Protein AF-A0A559QJG6-F1 (afdb_monomer)

Structure (mmCIF, N/CA/C/O backbone):
data_AF-A0A559QJG6-F1
#
_entry.id   AF-A0A559QJG6-F1
#
loop_
_atom_site.group_PDB
_atom_site.id
_atom_site.type_symbol
_atom_site.label_atom_id
_atom_site.label_alt_id
_atom_site.label_comp_id
_atom_site.label_asym_id
_atom_site.label_entity_id
_atom_site.label_seq_id
_atom_site.pdbx_PDB_ins_code
_atom_site.Cartn_x
_atom_site.Cartn_y
_atom_site.Cartn_z
_atom_site.occupancy
_atom_site.B_iso_or_equiv
_atom_site.auth_seq_id
_atom_site.auth_comp_id
_atom_site.auth_asym_id
_atom_site.auth_atom_id
_atom_site.pdbx_PDB_model_num
ATOM 1 N N . MET A 1 1 ? -30.891 7.563 -1.803 1.00 70.81 1 MET A N 1
ATOM 2 C CA . MET A 1 1 ? -29.800 7.342 -0.831 1.00 70.81 1 MET A CA 1
ATOM 3 C C . MET A 1 1 ? -29.283 5.935 -1.028 1.00 70.81 1 ME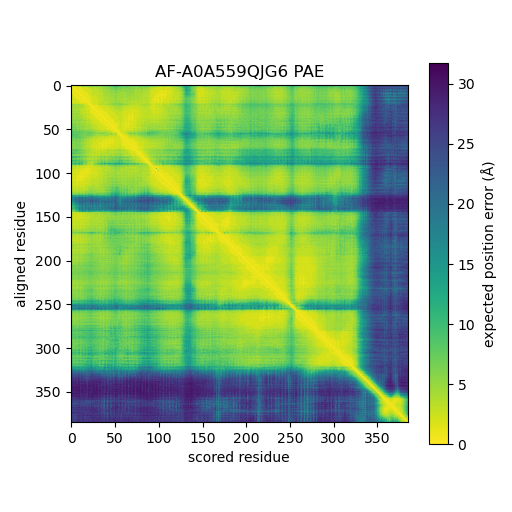T A C 1
ATOM 5 O O . MET A 1 1 ? -30.100 5.021 -1.044 1.00 70.81 1 MET A O 1
ATOM 9 N N . SER A 1 2 ? -27.973 5.771 -1.217 1.00 86.06 2 SER A N 1
ATOM 10 C CA . SER A 1 2 ? -27.371 4.439 -1.335 1.00 86.06 2 SER A CA 1
ATOM 11 C C . SER A 1 2 ? -27.518 3.661 -0.016 1.00 86.06 2 SER A C 1
ATOM 13 O O . SER A 1 2 ? -27.577 4.265 1.061 1.00 86.06 2 SER A O 1
ATOM 15 N N . LEU A 1 3 ? -27.573 2.325 -0.077 1.00 88.44 3 LEU A N 1
ATOM 16 C CA . LEU A 1 3 ? -27.602 1.469 1.119 1.00 88.44 3 LEU A CA 1
ATOM 17 C C . LEU A 1 3 ? -26.399 1.755 2.035 1.00 88.44 3 LEU A C 1
ATOM 19 O O . LEU A 1 3 ? -26.549 1.804 3.254 1.00 88.44 3 LEU A O 1
ATOM 23 N N . ILE A 1 4 ? -25.226 2.013 1.447 1.00 88.81 4 ILE A N 1
ATOM 24 C CA . ILE A 1 4 ? -24.005 2.357 2.185 1.00 88.81 4 ILE A CA 1
ATOM 25 C C . ILE A 1 4 ? -24.167 3.684 2.931 1.00 88.81 4 ILE A C 1
ATOM 27 O O . ILE A 1 4 ? -23.793 3.754 4.099 1.00 88.81 4 ILE A O 1
ATOM 31 N N . THR A 1 5 ? -24.803 4.699 2.334 1.00 91.25 5 THR A N 1
ATOM 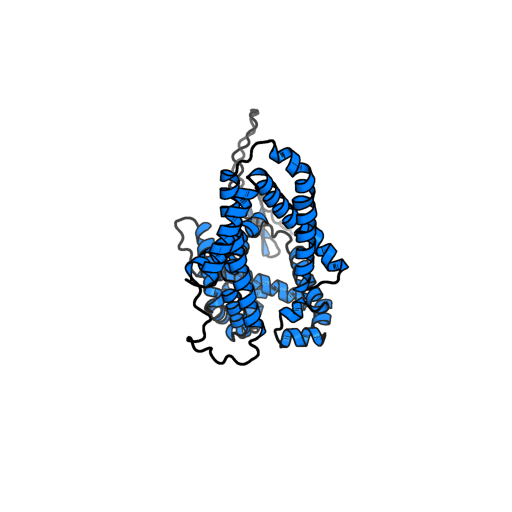32 C CA . THR A 1 5 ? -25.107 5.963 3.029 1.00 91.25 5 THR A CA 1
ATOM 33 C C . THR A 1 5 ? -25.987 5.717 4.259 1.00 91.25 5 THR A C 1
ATOM 35 O O . THR A 1 5 ? -25.737 6.282 5.322 1.00 91.25 5 THR A O 1
ATOM 38 N N . VAL A 1 6 ? -26.992 4.839 4.153 1.00 93.31 6 VAL A N 1
ATOM 39 C CA . VAL A 1 6 ? -27.871 4.488 5.284 1.00 93.31 6 VAL A CA 1
ATOM 40 C C . VAL A 1 6 ? -27.094 3.761 6.384 1.00 93.31 6 VAL A C 1
ATOM 42 O O . VAL A 1 6 ? -27.225 4.114 7.557 1.00 93.31 6 VAL A O 1
ATOM 45 N N . ILE A 1 7 ? -26.252 2.790 6.020 1.00 93.38 7 ILE A N 1
ATOM 46 C CA . ILE A 1 7 ? -25.398 2.058 6.969 1.00 93.38 7 ILE A CA 1
ATOM 47 C C . ILE A 1 7 ? -24.413 3.013 7.655 1.00 93.38 7 ILE A C 1
ATOM 49 O O . ILE A 1 7 ? -24.252 2.954 8.873 1.00 93.38 7 ILE A O 1
ATOM 53 N N . PHE A 1 8 ? -23.801 3.929 6.904 1.00 94.69 8 PHE A N 1
ATOM 54 C CA . PHE A 1 8 ? -22.886 4.937 7.432 1.00 94.69 8 PHE A CA 1
ATOM 55 C C . PHE A 1 8 ? -23.585 5.865 8.430 1.00 94.69 8 PHE A C 1
ATOM 57 O O . PHE A 1 8 ? -23.106 6.040 9.549 1.00 94.69 8 PHE A O 1
ATOM 64 N N . LEU A 1 9 ? -24.756 6.406 8.081 1.00 96.06 9 LEU A N 1
ATOM 65 C CA . LEU A 1 9 ? -25.536 7.254 8.986 1.00 96.06 9 LEU A CA 1
ATOM 66 C C . LEU A 1 9 ? -25.963 6.502 10.252 1.00 96.06 9 LEU A C 1
ATOM 68 O O . LEU A 1 9 ? -25.868 7.050 11.352 1.00 96.06 9 LEU A O 1
ATOM 72 N N . ALA A 1 10 ? -26.376 5.239 10.122 1.00 96.44 10 ALA A N 1
ATOM 73 C CA . ALA A 1 10 ? -26.701 4.391 11.264 1.00 96.44 10 ALA A CA 1
ATOM 74 C C . ALA A 1 10 ? -25.474 4.151 12.163 1.00 96.44 10 ALA A C 1
ATOM 76 O O . ALA A 1 10 ? -25.580 4.234 13.388 1.00 96.44 10 ALA A O 1
ATOM 77 N N . TRP A 1 11 ? -24.300 3.920 11.569 1.00 96.94 11 TRP A N 1
ATOM 78 C CA . TRP A 1 11 ? -23.038 3.736 12.287 1.00 96.94 11 TRP A CA 1
ATOM 79 C C . TRP A 1 11 ? -22.594 4.997 13.037 1.00 96.94 11 TRP A C 1
ATOM 81 O O . TRP A 1 11 ? -22.213 4.934 14.211 1.00 96.94 11 TRP A O 1
ATOM 91 N N . VAL A 1 12 ? -22.689 6.158 12.387 1.00 97.25 12 VAL A N 1
ATOM 92 C CA . VAL A 1 12 ? -22.378 7.460 12.989 1.00 97.25 12 VAL A CA 1
ATOM 93 C C . VAL A 1 12 ? -23.353 7.767 14.127 1.00 97.25 12 VAL A C 1
ATOM 95 O O . VAL A 1 12 ? -22.921 8.138 15.219 1.00 97.25 12 VAL A O 1
ATOM 98 N N . GLY A 1 13 ? -24.653 7.536 13.922 1.00 97.62 13 GLY A N 1
ATOM 99 C CA . GLY A 1 13 ? -25.677 7.695 14.957 1.00 97.62 13 GLY A CA 1
ATOM 100 C C . GLY A 1 13 ? -25.433 6.789 16.165 1.00 97.62 13 GLY A C 1
ATOM 101 O O . GLY A 1 13 ? -25.458 7.251 17.308 1.00 97.62 13 GLY A O 1
ATOM 102 N N . TYR A 1 14 ? -25.107 5.516 15.928 1.00 97.31 14 TYR A N 1
ATOM 103 C CA . TYR A 1 14 ? -24.722 4.579 16.984 1.00 97.31 14 TYR A CA 1
ATOM 104 C C . TYR A 1 14 ? -23.483 5.060 17.753 1.00 97.31 14 TYR A C 1
ATOM 106 O O . TYR A 1 14 ? -23.471 5.041 18.986 1.00 97.31 14 TYR A O 1
ATOM 114 N N . SER A 1 15 ? -22.462 5.546 17.047 1.00 95.88 15 SER A N 1
ATOM 115 C CA . SER A 1 15 ? -21.220 6.044 17.651 1.00 95.88 15 SER A CA 1
ATOM 116 C C . SER A 1 15 ? -21.440 7.311 18.481 1.00 95.88 15 SER A C 1
ATOM 118 O O . SER A 1 15 ? -20.884 7.430 19.575 1.00 95.88 15 SER A O 1
ATOM 120 N N . LEU A 1 16 ? -22.321 8.209 18.033 1.00 97.06 16 LEU A N 1
ATOM 121 C CA . LEU A 1 16 ? -22.744 9.393 18.781 1.00 97.06 16 LEU A CA 1
ATOM 122 C C . LEU A 1 16 ? -23.450 9.002 20.084 1.00 97.06 16 LEU A C 1
ATOM 124 O O . LEU A 1 16 ? -23.066 9.475 21.158 1.00 97.06 16 LEU A O 1
ATOM 128 N N . VAL A 1 17 ? -24.440 8.102 20.020 1.00 97.31 17 VAL A N 1
ATOM 129 C CA . VAL A 1 17 ? -25.173 7.629 21.210 1.00 97.31 17 VAL A CA 1
ATOM 130 C C . VAL A 1 17 ? -24.226 6.915 22.176 1.00 97.31 17 VAL A C 1
ATOM 132 O O . VAL A 1 17 ? -24.255 7.164 23.383 1.00 97.31 17 VAL A O 1
ATOM 135 N N . ARG A 1 18 ? -23.329 6.074 21.656 1.00 94.56 18 ARG A N 1
ATOM 136 C CA . ARG A 1 18 ? -22.314 5.374 22.449 1.00 94.56 18 ARG A CA 1
ATOM 137 C C . ARG A 1 18 ? -21.345 6.351 23.123 1.00 94.56 18 ARG A C 1
ATOM 139 O O . ARG A 1 18 ? -21.025 6.166 24.297 1.00 94.56 18 ARG A O 1
ATOM 146 N N . GLY A 1 19 ? -20.901 7.390 22.417 1.00 94.31 19 GLY A N 1
ATOM 147 C CA . GLY A 1 19 ? -20.050 8.452 22.959 1.00 94.31 19 GLY A CA 1
ATOM 148 C C . GLY A 1 19 ? -20.744 9.248 24.065 1.00 94.31 19 GLY A C 1
ATOM 149 O O . GLY A 1 19 ? -20.170 9.457 25.135 1.00 94.31 19 GLY A O 1
ATOM 150 N N . TYR A 1 20 ? -22.017 9.598 23.866 1.00 95.75 20 TYR A N 1
ATOM 151 C CA . TYR A 1 20 ? -22.849 10.258 24.877 1.00 95.75 20 TYR A CA 1
ATOM 152 C C . TYR A 1 20 ? -23.019 9.403 26.144 1.00 95.75 20 TYR A C 1
ATOM 154 O O . TYR A 1 20 ? -22.965 9.900 27.275 1.00 95.75 20 TYR A O 1
ATOM 162 N N . GLN A 1 21 ? -23.204 8.090 25.975 1.00 93.31 21 GLN A N 1
ATOM 163 C CA . GLN A 1 21 ? -23.357 7.162 27.094 1.00 93.31 21 GLN A CA 1
ATOM 164 C C . GLN A 1 21 ? -22.066 6.999 27.903 1.00 93.31 21 GLN A C 1
ATOM 166 O O . GLN A 1 21 ? -22.116 7.036 29.133 1.00 93.31 21 GLN A O 1
ATOM 171 N N . LYS A 1 22 ? -20.921 6.862 27.227 1.00 90.94 22 LYS A N 1
ATOM 172 C CA . LYS A 1 22 ? -19.610 6.684 27.869 1.00 90.94 22 LYS A CA 1
ATOM 173 C C . LYS A 1 22 ? -19.064 7.970 28.499 1.00 90.94 22 LYS A C 1
ATOM 175 O O . LYS A 1 22 ? -18.398 7.905 29.527 1.00 90.94 22 LYS A O 1
ATOM 180 N N . GLY A 1 23 ? -19.348 9.132 27.912 1.00 93.38 23 GLY A N 1
ATOM 181 C CA . GLY A 1 23 ? -18.728 10.398 28.304 1.00 93.38 23 GLY A CA 1
ATOM 182 C C . GLY A 1 23 ? -17.293 10.548 27.781 1.00 93.38 23 GLY A C 1
ATOM 183 O O . GLY A 1 23 ? -16.696 9.606 27.256 1.00 93.38 23 GLY A O 1
ATOM 184 N N . LEU A 1 24 ? -16.742 11.758 27.917 1.00 94.25 24 LEU A N 1
ATOM 185 C CA . LEU A 1 24 ? -15.471 12.157 27.298 1.00 94.25 24 LEU A CA 1
ATOM 186 C C . LEU A 1 24 ? -14.286 11.272 27.702 1.00 94.25 24 LEU A C 1
ATOM 188 O O . LEU A 1 24 ? -13.582 10.741 26.850 1.00 94.25 24 LEU A O 1
ATOM 192 N N . TRP A 1 25 ? -14.074 11.090 29.003 1.00 93.00 25 TRP A N 1
ATOM 193 C CA . TRP A 1 25 ? -12.876 10.433 29.521 1.00 93.00 25 TRP A CA 1
ATOM 194 C C . TRP A 1 25 ? -12.765 8.954 29.144 1.00 93.00 25 TRP A C 1
ATOM 196 O O . TRP A 1 25 ? -11.693 8.482 28.773 1.00 93.00 25 TRP A O 1
ATOM 206 N N . LEU A 1 26 ? -13.879 8.218 29.204 1.00 90.62 26 LEU A N 1
ATOM 207 C CA . LEU A 1 26 ? -13.904 6.823 28.764 1.00 90.62 26 LEU A CA 1
ATOM 208 C C . LEU A 1 26 ? -13.697 6.716 27.247 1.00 90.62 26 LEU A C 1
ATOM 210 O O . LEU A 1 26 ? -13.105 5.740 26.793 1.00 90.62 26 LEU A O 1
ATOM 214 N N . GLY A 1 27 ? -14.148 7.717 26.483 1.00 91.50 27 GLY A N 1
ATOM 215 C CA . GLY A 1 27 ? -13.872 7.835 25.053 1.00 91.50 27 GLY A CA 1
ATOM 216 C C . GLY A 1 27 ? -12.398 8.122 24.744 1.00 91.50 27 GLY A C 1
ATOM 217 O O . GLY A 1 27 ? -11.832 7.498 23.853 1.00 91.50 27 GLY A O 1
ATOM 218 N N . LEU A 1 28 ? -11.741 8.995 25.513 1.00 92.69 28 LEU A N 1
ATOM 219 C CA . LEU A 1 28 ? -10.301 9.255 25.380 1.00 92.69 28 LEU A CA 1
ATOM 220 C C . LEU A 1 28 ? -9.464 8.011 25.691 1.00 92.69 28 LEU A C 1
ATOM 222 O O . LEU A 1 28 ? -8.542 7.697 24.945 1.00 92.69 28 LEU A O 1
ATOM 226 N N . LEU A 1 29 ? -9.820 7.262 26.740 1.00 92.00 29 LEU A N 1
ATOM 227 C CA . LEU A 1 29 ? -9.188 5.970 27.029 1.00 92.00 29 LEU A CA 1
ATOM 228 C C . LEU A 1 29 ? -9.403 4.957 25.900 1.00 92.00 29 LEU A C 1
ATOM 230 O O . LEU A 1 29 ? -8.518 4.154 25.629 1.00 92.00 29 LEU A O 1
ATOM 234 N N . ASP A 1 30 ? -10.560 4.993 25.236 1.00 91.56 30 ASP A N 1
ATOM 235 C CA . ASP A 1 30 ? -10.834 4.174 24.054 1.00 91.56 30 ASP A CA 1
ATOM 236 C C . ASP A 1 30 ? -9.899 4.508 22.885 1.00 91.56 30 ASP A C 1
ATOM 238 O O . ASP A 1 30 ? -9.347 3.597 22.272 1.00 91.56 30 ASP A O 1
ATOM 242 N N . ILE A 1 31 ? -9.690 5.796 22.605 1.00 93.06 31 ILE A N 1
ATOM 243 C CA . ILE A 1 31 ? -8.778 6.255 21.548 1.00 93.06 31 ILE A CA 1
ATOM 244 C C . ILE A 1 31 ? -7.329 5.923 21.904 1.00 93.06 31 ILE A C 1
ATOM 246 O O . ILE A 1 31 ? -6.585 5.426 21.064 1.00 93.06 31 ILE A O 1
ATOM 250 N N . LEU A 1 32 ? -6.928 6.133 23.158 1.00 94.31 32 LEU A N 1
ATOM 251 C CA . LEU A 1 32 ? -5.591 5.770 23.615 1.00 94.31 32 LEU A CA 1
ATOM 252 C C . LEU A 1 32 ? -5.358 4.259 23.489 1.00 94.31 32 LEU A C 1
ATOM 254 O O . LEU A 1 32 ? -4.337 3.840 22.955 1.00 94.31 32 LEU A O 1
ATOM 258 N N . ALA A 1 33 ? -6.325 3.439 23.908 1.00 94.38 33 ALA A N 1
ATOM 259 C CA . ALA A 1 33 ? -6.255 1.990 23.751 1.00 94.38 33 ALA A CA 1
ATOM 260 C C . ALA A 1 33 ? -6.202 1.573 22.277 1.00 94.38 33 ALA A C 1
ATOM 262 O O . ALA A 1 33 ? -5.465 0.650 21.945 1.00 94.38 33 ALA A O 1
ATOM 263 N N . PHE A 1 34 ? -6.937 2.257 21.395 1.00 93.88 34 PHE A N 1
ATOM 264 C CA . PHE A 1 34 ? -6.868 2.056 19.948 1.00 93.88 34 PHE A CA 1
ATOM 265 C C . PHE A 1 34 ? -5.453 2.326 19.412 1.00 93.88 34 PHE A C 1
ATOM 267 O O . PHE A 1 34 ? -4.910 1.493 18.689 1.00 93.88 34 PHE A O 1
ATOM 274 N N . LEU A 1 35 ? -4.829 3.444 19.802 1.00 93.75 35 LEU A N 1
ATOM 275 C CA . LEU A 1 35 ? -3.463 3.796 19.396 1.00 93.75 35 LEU A CA 1
ATOM 276 C C . LEU A 1 35 ? -2.433 2.797 19.938 1.00 93.75 35 LEU A C 1
ATOM 278 O O . LEU A 1 35 ? -1.583 2.319 19.188 1.00 93.75 35 LEU A O 1
ATOM 282 N N . CYS A 1 36 ? -2.536 2.421 21.216 1.00 95.19 36 CYS A N 1
ATOM 283 C CA . CYS A 1 36 ? -1.675 1.401 21.812 1.00 95.19 36 CYS A CA 1
ATOM 284 C C . CYS A 1 36 ? -1.846 0.039 21.130 1.00 95.19 36 CYS A C 1
ATOM 286 O O . CYS A 1 36 ? -0.858 -0.653 20.899 1.00 95.19 36 CYS A O 1
ATOM 288 N N . ALA A 1 37 ? -3.078 -0.345 20.788 1.00 95.38 37 ALA A N 1
ATOM 289 C CA . ALA A 1 37 ? -3.361 -1.575 20.060 1.00 95.38 37 ALA A CA 1
ATOM 290 C C . ALA A 1 37 ? -2.778 -1.545 18.647 1.00 95.38 37 ALA A C 1
ATOM 292 O O . ALA A 1 37 ? -2.213 -2.544 18.212 1.00 95.38 37 ALA A O 1
ATOM 293 N N . TYR A 1 38 ? -2.846 -0.404 17.960 1.00 93.06 38 TYR A N 1
ATOM 294 C CA . TYR A 1 38 ? -2.235 -0.226 16.647 1.00 93.06 38 TYR A CA 1
ATOM 295 C C . TYR A 1 38 ? -0.710 -0.384 16.710 1.00 93.06 38 TYR A C 1
ATOM 297 O O . TYR A 1 38 ? -0.161 -1.283 16.071 1.00 93.06 38 TYR A O 1
ATOM 305 N N . VAL A 1 39 ? -0.031 0.399 17.557 1.00 93.31 39 VAL A N 1
ATOM 306 C CA . VAL A 1 39 ? 1.432 0.319 17.738 1.00 93.31 39 VAL A CA 1
ATOM 307 C C . VAL A 1 39 ? 1.853 -1.078 18.194 1.00 93.31 39 VAL A C 1
ATOM 309 O O . VAL A 1 39 ? 2.793 -1.663 17.661 1.00 93.31 39 VAL A O 1
ATOM 312 N N . GLY A 1 40 ? 1.122 -1.656 19.144 1.00 95.00 40 GLY A N 1
ATOM 313 C CA . GLY A 1 40 ? 1.403 -2.995 19.631 1.00 95.00 40 GLY A CA 1
ATOM 314 C C . GLY A 1 40 ? 1.202 -4.074 18.567 1.00 95.00 40 GLY A C 1
ATOM 315 O O . GLY A 1 40 ? 2.016 -4.990 18.464 1.00 95.00 40 GLY A O 1
ATOM 316 N N . SER A 1 41 ? 0.174 -3.955 17.725 1.00 95.69 41 SER A N 1
ATOM 317 C CA . SER A 1 41 ? -0.022 -4.878 16.605 1.00 95.69 41 SER A CA 1
ATOM 318 C C . SER A 1 41 ? 1.150 -4.844 15.630 1.00 95.69 41 SER A C 1
ATOM 320 O O . SER A 1 41 ? 1.577 -5.900 15.177 1.00 95.69 41 SER A O 1
ATOM 322 N N . TYR A 1 42 ? 1.743 -3.675 15.386 1.00 92.38 42 TYR A N 1
ATOM 323 C CA . TYR A 1 42 ? 2.923 -3.555 14.535 1.00 92.38 42 TYR A CA 1
ATOM 324 C C . TYR A 1 42 ? 4.154 -4.247 15.142 1.00 92.38 42 TYR A C 1
ATOM 326 O O . TYR A 1 42 ? 4.834 -5.009 14.457 1.00 92.38 42 TYR A O 1
ATOM 334 N N . ILE A 1 43 ? 4.404 -4.045 16.441 1.00 94.25 43 ILE A N 1
ATOM 335 C CA . ILE A 1 43 ? 5.571 -4.604 17.143 1.00 94.25 43 ILE A CA 1
ATOM 336 C C . ILE A 1 43 ? 5.450 -6.127 17.330 1.00 94.25 43 ILE A C 1
ATOM 338 O O . ILE A 1 43 ? 6.396 -6.865 17.057 1.00 94.25 43 ILE A O 1
ATOM 342 N N . TRP A 1 44 ? 4.296 -6.617 17.797 1.00 96.38 44 TRP A N 1
ATOM 343 C CA . TRP A 1 44 ? 4.111 -8.028 18.175 1.00 96.38 44 TRP A CA 1
ATOM 344 C C . TRP A 1 44 ? 3.418 -8.884 17.108 1.00 96.38 44 TRP A C 1
ATOM 346 O O . TRP A 1 44 ? 3.484 -10.113 17.174 1.00 96.38 44 TRP A O 1
ATOM 356 N N . GLY A 1 45 ? 2.789 -8.273 16.103 1.00 93.31 45 GLY A N 1
ATOM 357 C CA . GLY A 1 45 ? 2.142 -8.977 14.992 1.00 93.31 45 GLY A CA 1
ATOM 358 C C . GLY A 1 45 ? 3.060 -9.967 14.265 1.00 93.31 45 GLY A C 1
ATOM 359 O O . GLY A 1 45 ? 2.664 -11.125 14.112 1.00 93.31 45 GLY A O 1
ATOM 360 N N . PRO A 1 46 ? 4.303 -9.595 13.884 1.00 89.94 46 PRO A N 1
ATOM 361 C CA . PRO A 1 46 ? 5.240 -10.519 13.243 1.00 89.94 46 PRO A CA 1
ATOM 362 C C . PRO A 1 46 ? 5.552 -11.752 14.102 1.00 89.94 46 PRO A C 1
ATOM 364 O O . PRO A 1 46 ? 5.597 -12.867 13.587 1.00 89.94 46 PRO A O 1
ATOM 367 N N . MET A 1 47 ? 5.711 -11.568 15.418 1.00 94.06 47 MET A N 1
ATOM 368 C CA . MET A 1 47 ? 5.997 -12.654 16.362 1.00 94.06 47 MET A CA 1
ATOM 369 C C . MET A 1 47 ? 4.831 -13.649 16.453 1.00 94.06 47 MET A C 1
ATOM 371 O O . MET A 1 47 ? 5.046 -14.865 16.434 1.00 94.06 47 MET A O 1
ATOM 375 N N . VAL A 1 48 ? 3.593 -13.150 16.513 1.00 93.94 48 VAL A N 1
ATOM 376 C CA . VAL A 1 48 ? 2.390 -13.998 16.531 1.00 93.94 48 VAL A CA 1
ATOM 377 C C . VAL A 1 48 ? 2.208 -14.724 15.201 1.00 93.94 48 VAL A C 1
ATOM 379 O O . VAL A 1 48 ? 1.951 -15.928 15.198 1.00 93.94 48 VAL A O 1
ATOM 382 N N . ASN A 1 49 ? 2.424 -14.039 14.078 1.00 91.06 49 ASN A N 1
ATOM 383 C CA . ASN A 1 49 ? 2.362 -14.655 12.753 1.00 91.06 49 ASN A CA 1
ATOM 384 C C . ASN A 1 49 ? 3.399 -15.767 12.579 1.00 91.06 49 ASN A C 1
ATOM 386 O O . ASN A 1 49 ? 3.057 -16.840 12.086 1.00 91.06 49 ASN A O 1
ATOM 390 N N . ALA A 1 50 ? 4.635 -15.556 13.037 1.00 89.38 50 ALA A N 1
ATOM 391 C CA . ALA A 1 50 ? 5.671 -16.586 13.018 1.00 89.38 50 ALA A CA 1
ATOM 392 C C . ALA A 1 50 ? 5.288 -17.801 13.880 1.00 89.38 50 ALA A C 1
ATOM 394 O O . ALA A 1 50 ? 5.461 -18.939 13.451 1.00 89.38 50 ALA A O 1
ATOM 395 N N . SER A 1 51 ? 4.708 -17.564 15.061 1.00 93.94 51 SER A N 1
ATOM 396 C CA . SER A 1 51 ? 4.298 -18.627 15.990 1.00 93.94 51 SER A CA 1
ATOM 397 C C . SER A 1 51 ? 3.143 -19.477 15.451 1.00 93.94 51 SER A C 1
ATOM 399 O O . SER A 1 51 ? 3.112 -20.686 15.659 1.00 93.94 51 SER A O 1
ATOM 401 N N . LEU A 1 52 ? 2.200 -18.854 14.740 1.00 93.44 52 LEU A N 1
ATOM 402 C CA . LEU A 1 52 ? 1.051 -19.526 14.120 1.00 93.44 52 LEU A CA 1
ATOM 403 C C . LEU A 1 52 ? 1.340 -20.026 12.697 1.00 93.44 52 LEU A C 1
ATOM 405 O O . LEU A 1 52 ? 0.467 -20.625 12.068 1.00 93.44 52 LEU A O 1
ATOM 409 N N . ASN A 1 53 ? 2.547 -19.769 12.182 1.00 90.94 53 ASN A N 1
ATOM 410 C CA . ASN A 1 53 ? 2.923 -19.973 10.784 1.00 90.94 53 ASN A CA 1
ATOM 411 C C . ASN A 1 53 ? 1.931 -19.316 9.797 1.00 90.94 53 ASN A C 1
ATOM 413 O O . ASN A 1 53 ? 1.677 -19.828 8.705 1.00 90.94 53 ASN A O 1
ATOM 417 N N . TRP A 1 54 ? 1.340 -18.185 10.194 1.00 88.12 54 TRP A N 1
ATOM 418 C CA . TRP A 1 54 ? 0.431 -17.406 9.358 1.00 88.12 54 TRP A CA 1
ATOM 419 C C . TRP A 1 54 ? 1.209 -16.560 8.351 1.00 88.12 54 TRP A C 1
ATOM 421 O O . TRP A 1 54 ? 2.307 -16.060 8.602 1.00 88.12 54 TRP A O 1
ATOM 431 N N . ALA A 1 55 ? 0.637 -16.449 7.160 1.00 77.06 55 ALA A N 1
ATOM 432 C CA . ALA A 1 55 ? 1.323 -16.047 5.944 1.00 77.06 55 ALA A CA 1
ATOM 433 C C . ALA A 1 55 ? 0.408 -15.272 4.994 1.00 77.06 55 ALA A C 1
ATOM 435 O O . ALA A 1 55 ? -0.792 -15.547 4.923 1.00 77.06 55 ALA A O 1
ATOM 436 N N . GLY A 1 56 ? 0.971 -14.344 4.216 1.00 78.50 56 GLY A N 1
ATOM 437 C CA . GLY A 1 56 ? 0.215 -13.581 3.218 1.00 78.50 56 GLY A CA 1
ATOM 438 C C . GLY A 1 56 ? -1.004 -12.893 3.836 1.00 78.50 56 GLY A C 1
ATOM 439 O O . GLY A 1 56 ? -0.899 -12.264 4.885 1.00 78.50 56 GLY A O 1
ATOM 440 N N . LEU A 1 57 ? -2.183 -13.079 3.240 1.00 73.25 57 LEU A N 1
ATOM 441 C CA . LEU A 1 57 ? -3.442 -12.532 3.762 1.00 73.25 57 LEU A CA 1
ATOM 442 C C . LEU A 1 57 ? -3.797 -13.048 5.166 1.00 73.25 57 LEU A C 1
ATOM 444 O O . LEU A 1 57 ? -4.347 -12.299 5.968 1.00 73.25 57 LEU A O 1
ATOM 448 N N . THR A 1 58 ? -3.438 -14.291 5.512 1.00 80.69 58 THR A N 1
ATOM 449 C CA . THR A 1 58 ? -3.684 -14.817 6.871 1.00 80.69 58 THR A CA 1
ATOM 450 C C . THR A 1 58 ? -2.803 -14.148 7.923 1.00 80.69 58 THR A C 1
ATOM 452 O O . THR A 1 58 ? -3.189 -14.099 9.089 1.00 80.69 58 THR A O 1
ATOM 455 N N . ALA A 1 59 ? -1.673 -13.549 7.524 1.00 81.31 59 ALA A N 1
ATOM 456 C CA . ALA A 1 59 ? -0.832 -12.779 8.435 1.00 81.31 59 ALA A CA 1
ATOM 457 C C . ALA A 1 59 ? -1.568 -11.542 8.979 1.00 81.31 59 ALA A C 1
ATOM 459 O O . ALA A 1 59 ? -1.362 -11.169 10.134 1.00 81.31 59 ALA A O 1
ATOM 460 N N . LEU A 1 60 ? -2.490 -10.950 8.203 1.00 85.88 60 LEU A N 1
ATOM 461 C CA . LEU A 1 60 ? -3.375 -9.881 8.691 1.00 85.88 60 LEU A CA 1
ATOM 462 C C . LEU A 1 60 ? -4.202 -10.344 9.896 1.00 85.88 60 LEU A C 1
ATOM 464 O O . LEU A 1 60 ? -4.454 -9.560 10.808 1.00 85.88 60 LEU A O 1
ATOM 468 N N . GLY A 1 61 ? -4.557 -11.631 9.941 1.00 88.94 61 GLY A N 1
ATOM 469 C CA . GLY A 1 61 ? -5.236 -12.244 11.075 1.00 88.94 61 GLY A CA 1
ATOM 470 C C . GLY A 1 61 ? -4.426 -12.158 12.366 1.00 88.94 61 GLY A C 1
ATOM 471 O O . GLY A 1 61 ? -5.004 -11.909 13.420 1.00 88.94 61 GLY A O 1
ATOM 472 N N . GLY A 1 62 ? -3.098 -12.305 12.314 1.00 91.12 62 GLY A N 1
ATOM 473 C CA . GLY A 1 62 ? -2.254 -12.224 13.510 1.00 91.12 62 GLY A CA 1
ATOM 474 C C . GLY A 1 62 ? -2.096 -10.797 14.008 1.00 91.12 62 GLY A C 1
ATOM 475 O O . GLY A 1 62 ? -2.216 -10.563 15.210 1.00 91.12 62 GLY A O 1
ATOM 476 N N . TYR A 1 63 ? -1.938 -9.830 13.097 1.00 92.31 63 TYR A N 1
ATOM 477 C CA . TYR A 1 63 ? -1.988 -8.407 13.451 1.00 92.31 63 TYR A CA 1
ATOM 478 C C . TYR A 1 63 ? -3.329 -8.052 14.099 1.00 92.31 63 TYR A C 1
ATOM 480 O O . TYR A 1 63 ? -3.351 -7.427 15.157 1.00 92.31 63 TYR A O 1
ATOM 488 N N . LEU A 1 64 ? -4.441 -8.517 13.520 1.00 93.06 64 LEU A N 1
ATOM 489 C CA . LEU A 1 64 ? -5.782 -8.299 14.057 1.00 93.06 64 LEU A CA 1
ATOM 490 C C . LEU A 1 64 ? -5.973 -8.975 15.421 1.00 93.06 64 LEU A C 1
ATOM 492 O O . LEU A 1 64 ? -6.549 -8.374 16.323 1.00 93.06 64 LEU A O 1
ATOM 496 N N . LEU A 1 65 ? -5.457 -10.190 15.610 1.00 94.56 65 LEU A N 1
ATOM 497 C CA . LEU A 1 65 ? -5.529 -10.905 16.884 1.00 94.56 65 LEU A CA 1
ATOM 498 C C . LEU A 1 65 ? -4.765 -10.164 17.986 1.00 94.56 65 LEU A C 1
ATOM 500 O O . LEU A 1 65 ? -5.310 -9.951 19.069 1.00 94.56 65 LEU A O 1
ATOM 504 N N . VAL A 1 66 ? -3.536 -9.723 17.702 1.00 95.81 66 VAL A N 1
ATOM 505 C CA . VAL A 1 66 ? -2.736 -8.910 18.631 1.00 95.81 66 VAL A CA 1
ATOM 506 C C . VAL A 1 66 ? -3.438 -7.593 18.929 1.00 95.81 66 VAL A C 1
ATOM 508 O O . VAL A 1 66 ? -3.567 -7.216 20.092 1.00 95.81 66 VAL A O 1
ATOM 511 N N . TYR A 1 67 ? -3.931 -6.919 17.893 1.00 94.88 67 TYR A N 1
ATOM 512 C CA . TYR A 1 67 ? -4.673 -5.676 18.023 1.00 94.88 67 TYR A CA 1
ATOM 513 C C . TYR A 1 67 ? -5.872 -5.841 18.968 1.00 94.88 67 TYR A C 1
ATOM 515 O O . TYR A 1 67 ? -6.006 -5.090 19.933 1.00 94.88 67 TYR A O 1
ATOM 523 N N . VAL A 1 68 ? -6.710 -6.861 18.750 1.00 94.38 68 VAL A N 1
ATOM 524 C CA . VAL A 1 68 ? -7.880 -7.148 19.595 1.00 94.38 68 VAL A CA 1
ATOM 525 C C . VAL A 1 68 ? -7.452 -7.459 21.027 1.00 94.38 68 VAL A C 1
ATOM 527 O O . VAL A 1 68 ? -8.047 -6.929 21.964 1.00 94.38 68 VAL A O 1
ATOM 530 N N . LEU A 1 69 ? -6.406 -8.267 21.218 1.00 95.88 69 LEU A N 1
ATOM 531 C CA . LEU A 1 69 ? -5.920 -8.643 22.545 1.00 95.88 69 LEU A CA 1
ATOM 532 C C . LEU A 1 69 ? -5.416 -7.420 23.321 1.00 95.88 69 LEU A C 1
ATOM 534 O O . LEU A 1 69 ? -5.819 -7.212 24.465 1.00 95.88 69 LEU A O 1
ATOM 538 N N . ILE A 1 70 ? -4.602 -6.569 22.695 1.00 95.12 70 ILE A N 1
ATOM 539 C CA . ILE A 1 70 ? -4.095 -5.341 23.319 1.00 95.12 70 ILE A CA 1
ATOM 540 C C . ILE A 1 70 ? -5.235 -4.359 23.573 1.00 95.12 70 ILE A C 1
ATOM 542 O O . ILE A 1 70 ? -5.311 -3.787 24.658 1.00 95.12 70 ILE A O 1
ATOM 546 N N . TYR A 1 71 ? -6.158 -4.197 22.626 1.00 94.69 71 TYR A N 1
ATOM 547 C CA . TYR A 1 71 ? -7.317 -3.329 22.804 1.00 94.69 71 TYR A CA 1
ATOM 548 C C . TYR A 1 71 ? -8.198 -3.789 23.976 1.00 94.69 71 TYR A C 1
ATOM 550 O O . TYR A 1 71 ? -8.645 -2.963 24.772 1.00 94.69 71 TYR A O 1
ATOM 558 N N . VAL A 1 72 ? -8.412 -5.095 24.154 1.00 93.62 72 VAL A N 1
ATOM 559 C CA . VAL A 1 72 ? -9.136 -5.634 25.316 1.00 93.62 72 VAL A CA 1
ATOM 560 C C . VAL A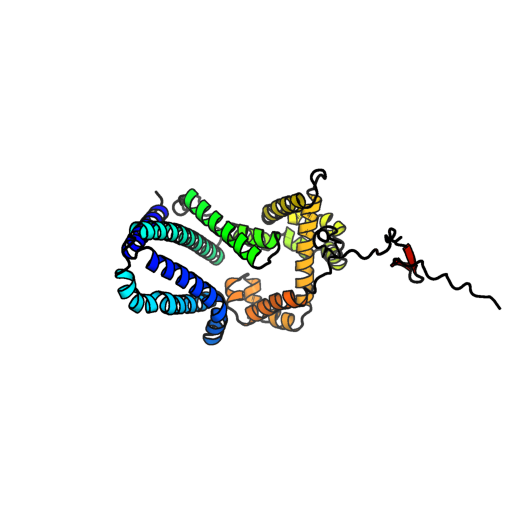 1 72 ? -8.340 -5.403 26.606 1.00 93.62 72 VAL A C 1
ATOM 562 O O . VAL A 1 72 ? -8.894 -4.893 27.583 1.00 93.62 72 VAL A O 1
ATOM 565 N N . CYS A 1 73 ? -7.039 -5.694 26.612 1.00 94.62 73 CYS A N 1
ATOM 566 C CA . CYS A 1 73 ? -6.189 -5.539 27.793 1.00 94.62 73 CYS A CA 1
ATOM 567 C C . CYS A 1 73 ? -6.041 -4.080 28.250 1.00 94.62 73 CYS A C 1
ATOM 569 O O . CYS A 1 73 ? -6.131 -3.808 29.442 1.00 94.62 73 CYS A O 1
ATOM 571 N N . VAL A 1 74 ? -5.844 -3.139 27.325 1.00 93.69 74 VAL A N 1
ATOM 572 C CA . VAL A 1 74 ? -5.613 -1.712 27.619 1.00 93.69 74 VAL A CA 1
ATOM 573 C C . VAL A 1 74 ? -6.924 -0.930 27.669 1.00 93.69 74 VAL A C 1
ATOM 575 O O . VAL A 1 74 ? -7.091 -0.022 28.477 1.00 93.69 74 VAL A O 1
ATOM 578 N N . GLY A 1 75 ? -7.882 -1.273 26.814 1.00 89.81 75 GLY A N 1
ATOM 579 C CA . GLY A 1 75 ? -9.133 -0.539 26.672 1.00 89.81 75 GLY A CA 1
ATOM 580 C C . GLY A 1 75 ? -10.269 -1.078 27.529 1.00 89.81 75 GLY A C 1
ATOM 581 O O . GLY A 1 75 ? -11.092 -0.291 27.989 1.00 89.81 75 GLY A O 1
ATOM 582 N N . MET A 1 76 ? -10.372 -2.390 27.749 1.00 91.44 76 MET A N 1
ATOM 583 C CA . MET A 1 76 ? -11.525 -2.982 28.441 1.00 91.44 76 MET A CA 1
ATOM 584 C C . MET A 1 76 ? -11.253 -3.218 29.927 1.00 91.44 76 MET A C 1
ATOM 586 O O . MET A 1 76 ? -12.080 -2.834 30.755 1.00 91.44 76 MET A O 1
ATOM 590 N N . ILE A 1 77 ? -10.087 -3.773 30.278 1.00 92.12 77 ILE A N 1
ATOM 591 C CA . ILE A 1 77 ? -9.749 -4.086 31.676 1.00 92.12 77 ILE A CA 1
ATOM 592 C C . ILE A 1 77 ? -9.704 -2.816 32.543 1.00 92.12 77 ILE A C 1
ATOM 594 O O . ILE A 1 77 ? -10.422 -2.776 33.545 1.00 92.12 77 ILE A O 1
ATOM 598 N N . PRO A 1 78 ? -8.984 -1.733 32.177 1.00 89.25 78 PRO A N 1
ATOM 599 C CA . PRO A 1 78 ? -8.918 -0.543 33.020 1.00 89.25 78 PRO A CA 1
ATOM 600 C C . PRO A 1 78 ? -10.278 0.117 33.200 1.00 89.25 78 PRO A C 1
ATOM 602 O O . PRO A 1 78 ? -10.556 0.640 34.271 1.00 89.25 78 PRO A O 1
ATOM 605 N N . LYS A 1 79 ? -11.180 0.033 32.215 1.00 89.38 79 LYS A N 1
ATOM 606 C CA . LYS A 1 79 ? -12.535 0.586 32.351 1.00 89.38 79 LYS A CA 1
ATOM 607 C C . LYS A 1 79 ? -13.364 -0.108 33.423 1.00 89.38 79 LYS A C 1
ATOM 609 O O . LYS A 1 79 ? -14.192 0.559 34.035 1.00 89.38 79 LYS A O 1
ATOM 614 N N . LEU A 1 80 ? -13.141 -1.397 33.686 1.00 90.00 80 LEU A N 1
ATOM 615 C CA . LEU A 1 80 ? -13.829 -2.101 34.774 1.00 90.00 80 LEU A CA 1
ATOM 616 C C . LEU A 1 80 ? -13.432 -1.545 36.150 1.00 90.00 80 LEU A C 1
ATOM 618 O O . LEU A 1 80 ? -14.280 -1.435 37.035 1.00 90.00 80 LEU A O 1
ATOM 622 N N . PHE A 1 81 ? -12.170 -1.143 36.316 1.00 91.25 81 PHE A N 1
ATOM 623 C CA . PHE A 1 81 ? -11.653 -0.586 37.570 1.00 91.25 81 PHE A CA 1
ATOM 624 C C . PHE A 1 81 ? -11.904 0.922 37.682 1.00 91.25 81 PHE A C 1
ATOM 626 O O . PHE A 1 81 ? -12.468 1.409 38.660 1.00 91.25 81 PHE A O 1
ATOM 633 N N . VAL A 1 82 ? -11.523 1.658 36.643 1.00 90.50 82 VAL A N 1
ATOM 634 C CA . VAL A 1 82 ? -11.550 3.119 36.576 1.00 90.50 82 VAL A CA 1
ATOM 635 C C . VAL A 1 82 ? -12.966 3.642 36.353 1.00 90.50 82 VAL A C 1
ATOM 637 O O . VAL A 1 82 ? -13.288 4.726 36.825 1.00 90.50 82 VAL A O 1
ATOM 640 N N . GLY A 1 83 ? -13.847 2.877 35.702 1.00 85.12 83 GLY A N 1
ATOM 641 C CA . GLY A 1 83 ? -15.214 3.305 35.399 1.00 85.12 83 GLY A CA 1
ATOM 642 C C . GLY A 1 83 ? -16.013 3.699 36.641 1.00 85.12 83 GLY A C 1
ATOM 643 O O . GLY A 1 83 ? -16.738 4.688 36.598 1.00 85.12 83 GLY A O 1
ATOM 644 N N . ARG A 1 84 ? -15.824 3.002 37.770 1.00 87.31 84 ARG A N 1
ATOM 645 C CA . ARG A 1 84 ? -16.468 3.376 39.043 1.00 87.31 84 ARG A CA 1
ATOM 646 C C . ARG A 1 84 ? -15.943 4.698 39.598 1.00 87.31 84 ARG A C 1
ATOM 648 O O . ARG A 1 84 ? -16.725 5.498 40.095 1.00 87.31 84 ARG A O 1
ATOM 655 N N . VAL A 1 85 ? -14.635 4.933 39.496 1.00 89.88 85 VAL A N 1
ATOM 656 C CA . VAL A 1 85 ? -13.998 6.169 39.975 1.00 89.88 85 VAL A CA 1
ATOM 657 C C . VAL A 1 85 ? -14.377 7.339 39.077 1.00 89.88 85 VAL A C 1
ATOM 659 O O . VAL A 1 85 ? -14.764 8.390 39.562 1.00 89.88 85 VAL A O 1
ATOM 662 N N . LEU A 1 86 ? -14.341 7.159 37.759 1.00 87.06 86 LEU A N 1
ATOM 663 C CA . LEU A 1 86 ? -14.616 8.236 36.817 1.00 87.06 86 LEU A CA 1
ATOM 664 C C . LEU A 1 86 ? -16.090 8.633 36.741 1.00 87.06 86 LEU A C 1
ATOM 666 O O . LEU A 1 86 ? -16.390 9.772 36.389 1.00 87.06 86 LEU A O 1
ATOM 670 N N . GLN A 1 87 ? -17.009 7.735 37.102 1.00 81.19 87 GLN A N 1
ATOM 671 C CA . GLN A 1 87 ? -18.422 8.087 37.242 1.00 81.19 87 GLN A CA 1
ATOM 672 C C . GLN A 1 87 ? -18.657 9.163 38.314 1.00 81.19 87 GLN A C 1
ATOM 674 O O . GLN A 1 87 ? -19.648 9.885 38.214 1.00 81.19 87 GLN A O 1
ATOM 679 N N . SER A 1 88 ? -17.752 9.328 39.289 1.00 85.19 88 SER A N 1
ATOM 680 C CA . SER A 1 88 ? -17.869 10.382 40.304 1.00 85.19 88 SER A CA 1
ATOM 681 C C . SER A 1 88 ? -17.396 11.761 39.822 1.00 85.19 88 SER A C 1
ATOM 683 O O . SER A 1 88 ? -17.869 12.767 40.342 1.00 85.19 88 SER A O 1
ATOM 685 N N . LEU A 1 89 ? -16.544 11.843 38.788 1.00 83.94 89 LEU A N 1
ATOM 686 C CA . LEU A 1 89 ? -15.959 13.104 38.290 1.00 83.94 89 LEU A CA 1
ATOM 687 C C . LEU A 1 89 ? -16.909 13.957 37.420 1.00 83.94 89 LEU A C 1
ATOM 689 O O . LEU A 1 89 ? -16.495 14.957 36.837 1.00 83.94 89 LEU A O 1
ATOM 693 N N . GLY A 1 90 ? -18.192 13.604 37.347 1.00 81.69 90 GLY A N 1
ATOM 694 C CA . GLY A 1 90 ? -19.182 14.326 36.552 1.00 81.69 90 GLY A CA 1
ATOM 695 C C . GLY A 1 90 ? -19.182 13.881 35.089 1.00 81.69 90 GLY A C 1
ATOM 696 O O . GLY A 1 90 ? -18.181 13.905 34.370 1.00 81.69 90 GLY A O 1
ATOM 697 N N . ARG A 1 91 ? -20.351 13.447 34.620 1.00 84.12 91 ARG A N 1
ATOM 698 C CA . ARG A 1 91 ? -20.517 12.870 33.287 1.00 84.12 91 ARG A CA 1
ATOM 699 C C . ARG A 1 91 ? -20.632 13.980 32.238 1.00 84.12 91 ARG A C 1
ATOM 701 O O . ARG A 1 91 ? -21.716 14.497 31.988 1.00 84.12 91 ARG A O 1
ATOM 708 N N . GLN A 1 92 ? -19.517 14.324 31.594 1.00 93.00 92 GLN A N 1
ATOM 709 C CA . GLN A 1 92 ? -19.475 15.262 30.461 1.00 93.00 92 GLN A CA 1
ATOM 710 C C . GLN A 1 92 ? -20.047 14.617 29.184 1.00 93.00 92 GLN A C 1
ATOM 712 O O . GLN A 1 92 ? -19.320 14.251 28.256 1.00 93.00 92 GLN A O 1
ATOM 717 N N . ALA A 1 93 ? -21.365 14.420 29.159 1.00 92.25 93 ALA A N 1
ATOM 718 C CA . ALA A 1 93 ? -22.047 13.652 28.119 1.00 92.25 93 ALA A CA 1
ATOM 719 C C . ALA A 1 93 ? -21.960 14.313 26.730 1.00 92.25 93 ALA A C 1
ATOM 721 O O . ALA A 1 93 ? -21.737 13.621 25.740 1.00 92.25 93 ALA A O 1
ATOM 722 N N . PHE A 1 94 ? -22.052 15.646 26.652 1.00 94.62 94 PHE A N 1
ATOM 723 C CA . PHE A 1 94 ? -21.956 16.378 25.381 1.00 94.62 94 PHE A CA 1
ATOM 724 C C . PHE A 1 94 ? -20.567 16.285 24.742 1.00 94.62 94 PHE A C 1
ATOM 726 O O . PHE A 1 94 ? -20.461 16.013 23.549 1.00 94.62 94 PHE A O 1
ATOM 733 N N . ALA A 1 95 ? -19.501 16.422 25.535 1.00 93.88 95 ALA A N 1
ATOM 734 C CA . ALA A 1 95 ? -18.137 16.250 25.039 1.00 93.88 95 ALA A CA 1
ATOM 735 C C . ALA A 1 95 ? -17.887 14.802 24.569 1.00 93.88 95 ALA A C 1
ATOM 737 O O . ALA A 1 95 ? -17.276 14.580 23.526 1.00 93.88 95 ALA A O 1
ATOM 738 N N . GLY A 1 96 ? -18.444 13.814 25.282 1.00 94.00 96 GLY A N 1
ATOM 739 C CA . GLY A 1 96 ? -18.432 12.414 24.849 1.00 94.00 96 GLY A CA 1
ATOM 740 C C . GLY A 1 96 ? -19.181 12.173 23.534 1.00 94.00 96 GLY A C 1
ATOM 741 O O . GLY A 1 96 ? -18.697 11.423 22.691 1.00 94.00 96 GLY A O 1
ATOM 742 N N . ALA A 1 97 ? -20.329 12.824 23.325 1.00 95.81 97 ALA A N 1
ATOM 743 C CA . ALA A 1 97 ? -21.081 12.738 22.071 1.00 95.81 97 ALA A CA 1
ATOM 744 C C . ALA A 1 97 ? -20.294 13.318 20.889 1.00 95.81 97 ALA A C 1
ATOM 746 O O . ALA A 1 97 ? -20.251 12.692 19.834 1.00 95.81 97 ALA A O 1
ATOM 747 N N . GLY A 1 98 ? -19.629 14.464 21.080 1.00 96.12 98 GLY A N 1
ATOM 748 C CA . GLY A 1 98 ? -18.758 15.063 20.064 1.00 96.12 98 GLY A CA 1
ATOM 749 C C . GLY A 1 98 ? -17.610 14.134 19.668 1.00 96.12 98 GLY A C 1
ATOM 750 O O . GLY A 1 98 ? -17.398 13.878 18.485 1.00 96.12 98 GLY A O 1
ATOM 751 N N . LEU A 1 99 ? -16.931 13.539 20.654 1.00 95.75 99 LEU A N 1
ATOM 752 C CA . LEU A 1 99 ? -15.882 12.550 20.396 1.00 95.75 99 LEU A CA 1
ATOM 753 C C . LEU A 1 99 ? -16.428 11.298 19.685 1.00 95.75 99 LEU A C 1
ATOM 755 O O . LEU A 1 99 ? -15.807 10.783 18.755 1.00 95.75 99 LEU A O 1
ATOM 759 N N . GLY A 1 100 ? -17.606 10.820 20.096 1.00 94.69 100 GLY A N 1
ATOM 760 C CA . GLY A 1 100 ? -18.308 9.697 19.469 1.00 94.69 100 GLY A CA 1
ATOM 761 C C . GLY A 1 100 ? -18.695 9.966 18.015 1.00 94.69 100 GLY A C 1
ATOM 762 O O . GLY A 1 100 ? -18.574 9.081 17.175 1.00 94.69 100 GLY A O 1
ATOM 763 N N . LEU A 1 101 ? -19.104 11.195 17.701 1.00 97.12 101 LEU A N 1
ATOM 764 C CA . LEU A 1 101 ? -19.397 11.619 16.336 1.00 97.12 101 LEU A CA 1
ATOM 765 C C . LEU A 1 101 ? -18.131 11.601 15.472 1.00 97.12 101 LEU A C 1
ATOM 767 O O . LEU A 1 101 ? -18.133 10.960 14.426 1.00 97.12 101 LEU A O 1
ATOM 771 N N . VAL A 1 102 ? -17.044 12.243 15.921 1.00 95.88 102 VAL A N 1
ATOM 772 C CA . VAL A 1 102 ? -15.772 12.292 15.172 1.00 95.88 102 VAL A CA 1
ATOM 773 C C . VAL A 1 102 ? -15.233 10.884 14.925 1.00 95.88 102 VAL A C 1
ATOM 775 O O . VAL A 1 102 ? -14.937 10.519 13.790 1.00 95.88 102 VAL A O 1
ATOM 778 N N . THR A 1 103 ? -15.169 10.057 15.971 1.00 94.25 103 THR A N 1
ATOM 779 C CA . THR A 1 103 ? -14.718 8.662 15.848 1.00 94.25 103 THR A CA 1
ATOM 780 C C . THR A 1 103 ? -15.644 7.828 14.962 1.00 94.25 103 THR A C 1
ATOM 782 O O . THR A 1 103 ? -15.161 7.023 14.168 1.00 94.25 103 THR A O 1
ATOM 785 N N . GLY A 1 104 ? -16.961 8.034 15.042 1.00 95.44 104 GLY A N 1
ATOM 786 C CA . GLY A 1 104 ? -17.947 7.381 14.182 1.00 95.44 104 GLY A CA 1
ATOM 787 C C . GLY A 1 104 ? -17.784 7.736 12.706 1.00 95.44 104 GLY A C 1
ATOM 788 O O . GLY A 1 104 ? -17.805 6.843 11.865 1.00 95.44 104 GLY A O 1
ATOM 789 N N . VAL A 1 105 ? -17.566 9.016 12.395 1.00 96.81 105 VAL A N 1
ATOM 790 C CA . VAL A 1 105 ? -17.326 9.492 11.024 1.00 96.81 105 VAL A CA 1
ATOM 791 C C . VAL A 1 105 ? -16.030 8.904 10.476 1.00 96.81 105 VAL A C 1
ATOM 793 O O . VAL A 1 105 ? -16.058 8.268 9.428 1.00 96.81 105 VAL A O 1
ATOM 796 N N . VAL A 1 106 ? -14.915 9.040 11.203 1.00 95.06 106 VAL A N 1
ATOM 797 C CA . VAL A 1 106 ? -13.609 8.525 10.756 1.00 95.06 106 VAL A CA 1
ATOM 798 C C . VAL A 1 106 ? -13.651 7.007 10.571 1.00 95.06 106 VAL A C 1
ATOM 800 O O . VAL A 1 106 ? -13.279 6.509 9.514 1.00 95.06 106 VAL A O 1
ATOM 803 N N . SER A 1 107 ? -14.156 6.259 11.557 1.00 94.75 107 SER A N 1
ATOM 804 C CA . SER A 1 107 ? -14.250 4.794 11.452 1.00 94.75 107 SER A CA 1
ATOM 805 C C . SER A 1 107 ? -15.213 4.337 10.356 1.00 94.75 107 SER A C 1
ATOM 807 O O . SER A 1 107 ? -14.934 3.350 9.681 1.00 94.75 107 SER A O 1
ATOM 809 N N . GLY A 1 108 ? -16.316 5.059 10.144 1.00 95.62 108 GLY A N 1
ATOM 810 C CA . GLY A 1 108 ? -17.243 4.789 9.051 1.00 95.62 108 GLY A CA 1
ATOM 811 C C . GLY A 1 108 ? -16.589 4.985 7.682 1.00 95.62 108 GLY A C 1
ATOM 812 O O . GLY A 1 108 ? -16.725 4.118 6.824 1.00 95.62 108 GLY A O 1
ATOM 813 N N . LEU A 1 109 ? -15.829 6.071 7.493 1.00 95.56 109 LEU A N 1
ATOM 814 C CA . LEU A 1 109 ? -15.094 6.336 6.250 1.00 95.56 109 LEU A CA 1
ATOM 815 C C . LEU A 1 109 ? -14.022 5.271 5.990 1.00 95.56 109 LEU A C 1
ATOM 817 O O . LEU A 1 109 ? -13.958 4.731 4.890 1.00 95.56 109 LEU A O 1
ATOM 821 N N . VAL A 1 110 ? -13.244 4.898 7.011 1.00 93.88 110 VAL A N 1
ATOM 822 C CA . VAL A 1 110 ? -12.264 3.802 6.906 1.00 93.88 110 VAL A CA 1
ATOM 823 C C . VAL A 1 110 ? -12.949 2.475 6.560 1.00 93.88 110 VAL A C 1
ATOM 825 O O . VAL A 1 110 ? -12.430 1.709 5.754 1.00 93.88 110 VAL A O 1
ATOM 828 N N . GLY A 1 111 ? -14.128 2.201 7.127 1.00 93.44 111 GLY A N 1
ATOM 829 C CA . GLY A 1 111 ? -14.910 1.005 6.807 1.00 93.44 111 GLY A CA 1
ATOM 830 C C . GLY A 1 111 ? -15.372 0.961 5.348 1.00 93.44 111 GLY A C 1
ATOM 831 O O . GLY A 1 111 ? -15.287 -0.089 4.714 1.00 93.44 111 GLY A O 1
ATOM 832 N N . ILE A 1 112 ? -15.812 2.099 4.803 1.00 93.44 112 ILE A N 1
ATOM 833 C CA . ILE A 1 112 ? -16.188 2.230 3.386 1.00 93.44 112 ILE A CA 1
ATOM 834 C C . ILE A 1 112 ? -14.970 2.012 2.489 1.00 93.44 112 ILE A C 1
ATOM 836 O O . ILE A 1 112 ? -15.036 1.201 1.567 1.00 93.44 112 ILE A O 1
ATOM 840 N N . TRP A 1 113 ? -13.850 2.669 2.799 1.00 94.38 113 TRP A N 1
ATOM 841 C CA . TRP A 1 113 ? -12.593 2.490 2.075 1.00 94.38 113 TRP A CA 1
ATOM 842 C C . TRP A 1 113 ? -12.144 1.022 2.064 1.00 94.38 113 TRP A C 1
ATOM 844 O O . TRP A 1 113 ? -11.865 0.456 1.009 1.00 94.38 113 TRP A O 1
ATOM 854 N N . ALA A 1 114 ? -12.148 0.362 3.226 1.00 91.19 114 ALA A N 1
ATOM 855 C CA . ALA A 1 114 ? -11.752 -1.039 3.338 1.00 91.19 114 ALA A CA 1
ATOM 856 C C . ALA A 1 114 ? -12.674 -1.952 2.517 1.00 91.19 114 ALA A C 1
ATOM 858 O O . ALA A 1 114 ? -12.202 -2.858 1.832 1.00 91.19 114 ALA A O 1
ATOM 859 N N . TYR A 1 115 ? -13.985 -1.705 2.543 1.00 90.50 115 TYR A N 1
ATOM 860 C CA . TYR A 1 115 ? -14.942 -2.448 1.726 1.00 90.50 115 TYR A CA 1
ATOM 861 C C . TYR A 1 115 ? -14.658 -2.304 0.221 1.00 90.50 115 TYR A C 1
ATOM 863 O O . TYR A 1 115 ? -14.649 -3.306 -0.501 1.00 90.50 115 TYR A O 1
ATOM 871 N N . GLN A 1 116 ? -14.368 -1.090 -0.257 1.00 88.06 116 GLN A N 1
ATOM 872 C CA . GLN A 1 116 ? -13.977 -0.859 -1.652 1.00 88.06 116 GLN A CA 1
ATOM 873 C C . GLN A 1 116 ? -12.673 -1.577 -2.001 1.00 88.06 116 GLN A C 1
ATOM 875 O O . GLN A 1 116 ? -12.596 -2.267 -3.013 1.00 88.06 116 GLN A O 1
ATOM 880 N N . PHE A 1 117 ? -11.673 -1.492 -1.126 1.00 87.00 117 PHE A N 1
ATOM 881 C CA . PHE A 1 117 ? -10.401 -2.182 -1.306 1.00 87.00 117 PHE A CA 1
ATOM 882 C C . PHE A 1 117 ? -10.586 -3.702 -1.444 1.00 87.00 117 PHE A C 1
ATOM 884 O O . PHE A 1 117 ? -10.065 -4.322 -2.375 1.00 87.00 117 PHE A O 1
ATOM 891 N N . PHE A 1 118 ? -11.362 -4.319 -0.546 1.00 85.69 118 PHE A N 1
ATOM 892 C CA . PHE A 1 118 ? -11.604 -5.762 -0.579 1.00 85.69 118 PHE A CA 1
ATOM 893 C C . PHE A 1 118 ? -12.447 -6.191 -1.777 1.00 85.69 118 PHE A C 1
ATOM 895 O O . PHE A 1 118 ? -12.147 -7.218 -2.384 1.00 85.69 118 PHE A O 1
ATOM 902 N N . SER A 1 119 ? -13.473 -5.420 -2.140 1.00 85.12 119 SER A N 1
ATOM 903 C CA . SER A 1 119 ? -14.303 -5.729 -3.310 1.00 85.12 119 SER A CA 1
ATOM 904 C C . SER A 1 119 ? -13.515 -5.613 -4.618 1.00 85.12 119 SER A C 1
ATOM 906 O O . SER A 1 119 ? -13.613 -6.510 -5.456 1.00 85.12 119 SER A O 1
ATOM 908 N N . ALA A 1 120 ? -12.659 -4.597 -4.755 1.00 82.94 120 ALA A N 1
ATOM 909 C CA . ALA A 1 120 ? -11.747 -4.458 -5.888 1.00 82.94 120 ALA A CA 1
ATOM 910 C C . ALA A 1 120 ? -10.699 -5.581 -5.940 1.00 82.94 120 ALA A C 1
ATOM 912 O O . ALA A 1 120 ? -10.420 -6.145 -6.993 1.00 82.94 120 ALA A O 1
ATOM 913 N N . THR A 1 121 ? -10.145 -5.972 -4.793 1.00 79.06 121 THR A N 1
ATOM 914 C CA . THR A 1 121 ? -9.192 -7.091 -4.742 1.00 79.06 121 THR A CA 1
ATOM 915 C C . THR A 1 121 ? -9.867 -8.413 -5.131 1.00 79.06 121 THR A C 1
ATOM 917 O O . THR A 1 121 ? -9.293 -9.224 -5.859 1.00 79.06 121 THR A O 1
ATOM 920 N N . ALA A 1 122 ? -11.109 -8.632 -4.689 1.00 81.88 122 ALA A N 1
ATOM 921 C CA . ALA A 1 122 ? -11.877 -9.825 -5.030 1.00 81.88 122 ALA A CA 1
ATOM 922 C C . ALA A 1 122 ? -12.223 -9.892 -6.528 1.00 81.88 122 ALA A C 1
ATOM 924 O O . ALA A 1 122 ? -12.170 -10.975 -7.114 1.00 81.88 122 ALA A O 1
ATOM 925 N N . SER A 1 123 ? -12.536 -8.760 -7.169 1.00 80.31 123 SER A N 1
ATOM 926 C CA . SER A 1 123 ? -12.836 -8.727 -8.607 1.00 80.31 123 SER A CA 1
ATOM 927 C C . SER A 1 123 ? -11.602 -9.009 -9.473 1.00 80.31 123 SER A C 1
ATOM 929 O O . SER A 1 123 ? -11.713 -9.732 -10.467 1.00 80.31 123 SER A O 1
ATOM 931 N N . VAL A 1 124 ? -10.419 -8.533 -9.066 1.00 74.88 124 VAL A N 1
ATOM 932 C CA . VAL A 1 124 ? -9.144 -8.816 -9.754 1.00 74.88 124 VAL A CA 1
ATOM 933 C C . VAL A 1 124 ? -8.759 -10.299 -9.665 1.00 74.88 124 VAL A C 1
ATOM 935 O O . VAL A 1 124 ? -8.225 -10.855 -10.624 1.00 74.88 124 VAL A O 1
ATOM 938 N N . SER A 1 125 ? -9.059 -10.965 -8.546 1.00 71.50 125 SER A N 1
ATOM 939 C CA . SER A 1 125 ? -8.773 -12.398 -8.357 1.00 71.50 125 SER A CA 1
ATOM 940 C C . SER A 1 125 ? -9.643 -13.301 -9.247 1.00 71.50 125 SER A C 1
ATOM 942 O O . SER A 1 125 ? -9.190 -14.326 -9.752 1.00 71.50 125 SER A O 1
ATOM 944 N N . ASN A 1 126 ? -10.898 -12.908 -9.485 1.00 71.00 126 ASN A N 1
ATOM 945 C CA . ASN A 1 126 ? -11.873 -13.735 -10.207 1.00 71.00 126 ASN A CA 1
ATOM 946 C C . ASN A 1 126 ? -11.809 -13.592 -11.744 1.00 71.00 126 ASN A C 1
ATOM 948 O O . ASN A 1 126 ? -12.452 -14.364 -12.459 1.00 71.00 126 ASN A O 1
ATOM 952 N N . THR A 1 127 ? -11.025 -12.646 -12.277 1.00 60.50 127 THR A N 1
ATOM 953 C CA . THR A 1 127 ? -11.009 -12.284 -13.712 1.00 60.50 127 THR A CA 1
ATOM 954 C C . THR A 1 127 ? -10.220 -13.232 -14.630 1.00 60.50 127 THR A C 1
ATOM 956 O O . THR A 1 127 ? -9.969 -12.894 -15.782 1.00 60.50 127 THR A O 1
ATOM 959 N N . ASN A 1 128 ? -9.866 -14.441 -14.180 1.00 59.62 128 ASN A N 1
ATOM 960 C CA . ASN A 1 128 ? -9.472 -15.519 -15.105 1.00 59.62 128 ASN A CA 1
ATOM 961 C C . ASN A 1 128 ? -10.674 -16.110 -15.867 1.00 59.62 128 ASN A C 1
ATOM 963 O O . ASN A 1 128 ? -10.495 -16.902 -16.789 1.00 59.62 128 ASN A O 1
ATOM 967 N N . THR A 1 129 ? -11.892 -15.720 -15.492 1.00 51.25 129 THR A N 1
ATOM 968 C CA . THR A 1 129 ? -13.110 -15.999 -16.252 1.00 51.25 129 THR A CA 1
ATOM 969 C C . THR A 1 129 ? -13.333 -14.804 -17.171 1.00 51.25 129 THR A C 1
ATOM 971 O O . THR A 1 129 ? -13.426 -13.689 -16.665 1.00 51.25 129 THR A O 1
ATOM 974 N N . GLU A 1 130 ? -13.294 -15.043 -18.484 1.00 47.66 130 GLU A N 1
ATOM 975 C CA . GLU A 1 130 ? -13.358 -14.074 -19.589 1.00 47.66 130 GLU A CA 1
ATOM 976 C C . GLU A 1 130 ? -14.013 -12.735 -19.219 1.00 47.66 130 GLU A C 1
ATOM 978 O O . GLU A 1 130 ? -15.124 -12.711 -18.692 1.00 47.66 130 GLU A O 1
ATOM 983 N N . LEU A 1 131 ? -13.342 -11.620 -19.544 1.00 49.41 131 LEU A N 1
ATOM 984 C CA . LEU A 1 131 ? -13.939 -10.283 -19.573 1.00 49.41 131 LEU A CA 1
ATOM 985 C C . LEU A 1 131 ? -15.086 -10.246 -20.604 1.00 49.41 131 LEU A C 1
ATOM 987 O O . LEU A 1 131 ? -14.989 -9.612 -21.653 1.00 49.41 131 LEU A O 1
ATOM 991 N N . THR A 1 132 ? -16.205 -10.908 -20.331 1.00 48.25 132 THR A N 1
ATOM 992 C CA . THR A 1 132 ? -17.486 -10.489 -20.875 1.00 48.25 132 THR A CA 1
ATOM 993 C C . THR A 1 132 ? -17.751 -9.143 -20.240 1.00 48.25 132 THR A C 1
ATOM 995 O O . THR A 1 132 ? -18.064 -9.078 -19.053 1.00 48.25 132 THR A O 1
ATOM 998 N N . ALA A 1 133 ? -17.502 -8.087 -21.016 1.00 50.81 133 ALA A N 1
ATOM 999 C CA . ALA A 1 133 ? -17.772 -6.706 -20.670 1.00 50.81 133 ALA A CA 1
ATOM 1000 C C . ALA A 1 133 ? -19.094 -6.635 -19.907 1.00 50.81 133 ALA A C 1
ATOM 1002 O O . ALA A 1 133 ? -20.157 -6.835 -20.495 1.00 50.81 133 ALA A O 1
ATOM 1003 N N . SER A 1 134 ? -19.008 -6.423 -18.593 1.00 46.44 134 SER A N 1
ATOM 1004 C CA . SER A 1 134 ? -20.176 -6.188 -17.764 1.00 46.44 134 SER A CA 1
ATOM 1005 C C . SER A 1 134 ? -20.913 -5.024 -18.402 1.00 46.44 134 SER A C 1
ATOM 1007 O O . SER A 1 134 ? -20.391 -3.909 -18.475 1.00 46.44 134 SER A O 1
ATOM 1009 N N . THR A 1 135 ? -22.086 -5.306 -18.956 1.00 50.69 135 THR A N 1
ATOM 1010 C CA . THR A 1 135 ? -22.979 -4.285 -19.477 1.00 50.69 135 THR A CA 1
ATOM 1011 C C . THR A 1 135 ? -23.170 -3.229 -18.382 1.00 50.69 135 THR A C 1
ATOM 1013 O O . THR A 1 135 ? -23.401 -3.611 -17.233 1.00 50.69 135 THR A O 1
ATOM 1016 N N . PRO A 1 136 ? -23.070 -1.922 -18.698 1.00 54.94 136 PRO A N 1
ATOM 1017 C CA . PRO A 1 136 ? -23.159 -0.834 -17.717 1.00 54.94 136 PRO A CA 1
ATOM 1018 C C . PRO A 1 136 ? -24.402 -0.862 -16.807 1.00 54.94 136 PRO A C 1
ATOM 1020 O O . PRO A 1 136 ? -24.405 -0.198 -15.775 1.00 54.94 136 PRO A O 1
ATOM 1023 N N . ASP A 1 137 ? -25.431 -1.636 -17.167 1.00 51.53 137 ASP A N 1
ATOM 1024 C CA . ASP A 1 137 ? -26.681 -1.797 -16.415 1.00 51.53 137 ASP A CA 1
ATOM 1025 C C . ASP A 1 137 ? -26.595 -2.728 -15.190 1.00 51.53 137 ASP A C 1
ATOM 1027 O O . ASP A 1 137 ? -27.460 -2.643 -14.322 1.00 51.53 137 ASP A O 1
ATOM 1031 N N . ASP A 1 138 ? -25.557 -3.564 -15.066 1.00 53.47 138 ASP A N 1
ATOM 1032 C CA . ASP A 1 138 ? -25.352 -4.429 -13.887 1.00 53.47 138 ASP A CA 1
ATOM 1033 C C . ASP A 1 138 ? -24.285 -3.881 -12.924 1.00 53.47 138 ASP A C 1
ATOM 1035 O O . ASP A 1 138 ? -23.835 -4.574 -12.005 1.00 53.47 138 ASP A O 1
ATOM 1039 N N . ALA A 1 139 ? -23.869 -2.621 -13.106 1.00 54.41 139 ALA A N 1
ATOM 1040 C CA . ALA A 1 139 ? -22.995 -1.956 -12.151 1.00 54.41 139 ALA A CA 1
ATOM 1041 C C . ALA A 1 139 ? -23.708 -1.915 -10.782 1.00 54.41 139 ALA A C 1
ATOM 1043 O O . ALA A 1 139 ? -24.789 -1.325 -10.674 1.00 54.41 139 ALA A O 1
ATOM 1044 N N . PRO A 1 140 ? -23.152 -2.558 -9.734 1.00 54.78 140 PRO A N 1
ATOM 1045 C CA . PRO A 1 140 ? -23.784 -2.611 -8.424 1.00 54.78 140 PRO A CA 1
ATOM 1046 C C . PRO A 1 140 ? -24.114 -1.190 -7.976 1.00 54.78 140 PRO A C 1
ATOM 1048 O O . PRO A 1 140 ? -23.254 -0.317 -8.047 1.00 54.78 140 PRO A O 1
ATOM 1051 N N . ALA A 1 141 ? -25.380 -0.993 -7.584 1.00 57.00 141 ALA A N 1
ATOM 1052 C CA . ALA A 1 141 ? -26.014 0.269 -7.205 1.00 57.00 141 ALA A CA 1
ATOM 1053 C C . ALA A 1 141 ? -25.012 1.403 -6.956 1.00 57.00 141 ALA A C 1
ATOM 1055 O O . ALA A 1 141 ? -24.372 1.413 -5.904 1.00 57.00 141 ALA A O 1
ATOM 1056 N N . VAL A 1 142 ? -24.914 2.317 -7.935 1.00 55.56 142 VAL A N 1
ATOM 1057 C CA . VAL A 1 142 ? -24.051 3.507 -7.936 1.00 55.56 142 VAL A CA 1
ATOM 1058 C C . VAL A 1 142 ? -23.984 4.069 -6.528 1.00 55.56 142 VAL A C 1
ATOM 1060 O O . VAL A 1 142 ? -24.960 4.603 -5.987 1.00 55.56 142 VAL A O 1
ATOM 1063 N N . LEU A 1 143 ? -22.837 3.847 -5.904 1.00 61.44 143 LEU A N 1
ATOM 1064 C CA . LEU A 1 143 ? -22.578 4.359 -4.585 1.00 61.44 143 LEU A CA 1
ATOM 1065 C C . LEU A 1 143 ? -22.570 5.877 -4.648 1.00 61.44 143 LEU A C 1
ATOM 1067 O O . LEU A 1 143 ? -22.326 6.485 -5.689 1.00 61.44 143 LEU A O 1
ATOM 1071 N N . ASP A 1 144 ? -22.933 6.493 -3.530 1.00 74.56 144 ASP A N 1
ATOM 1072 C CA . ASP A 1 144 ? -22.960 7.944 -3.418 1.00 74.56 144 ASP A CA 1
ATOM 1073 C C . ASP A 1 144 ? -21.511 8.437 -3.548 1.00 74.56 144 ASP A C 1
ATOM 1075 O O . ASP A 1 144 ? -20.752 8.421 -2.574 1.00 74.56 144 ASP A O 1
ATOM 1079 N N . THR A 1 145 ? -21.110 8.814 -4.768 1.00 82.12 145 THR A N 1
ATOM 1080 C CA . THR A 1 145 ? -19.714 9.075 -5.168 1.00 82.12 145 THR A CA 1
ATOM 1081 C C . THR A 1 145 ? -19.018 10.064 -4.239 1.00 82.12 145 THR A C 1
ATOM 1083 O O . THR A 1 145 ? -17.805 10.038 -4.071 1.00 82.12 145 THR A O 1
ATOM 1086 N N . THR A 1 146 ? -19.774 10.943 -3.580 1.00 91.81 146 THR A N 1
ATOM 1087 C CA . THR A 1 146 ? -19.237 11.903 -2.615 1.00 91.81 146 THR A CA 1
ATOM 1088 C C . THR A 1 146 ? -18.652 11.236 -1.368 1.00 91.81 146 THR A C 1
ATOM 1090 O O . THR A 1 146 ? -17.576 11.635 -0.918 1.00 91.81 146 THR A O 1
ATOM 1093 N N . LEU A 1 147 ? -19.338 10.244 -0.789 1.00 91.25 147 LEU A N 1
ATOM 1094 C CA . LEU A 1 147 ? -18.890 9.599 0.451 1.00 91.25 147 LEU A CA 1
ATOM 1095 C C . LEU A 1 147 ? -17.658 8.730 0.190 1.00 91.25 147 LEU A C 1
ATOM 1097 O O . LEU A 1 147 ? -16.722 8.721 0.985 1.00 91.25 147 LEU A O 1
ATOM 1101 N N . GLU A 1 148 ? -17.643 8.082 -0.970 1.00 90.88 148 GLU A N 1
ATOM 1102 C CA . GLU A 1 148 ? -16.516 7.306 -1.478 1.00 90.88 148 GLU A CA 1
ATOM 1103 C C . GLU A 1 148 ? -15.290 8.181 -1.712 1.00 90.88 148 GLU A C 1
ATOM 1105 O O . GLU A 1 148 ? -14.243 7.948 -1.117 1.00 90.88 148 GLU A O 1
ATOM 1110 N N . ASN A 1 149 ? -15.444 9.260 -2.484 1.00 92.31 149 ASN A N 1
ATOM 1111 C CA . ASN A 1 149 ? -14.363 10.207 -2.743 1.00 92.31 149 ASN A CA 1
ATOM 1112 C C . ASN A 1 149 ? -13.818 10.818 -1.446 1.00 92.31 149 ASN A C 1
ATOM 1114 O O . ASN A 1 149 ? -12.622 11.069 -1.339 1.00 92.31 149 ASN A O 1
ATOM 1118 N N . THR A 1 150 ? -14.676 11.044 -0.447 1.00 95.12 150 THR A N 1
ATOM 1119 C CA . THR A 1 150 ? -14.241 11.542 0.866 1.00 95.12 150 THR A CA 1
ATOM 1120 C C . THR A 1 150 ? -13.440 10.486 1.629 1.00 95.12 150 THR A C 1
ATOM 1122 O O . THR A 1 150 ? -12.393 10.814 2.183 1.00 95.12 150 THR A O 1
ATOM 1125 N N . ALA A 1 151 ? -13.893 9.228 1.648 1.00 94.75 151 ALA A N 1
ATOM 1126 C CA . ALA A 1 151 ? -13.170 8.131 2.293 1.00 94.75 151 ALA A CA 1
ATOM 1127 C C . ALA A 1 151 ? -11.792 7.911 1.648 1.00 94.75 151 ALA A C 1
ATOM 1129 O O . ALA A 1 151 ? -10.783 7.822 2.346 1.00 94.75 151 ALA A O 1
ATOM 1130 N N . ASN A 1 152 ? -11.754 7.921 0.318 1.00 94.69 152 ASN A N 1
ATOM 1131 C CA . ASN A 1 152 ? -10.551 7.764 -0.488 1.00 94.69 152 ASN A CA 1
ATOM 1132 C C . ASN A 1 152 ? -9.551 8.900 -0.254 1.00 94.69 152 ASN A C 1
ATOM 1134 O O . ASN A 1 152 ? -8.388 8.641 0.044 1.00 94.69 152 ASN A O 1
ATOM 1138 N N . LYS A 1 153 ? -10.005 10.159 -0.273 1.00 96.06 153 LYS A N 1
ATOM 1139 C CA . LYS A 1 153 ? -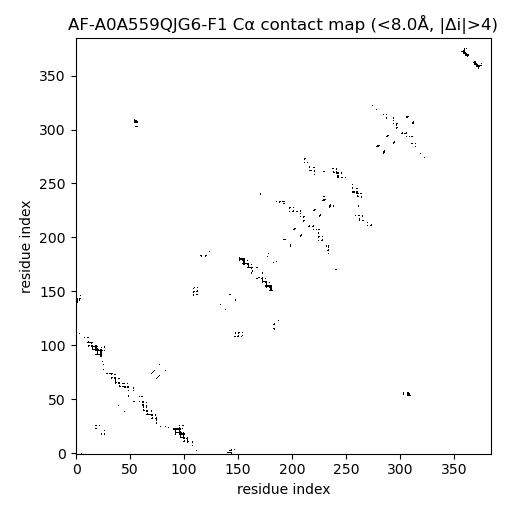9.149 11.315 0.037 1.00 96.06 153 LYS A CA 1
ATOM 1140 C C . LYS A 1 153 ? -8.598 11.272 1.457 1.00 96.06 153 LYS A C 1
ATOM 1142 O O . LYS A 1 153 ? -7.406 11.505 1.639 1.00 96.06 153 LYS A O 1
ATOM 1147 N N . LEU A 1 154 ? -9.442 10.944 2.441 1.00 95.69 154 LEU A N 1
ATOM 1148 C CA . LEU A 1 154 ? -9.020 10.807 3.836 1.00 95.69 154 LEU A CA 1
ATOM 1149 C C . LEU A 1 154 ? -7.914 9.755 3.962 1.00 95.69 154 LEU A C 1
ATOM 1151 O O . LEU A 1 154 ? -6.901 10.003 4.611 1.00 95.69 154 LEU A O 1
ATOM 1155 N N . MET A 1 155 ? -8.096 8.589 3.338 1.00 95.81 155 MET A N 1
ATOM 1156 C CA . MET A 1 155 ? -7.106 7.519 3.404 1.00 95.81 155 MET A CA 1
ATOM 1157 C C . MET A 1 155 ? -5.831 7.865 2.625 1.00 95.81 155 MET A C 1
ATOM 1159 O O . MET A 1 155 ? -4.735 7.548 3.089 1.00 95.81 155 MET A O 1
ATOM 1163 N N . GLY A 1 156 ? -5.948 8.565 1.496 1.00 95.50 156 GLY A N 1
ATOM 1164 C CA . GLY A 1 156 ? -4.807 9.080 0.742 1.00 95.50 156 GLY A CA 1
ATOM 1165 C C . GLY A 1 156 ? -3.983 10.088 1.541 1.00 95.50 156 GLY A C 1
ATOM 1166 O O . GLY A 1 156 ? -2.764 9.974 1.623 1.00 95.50 156 GLY A O 1
ATOM 1167 N N . GLU A 1 157 ? -4.629 11.042 2.211 1.00 95.94 157 GLU A N 1
ATOM 1168 C CA . GLU A 1 157 ? -3.959 12.001 3.098 1.00 95.94 157 GLU A CA 1
ATOM 1169 C C . GLU A 1 157 ? -3.326 11.322 4.320 1.00 95.94 157 GLU A C 1
ATOM 1171 O O . GLU A 1 157 ? -2.157 11.565 4.625 1.00 95.94 157 GLU A O 1
ATOM 1176 N N . ALA A 1 158 ? -4.050 10.406 4.969 1.00 93.69 158 ALA A N 1
ATOM 1177 C CA . ALA A 1 158 ? -3.521 9.629 6.085 1.00 93.69 158 ALA A CA 1
ATOM 1178 C C . ALA A 1 158 ? -2.300 8.789 5.675 1.00 93.69 158 ALA A C 1
ATOM 1180 O O . ALA A 1 158 ? -1.339 8.693 6.438 1.00 93.69 158 ALA A O 1
ATOM 1181 N N . SER A 1 159 ? -2.310 8.220 4.466 1.00 94.25 159 SER A N 1
ATOM 1182 C CA . SER A 1 159 ? -1.201 7.417 3.939 1.00 94.25 159 SER A CA 1
ATOM 1183 C C . SER A 1 159 ? 0.003 8.278 3.564 1.00 94.25 159 SER A C 1
ATOM 1185 O O . SER A 1 159 ? 1.121 7.909 3.914 1.00 94.25 159 SER A O 1
ATOM 1187 N N . ARG A 1 160 ? -0.206 9.461 2.962 1.00 94.75 160 ARG A N 1
ATOM 1188 C CA . ARG A 1 160 ? 0.863 10.454 2.729 1.00 94.75 160 ARG A CA 1
ATOM 1189 C C . ARG A 1 160 ? 1.539 10.863 4.024 1.00 94.75 160 ARG A C 1
ATOM 1191 O O . ARG A 1 160 ? 2.761 10.822 4.119 1.00 94.75 160 ARG A O 1
ATOM 1198 N N . MET A 1 161 ? 0.742 11.218 5.030 1.00 93.81 161 MET A N 1
ATOM 1199 C CA . MET A 1 161 ? 1.246 11.605 6.344 1.00 93.81 161 MET A CA 1
ATOM 1200 C C . MET A 1 161 ? 1.966 10.443 7.038 1.00 93.81 161 MET A C 1
ATOM 1202 O O . MET A 1 161 ? 3.028 10.630 7.618 1.00 93.81 161 MET A O 1
ATOM 1206 N N . GLY A 1 162 ? 1.415 9.229 6.976 1.00 89.62 162 GLY A N 1
ATOM 1207 C CA . GLY A 1 162 ? 2.056 8.046 7.547 1.00 89.62 162 GLY A CA 1
ATOM 1208 C C . GLY A 1 162 ? 3.405 7.745 6.891 1.00 89.62 162 GLY A C 1
ATOM 1209 O O . GLY A 1 162 ? 4.389 7.503 7.590 1.00 89.62 162 GLY A O 1
ATOM 1210 N N . ALA A 1 163 ? 3.467 7.815 5.561 1.00 91.19 163 ALA A N 1
ATOM 1211 C CA . ALA A 1 163 ? 4.691 7.608 4.803 1.00 91.19 163 ALA A CA 1
ATOM 1212 C C . ALA A 1 163 ? 5.733 8.703 5.086 1.00 91.19 163 ALA A C 1
ATOM 1214 O O . ALA A 1 163 ? 6.880 8.377 5.394 1.00 91.19 163 ALA A O 1
ATOM 1215 N N . SER A 1 164 ? 5.345 9.982 5.092 1.00 91.44 164 SER A N 1
ATOM 1216 C CA . SER A 1 164 ? 6.271 11.080 5.396 1.00 91.44 164 SER A CA 1
ATOM 1217 C C . SER A 1 164 ? 6.830 10.997 6.821 1.00 91.44 164 SER A C 1
ATOM 1219 O O . SER A 1 164 ? 8.032 11.164 7.020 1.00 91.44 164 SER A O 1
ATOM 1221 N N . LEU A 1 165 ? 6.004 10.637 7.813 1.00 89.38 165 LEU A N 1
ATOM 1222 C CA . LEU A 1 165 ? 6.451 10.417 9.195 1.00 89.38 165 LEU A CA 1
ATOM 1223 C C . LEU A 1 165 ? 7.404 9.221 9.339 1.00 89.38 165 LEU A C 1
ATOM 1225 O O . LEU A 1 165 ? 8.192 9.182 10.282 1.00 89.38 165 LEU A O 1
ATOM 1229 N N . SER A 1 166 ? 7.350 8.258 8.416 1.00 86.25 166 SER A N 1
ATOM 1230 C CA . SER A 1 166 ? 8.289 7.129 8.369 1.00 86.25 166 SER A CA 1
ATOM 1231 C C . SER A 1 166 ? 9.627 7.464 7.696 1.00 86.25 166 SER A C 1
ATOM 1233 O O . SER A 1 166 ? 10.517 6.618 7.664 1.00 86.25 166 SER A O 1
ATOM 1235 N N . GLY A 1 167 ? 9.786 8.692 7.186 1.00 88.75 167 GLY A N 1
ATOM 1236 C CA . GLY A 1 167 ? 10.968 9.128 6.443 1.00 88.75 167 GLY A CA 1
ATOM 1237 C C . GLY A 1 167 ? 10.974 8.691 4.976 1.00 88.75 167 GLY A C 1
ATOM 1238 O O . GLY A 1 167 ? 12.017 8.782 4.331 1.00 88.75 167 GLY A O 1
ATOM 1239 N N . ALA A 1 168 ? 9.837 8.222 4.449 1.00 88.19 168 ALA A N 1
ATOM 1240 C CA . ALA A 1 168 ? 9.689 7.942 3.025 1.00 88.19 168 ALA A CA 1
ATOM 1241 C C . ALA A 1 168 ? 9.886 9.233 2.213 1.00 88.19 168 ALA A C 1
ATOM 1243 O O . ALA A 1 168 ? 9.473 10.317 2.639 1.00 88.19 168 ALA A O 1
ATOM 1244 N N . GLY A 1 169 ? 10.511 9.121 1.040 1.00 85.44 169 GLY A N 1
ATOM 1245 C CA . GLY A 1 169 ? 10.713 10.273 0.156 1.00 85.44 169 GLY A CA 1
ATOM 1246 C C . GLY A 1 169 ? 9.382 10.883 -0.309 1.00 85.44 169 GLY A C 1
ATOM 1247 O O . GLY A 1 169 ? 8.351 10.213 -0.293 1.00 85.44 169 GLY A O 1
ATOM 1248 N N . GLY A 1 170 ? 9.393 12.135 -0.786 1.00 86.94 170 GLY A N 1
ATOM 1249 C CA . GLY A 1 170 ? 8.174 12.821 -1.254 1.00 86.94 170 GLY A CA 1
ATOM 1250 C C . GLY A 1 170 ? 7.395 12.025 -2.311 1.00 86.94 170 GLY A C 1
ATOM 1251 O O . GLY A 1 170 ? 6.172 11.928 -2.241 1.00 86.94 170 GLY A O 1
ATOM 1252 N N . LEU A 1 171 ? 8.102 11.366 -3.238 1.00 85.56 171 LEU A N 1
ATOM 1253 C CA . LEU A 1 171 ? 7.495 10.459 -4.217 1.00 85.56 171 LEU A CA 1
ATOM 1254 C C . LEU A 1 171 ? 6.844 9.237 -3.570 1.00 85.56 171 LEU A C 1
ATOM 1256 O O . LEU A 1 171 ? 5.717 8.899 -3.908 1.00 85.56 171 LEU A O 1
ATOM 1260 N N . GLU A 1 172 ? 7.548 8.560 -2.667 1.00 87.25 172 GLU A N 1
ATOM 1261 C CA . GLU A 1 172 ? 7.042 7.348 -2.019 1.00 87.25 172 GLU A CA 1
ATOM 1262 C C . GLU A 1 172 ? 5.804 7.660 -1.176 1.00 87.25 172 GLU A C 1
ATOM 1264 O O . GLU A 1 172 ? 4.831 6.906 -1.210 1.00 87.25 172 GLU A O 1
ATOM 1269 N N . ALA A 1 173 ? 5.812 8.798 -0.476 1.00 91.88 173 ALA A N 1
ATOM 1270 C CA . ALA A 1 173 ? 4.668 9.266 0.287 1.00 91.88 173 ALA A CA 1
ATOM 1271 C C . ALA A 1 173 ? 3.469 9.586 -0.608 1.00 91.88 173 ALA A C 1
ATOM 1273 O O . ALA A 1 173 ? 2.361 9.137 -0.312 1.00 91.88 173 ALA A O 1
ATOM 1274 N N . GLU A 1 174 ? 3.673 10.299 -1.719 1.00 91.50 174 GLU A N 1
ATOM 1275 C CA . GLU A 1 174 ? 2.585 10.594 -2.651 1.00 91.50 174 GLU A CA 1
ATOM 1276 C C . GLU A 1 174 ? 2.061 9.328 -3.334 1.00 91.50 174 GLU A C 1
ATOM 1278 O O . GLU A 1 174 ? 0.850 9.143 -3.399 1.00 91.50 174 GLU A O 1
ATOM 1283 N N . LEU A 1 175 ? 2.936 8.419 -3.774 1.00 89.88 175 LEU A N 1
ATOM 1284 C CA . LEU A 1 175 ? 2.531 7.132 -4.346 1.00 89.88 175 LEU A CA 1
ATOM 1285 C C . LEU A 1 175 ? 1.721 6.307 -3.341 1.00 89.88 175 LEU A C 1
ATOM 1287 O O . LEU A 1 175 ? 0.694 5.741 -3.709 1.00 89.88 175 LEU A O 1
ATOM 1291 N N . ALA A 1 176 ? 2.127 6.271 -2.067 1.00 92.06 176 ALA A N 1
ATOM 1292 C CA . ALA A 1 176 ? 1.344 5.635 -1.008 1.00 92.06 176 ALA A CA 1
ATOM 1293 C C . ALA A 1 176 ? -0.022 6.319 -0.827 1.00 92.06 176 ALA A C 1
ATOM 1295 O O . ALA A 1 176 ? -1.037 5.646 -0.648 1.00 92.06 176 ALA A O 1
ATOM 1296 N N . GLY A 1 177 ? -0.057 7.649 -0.924 1.00 94.38 177 GLY A N 1
ATOM 1297 C CA . GLY A 1 177 ? -1.277 8.447 -0.937 1.00 94.38 177 GLY A CA 1
ATOM 1298 C C . GLY A 1 177 ? -2.226 8.096 -2.068 1.00 94.38 177 GLY A C 1
ATOM 1299 O O . GLY A 1 177 ? -3.397 7.823 -1.826 1.00 94.38 177 GLY A O 1
ATOM 1300 N N . LYS A 1 178 ? -1.718 8.077 -3.297 1.00 92.06 178 LYS A N 1
ATOM 1301 C CA . LYS A 1 178 ? -2.479 7.768 -4.509 1.00 92.06 178 LYS A CA 1
ATOM 1302 C C . LYS A 1 178 ? -2.979 6.335 -4.512 1.00 92.06 178 LYS A C 1
ATOM 1304 O O . LYS A 1 178 ? -4.158 6.107 -4.764 1.00 92.06 178 LYS A O 1
ATOM 1309 N N . PHE A 1 179 ? -2.129 5.388 -4.115 1.00 92.75 179 PHE A N 1
ATOM 1310 C CA . PHE A 1 179 ? -2.535 3.999 -3.929 1.00 92.75 179 PHE A CA 1
ATOM 1311 C C . PHE A 1 179 ? -3.683 3.880 -2.924 1.00 92.75 179 PHE A C 1
ATOM 1313 O O . PHE A 1 179 ? -4.650 3.162 -3.160 1.00 92.75 179 PHE A O 1
ATOM 1320 N N . ALA A 1 180 ? -3.598 4.594 -1.803 1.00 94.38 180 ALA A N 1
ATOM 1321 C CA . ALA A 1 180 ? -4.654 4.604 -0.804 1.00 94.38 180 ALA A CA 1
ATOM 1322 C C . ALA A 1 180 ? -5.915 5.348 -1.270 1.00 94.38 180 ALA A C 1
ATOM 1324 O O . ALA A 1 180 ? -7.015 4.962 -0.889 1.00 94.38 180 ALA A O 1
ATOM 1325 N N . GLU A 1 181 ? -5.788 6.378 -2.100 1.00 94.69 181 GLU A N 1
ATOM 1326 C CA . GLU A 1 181 ? -6.925 7.100 -2.668 1.00 94.69 181 GLU A CA 1
ATOM 1327 C C . GLU A 1 181 ? -7.664 6.252 -3.713 1.00 94.69 181 GLU A C 1
ATOM 1329 O O . GLU A 1 181 ? -8.891 6.246 -3.748 1.00 94.69 181 GLU A O 1
ATOM 1334 N N . GLN A 1 182 ? -6.947 5.500 -4.550 1.00 92.81 182 GLN A N 1
ATOM 1335 C CA . GLN A 1 182 ? -7.540 4.750 -5.660 1.00 92.81 182 GLN A CA 1
ATOM 1336 C C . GLN A 1 182 ? -6.941 3.342 -5.815 1.00 92.81 182 GLN A C 1
ATOM 1338 O O . GLN A 1 182 ? -6.381 3.004 -6.861 1.00 92.81 182 GLN A O 1
ATOM 1343 N N . PRO A 1 183 ? -7.096 2.456 -4.816 1.00 88.75 183 PRO A N 1
ATOM 1344 C CA . PRO A 1 183 ? -6.434 1.152 -4.835 1.00 88.75 183 PRO A CA 1
ATOM 1345 C C . PRO A 1 183 ? -6.912 0.253 -5.983 1.00 88.75 183 PRO A C 1
ATOM 1347 O O . PRO A 1 183 ? -6.131 -0.506 -6.554 1.00 88.75 183 PRO A O 1
ATOM 1350 N N . ALA A 1 184 ? -8.196 0.348 -6.339 1.00 85.69 184 ALA A N 1
ATOM 1351 C CA . ALA A 1 184 ? -8.796 -0.424 -7.424 1.00 85.69 184 ALA A CA 1
ATOM 1352 C C . ALA A 1 184 ? -8.239 -0.022 -8.798 1.00 85.69 184 ALA A C 1
ATOM 1354 O O . ALA A 1 184 ? -7.883 -0.884 -9.606 1.00 85.69 184 ALA A O 1
ATOM 1355 N N . GLN A 1 185 ? -8.147 1.289 -9.037 1.00 87.94 185 GLN A N 1
ATOM 1356 C CA . GLN A 1 185 ? -7.626 1.850 -10.277 1.00 87.94 185 GLN A CA 1
ATOM 1357 C C . GLN A 1 185 ? -6.142 1.519 -10.411 1.00 87.94 185 GLN A C 1
ATOM 1359 O O . GLN A 1 185 ? -5.750 0.901 -11.393 1.00 87.94 185 GLN A O 1
ATOM 1364 N N . MET A 1 186 ? -5.350 1.759 -9.361 1.00 88.69 186 MET A N 1
ATOM 1365 C CA . MET A 1 186 ? -3.916 1.472 -9.381 1.00 88.69 186 MET A CA 1
ATOM 1366 C C . MET A 1 186 ? -3.606 -0.018 -9.594 1.00 88.69 186 MET A C 1
ATOM 1368 O O . MET A 1 186 ? -2.657 -0.349 -10.301 1.00 88.69 186 MET A O 1
ATOM 1372 N N . MET A 1 187 ? -4.414 -0.939 -9.053 1.00 85.56 187 MET A N 1
ATOM 1373 C CA . MET A 1 187 ? -4.258 -2.370 -9.358 1.00 85.56 187 MET A CA 1
ATOM 1374 C C . MET A 1 187 ? -4.651 -2.726 -10.792 1.00 85.56 187 MET A C 1
ATOM 1376 O O . MET A 1 187 ? -4.016 -3.588 -11.404 1.00 85.56 187 MET A O 1
ATOM 1380 N N . THR A 1 188 ? -5.671 -2.066 -11.336 1.00 85.94 188 THR A N 1
ATOM 1381 C CA . THR A 1 188 ? -6.073 -2.231 -12.738 1.00 85.94 188 THR A CA 1
ATOM 1382 C C . THR A 1 188 ? -4.977 -1.728 -13.672 1.00 85.94 188 THR A C 1
ATOM 1384 O O . THR A 1 188 ? -4.588 -2.445 -14.591 1.00 85.94 188 THR A O 1
ATOM 1387 N N . ASP A 1 189 ? -4.414 -0.556 -13.386 1.00 89.12 189 ASP A N 1
ATOM 1388 C CA . ASP A 1 189 ? -3.326 0.044 -14.154 1.00 89.12 189 ASP A CA 1
ATOM 1389 C C . ASP A 1 189 ? -2.044 -0.775 -14.049 1.00 89.12 189 ASP A C 1
ATOM 1391 O O . ASP A 1 189 ? -1.379 -0.998 -15.057 1.00 89.12 189 ASP A O 1
ATOM 1395 N N . LEU A 1 190 ? -1.724 -1.310 -12.867 1.00 88.12 190 LEU A N 1
ATOM 1396 C CA . LEU A 1 190 ? -0.576 -2.197 -12.688 1.00 88.12 190 LEU A CA 1
ATOM 1397 C C . LEU A 1 190 ? -0.739 -3.504 -13.478 1.00 88.12 190 LEU A C 1
ATOM 1399 O O . LEU A 1 190 ? 0.224 -3.988 -14.078 1.00 88.12 190 LEU A O 1
ATOM 1403 N N . LYS A 1 191 ? -1.953 -4.067 -13.513 1.00 86.25 191 LYS A N 1
ATOM 1404 C CA . LYS A 1 191 ? -2.265 -5.246 -14.330 1.00 86.25 191 LYS A CA 1
ATOM 1405 C C . LYS A 1 191 ? -2.145 -4.928 -15.821 1.00 86.25 191 LYS A C 1
ATOM 1407 O O . LYS A 1 191 ? -1.442 -5.642 -16.530 1.00 86.25 191 LYS A O 1
ATOM 1412 N N . ALA A 1 192 ? -2.761 -3.836 -16.273 1.00 89.00 192 ALA A N 1
ATOM 1413 C CA . ALA A 1 192 ? -2.684 -3.380 -17.658 1.00 89.00 192 ALA A CA 1
ATOM 1414 C C . ALA A 1 192 ? -1.235 -3.105 -18.086 1.00 89.00 192 ALA A C 1
ATOM 1416 O O . ALA A 1 192 ? -0.821 -3.505 -19.171 1.00 89.00 192 ALA A O 1
ATOM 1417 N N . LEU A 1 193 ? -0.438 -2.496 -17.206 1.00 92.44 193 LEU A N 1
ATOM 1418 C CA . LEU A 1 193 ? 0.982 -2.254 -17.423 1.00 92.44 193 LEU A CA 1
ATOM 1419 C C . LEU A 1 193 ? 1.753 -3.573 -17.586 1.00 92.44 193 LEU A C 1
ATOM 1421 O O . LEU A 1 193 ? 2.523 -3.717 -18.535 1.00 92.44 193 LEU A O 1
ATOM 1425 N N . GLY A 1 194 ? 1.511 -4.550 -16.706 1.00 89.88 194 GLY A N 1
ATOM 1426 C CA . GLY A 1 194 ? 2.118 -5.884 -16.769 1.00 89.88 194 GLY A CA 1
ATOM 1427 C C . GLY A 1 194 ? 1.745 -6.690 -18.019 1.00 89.88 194 GLY A C 1
ATOM 1428 O O . GLY A 1 194 ? 2.526 -7.534 -18.465 1.00 89.88 194 GLY A O 1
ATOM 1429 N N . ASP A 1 195 ? 0.577 -6.416 -18.597 1.00 89.88 195 ASP A N 1
ATOM 1430 C CA . ASP A 1 195 ? 0.074 -7.052 -19.818 1.00 89.88 195 ASP A CA 1
ATOM 1431 C C . ASP A 1 195 ? 0.437 -6.277 -21.099 1.00 89.88 195 ASP A C 1
ATOM 1433 O O . ASP A 1 195 ? 0.235 -6.788 -22.201 1.00 89.88 195 ASP A O 1
ATOM 1437 N N . SER A 1 196 ? 1.007 -5.073 -20.978 1.00 95.88 196 SER A N 1
ATOM 1438 C CA . SER A 1 196 ? 1.292 -4.202 -22.122 1.00 95.88 196 SER A CA 1
ATOM 1439 C C . SER A 1 196 ? 2.459 -4.714 -22.981 1.00 95.88 196 SER A C 1
ATOM 1441 O O . SER A 1 196 ? 3.486 -5.192 -22.479 1.00 95.88 196 SER A O 1
ATOM 1443 N N . ALA A 1 197 ? 2.317 -4.604 -24.306 1.00 96.56 197 ALA A N 1
ATOM 1444 C CA . ALA A 1 197 ? 3.368 -4.973 -25.257 1.00 96.56 197 ALA A CA 1
ATOM 1445 C C . ALA A 1 197 ? 4.558 -4.003 -25.173 1.00 96.56 197 ALA A C 1
ATOM 1447 O O . ALA A 1 197 ? 5.708 -4.385 -25.398 1.00 96.56 197 ALA A O 1
ATOM 1448 N N . GLU A 1 198 ? 4.285 -2.756 -24.801 1.00 97.31 198 GLU A N 1
ATOM 1449 C CA . GLU A 1 198 ? 5.244 -1.678 -24.610 1.00 97.31 198 GLU A CA 1
ATOM 1450 C C . GLU A 1 198 ? 6.197 -2.003 -23.458 1.00 97.31 198 GLU A C 1
ATOM 1452 O O . GLU A 1 198 ? 7.412 -1.925 -23.641 1.00 97.31 198 GLU A O 1
ATOM 1457 N N . LEU A 1 199 ? 5.683 -2.466 -22.308 1.00 95.88 199 LEU A N 1
ATOM 1458 C CA . LEU A 1 199 ? 6.533 -2.906 -21.199 1.00 95.88 199 LEU A CA 1
ATOM 1459 C C . LEU A 1 199 ? 7.393 -4.110 -21.593 1.00 95.88 199 LEU A C 1
ATOM 1461 O O . LEU A 1 199 ? 8.586 -4.138 -21.293 1.00 95.88 199 LEU A O 1
ATOM 1465 N N . GLN A 1 200 ? 6.822 -5.099 -22.287 1.00 95.38 200 GLN A N 1
ATOM 1466 C CA . GLN A 1 200 ? 7.585 -6.265 -22.743 1.00 95.38 200 GLN A CA 1
ATOM 1467 C C . GLN A 1 200 ? 8.706 -5.862 -23.709 1.00 95.38 200 GLN A C 1
ATOM 1469 O O . GLN A 1 200 ? 9.841 -6.325 -23.571 1.00 95.38 200 GLN A O 1
ATOM 1474 N N . THR A 1 201 ? 8.412 -4.962 -24.646 1.00 97.31 201 THR A N 1
ATOM 1475 C CA . THR A 1 201 ? 9.389 -4.428 -25.605 1.00 97.31 201 THR A CA 1
ATOM 1476 C C . THR A 1 201 ? 10.484 -3.646 -24.881 1.00 97.31 201 THR A C 1
ATOM 1478 O O . THR A 1 201 ? 11.668 -3.893 -25.105 1.00 97.31 201 THR A O 1
ATOM 1481 N N . PHE A 1 202 ? 10.109 -2.780 -23.938 1.00 96.94 202 PHE A N 1
ATOM 1482 C CA . PHE A 1 202 ? 11.045 -2.020 -23.114 1.00 96.94 202 PHE A CA 1
ATOM 1483 C C . PHE A 1 202 ? 11.994 -2.934 -22.325 1.00 96.94 202 PHE A C 1
ATOM 1485 O O . PHE A 1 202 ? 13.213 -2.767 -22.372 1.00 96.94 202 PHE A O 1
ATOM 1492 N N . LEU A 1 203 ? 11.458 -3.951 -21.641 1.00 94.81 203 LEU A N 1
ATOM 1493 C CA . LEU A 1 203 ? 12.250 -4.873 -20.818 1.00 94.81 203 LEU A CA 1
ATOM 1494 C C . LEU A 1 203 ? 13.175 -5.779 -21.647 1.00 94.81 203 LEU A C 1
ATOM 1496 O O . LEU A 1 203 ? 14.237 -6.192 -21.165 1.00 94.81 203 LEU A O 1
ATOM 1500 N N . THR A 1 204 ? 12.788 -6.109 -22.879 1.00 96.19 204 THR A N 1
ATOM 1501 C CA . THR A 1 204 ? 13.555 -7.006 -23.759 1.00 96.19 204 THR A CA 1
ATOM 1502 C C . THR A 1 204 ? 14.511 -6.275 -24.701 1.00 96.19 204 THR A C 1
ATOM 1504 O O . THR A 1 204 ? 15.419 -6.918 -25.229 1.00 96.19 204 THR A O 1
ATOM 1507 N N . SER A 1 205 ? 14.384 -4.952 -24.863 1.00 97.69 205 SER A N 1
ATOM 1508 C CA . SER A 1 205 ? 15.236 -4.162 -25.759 1.00 97.69 205 SER A CA 1
ATOM 1509 C C . SER A 1 205 ? 16.711 -4.157 -25.307 1.00 97.69 205 SER A C 1
ATOM 1511 O O . SER A 1 205 ? 17.028 -3.704 -24.199 1.00 97.69 205 SER A O 1
ATOM 1513 N N . PRO A 1 206 ? 17.658 -4.619 -26.153 1.00 96.81 206 PRO A N 1
ATOM 1514 C CA . PRO A 1 206 ? 19.087 -4.592 -25.834 1.00 96.81 206 PRO A CA 1
ATOM 1515 C C . PRO A 1 206 ? 19.627 -3.175 -25.615 1.00 96.81 206 PRO A C 1
ATOM 1517 O O . PRO A 1 206 ? 20.496 -2.981 -24.766 1.00 96.81 206 PRO A O 1
ATOM 1520 N N . HIS A 1 207 ? 19.092 -2.192 -26.347 1.00 97.38 207 HIS A N 1
ATOM 1521 C CA . HIS A 1 207 ? 19.492 -0.788 -26.249 1.00 97.38 207 HIS A CA 1
ATOM 1522 C C . HIS A 1 207 ? 19.134 -0.203 -24.878 1.00 97.38 207 HIS A C 1
ATOM 1524 O O . HIS A 1 207 ? 19.994 0.343 -24.189 1.00 97.38 207 HIS A O 1
ATOM 1530 N N . ILE A 1 208 ? 17.890 -0.412 -24.438 1.00 97.50 208 ILE A N 1
ATOM 1531 C CA . ILE A 1 208 ? 17.401 -0.017 -23.110 1.00 97.50 208 ILE A CA 1
ATOM 1532 C C . ILE A 1 208 ? 18.252 -0.640 -22.003 1.00 97.50 208 ILE A C 1
ATOM 1534 O O . ILE A 1 208 ? 18.719 0.048 -21.093 1.00 97.50 208 ILE A O 1
ATOM 1538 N N . GLN A 1 209 ? 18.516 -1.945 -22.098 1.00 96.06 209 GLN A N 1
ATOM 1539 C CA . GLN A 1 209 ? 19.356 -2.636 -21.123 1.00 96.06 209 GLN A CA 1
ATOM 1540 C C . GLN A 1 209 ? 20.785 -2.090 -21.102 1.00 96.06 209 GLN A C 1
ATOM 1542 O O . GLN A 1 209 ? 21.371 -1.979 -20.026 1.00 96.06 209 GLN A O 1
ATOM 1547 N N . GLN A 1 210 ? 21.360 -1.750 -22.258 1.00 96.75 210 GLN A N 1
ATOM 1548 C CA . GLN A 1 210 ? 22.678 -1.128 -22.325 1.00 96.75 210 GLN A CA 1
ATOM 1549 C C . GLN A 1 210 ? 22.670 0.250 -21.655 1.00 96.75 210 GLN A C 1
ATOM 1551 O O . GLN A 1 210 ? 23.527 0.490 -20.808 1.00 96.75 210 GLN A O 1
ATOM 1556 N N . ALA A 1 211 ? 21.684 1.098 -21.960 1.00 97.00 211 ALA A N 1
ATOM 1557 C CA . ALA A 1 211 ? 21.542 2.429 -21.372 1.00 97.00 211 ALA A CA 1
ATOM 1558 C C . ALA A 1 211 ? 21.409 2.376 -19.838 1.00 97.00 211 ALA A C 1
ATOM 1560 O O . ALA A 1 211 ? 22.106 3.105 -19.130 1.00 97.00 211 ALA A O 1
ATOM 1561 N N . MET A 1 212 ? 20.598 1.454 -19.303 1.00 95.62 212 MET A N 1
ATOM 1562 C CA . MET A 1 212 ? 20.468 1.251 -17.852 1.00 95.62 212 MET A CA 1
ATOM 1563 C C . MET A 1 212 ? 21.757 0.715 -17.210 1.00 95.62 212 MET A C 1
ATOM 1565 O O . MET A 1 212 ? 22.136 1.171 -16.130 1.00 95.62 212 MET A O 1
ATOM 1569 N N . ARG A 1 213 ? 22.478 -0.208 -17.869 1.00 94.38 213 ARG A N 1
ATOM 1570 C CA . ARG A 1 213 ? 23.777 -0.718 -17.375 1.00 94.38 213 ARG A CA 1
ATOM 1571 C C . ARG A 1 213 ? 24.852 0.360 -17.348 1.00 94.38 213 ARG A C 1
ATOM 1573 O O . ARG A 1 213 ? 25.620 0.413 -16.394 1.00 94.38 213 ARG A O 1
ATOM 1580 N N . SER A 1 214 ? 24.914 1.201 -18.379 1.00 95.62 214 SER A N 1
ATOM 1581 C CA . SER A 1 214 ? 25.880 2.298 -18.467 1.00 95.62 214 SER A CA 1
ATOM 1582 C C . SER A 1 214 ? 25.448 3.546 -17.695 1.00 95.62 214 SER A C 1
ATOM 1584 O O . SER A 1 214 ? 26.151 4.549 -17.752 1.00 95.62 214 SER A O 1
ATOM 1586 N N . ASN A 1 215 ? 24.296 3.511 -17.011 1.00 94.25 215 ASN A N 1
ATOM 1587 C CA . ASN A 1 215 ? 23.693 4.663 -16.340 1.00 94.25 215 ASN A CA 1
ATOM 1588 C C . ASN A 1 215 ? 23.539 5.892 -17.268 1.00 94.25 215 ASN A C 1
ATOM 1590 O O . ASN A 1 215 ? 23.675 7.029 -16.825 1.00 94.25 215 ASN A O 1
ATOM 1594 N N . ASN A 1 216 ? 23.283 5.663 -18.561 1.00 96.44 216 ASN A N 1
ATOM 1595 C CA . ASN A 1 216 ? 23.103 6.714 -19.562 1.00 96.44 216 ASN A CA 1
ATOM 1596 C C . ASN A 1 216 ? 21.610 7.062 -19.661 1.00 96.44 216 ASN A C 1
ATOM 1598 O O . ASN A 1 216 ? 20.874 6.451 -20.437 1.00 96.44 216 ASN A O 1
ATOM 1602 N N . MET A 1 217 ? 21.159 7.988 -18.808 1.00 95.88 217 MET A N 1
ATOM 1603 C CA . MET A 1 217 ? 19.742 8.358 -18.709 1.00 95.88 217 MET A CA 1
ATOM 1604 C C . MET A 1 217 ? 19.254 9.126 -19.938 1.00 95.88 217 MET A C 1
ATOM 1606 O O . MET A 1 217 ? 18.123 8.906 -20.353 1.00 95.88 217 MET A O 1
ATOM 1610 N N . ASP A 1 218 ? 20.098 9.939 -20.575 1.00 96.31 218 ASP A N 1
ATOM 1611 C CA . ASP A 1 218 ? 19.725 10.643 -21.808 1.00 96.31 218 ASP A CA 1
ATOM 1612 C C . ASP A 1 218 ? 19.382 9.654 -22.928 1.00 96.31 218 ASP A C 1
ATOM 1614 O O . ASP A 1 218 ? 18.303 9.728 -23.510 1.00 96.31 218 ASP A O 1
ATOM 1618 N N . ALA A 1 219 ? 20.233 8.644 -23.150 1.00 97.06 219 ALA A N 1
ATOM 1619 C CA . ALA A 1 219 ? 19.954 7.596 -24.134 1.00 97.06 219 ALA A CA 1
ATOM 1620 C C . ALA A 1 219 ? 18.709 6.762 -23.784 1.00 97.06 219 ALA A C 1
ATOM 1622 O O . ALA A 1 219 ? 18.030 6.257 -24.679 1.00 97.06 219 ALA A O 1
ATOM 1623 N N . LEU A 1 220 ? 18.410 6.598 -22.490 1.00 96.94 220 LEU A N 1
ATOM 1624 C CA . LEU A 1 220 ? 17.200 5.922 -22.029 1.00 96.94 220 LEU A CA 1
ATOM 1625 C C . LEU A 1 220 ? 15.953 6.760 -22.344 1.00 96.94 220 LEU A C 1
ATOM 1627 O O . LEU A 1 220 ? 15.016 6.237 -22.935 1.00 96.94 220 LEU A O 1
ATOM 1631 N N . ILE A 1 221 ? 15.952 8.050 -22.011 1.00 97.06 221 ILE A N 1
ATOM 1632 C CA . ILE A 1 221 ? 14.807 8.953 -22.208 1.00 97.06 221 ILE A CA 1
ATOM 1633 C C . ILE A 1 221 ? 14.530 9.198 -23.693 1.00 97.06 221 ILE A C 1
ATOM 1635 O O . ILE A 1 221 ? 13.372 9.263 -24.104 1.00 97.06 221 ILE A O 1
ATOM 1639 N N . GLU A 1 222 ? 15.580 9.310 -24.506 1.00 96.56 222 GLU A N 1
ATOM 1640 C CA . GLU A 1 222 ? 15.479 9.531 -25.954 1.00 96.56 222 GLU A CA 1
ATOM 1641 C C . GLU A 1 222 ? 15.070 8.266 -26.724 1.00 96.56 222 GLU A C 1
ATOM 1643 O O . GLU A 1 222 ? 14.722 8.338 -27.906 1.00 96.56 222 GLU A O 1
ATOM 1648 N N . SER A 1 223 ? 15.086 7.100 -26.074 1.00 98.00 223 SER A N 1
ATOM 1649 C CA . SER A 1 223 ? 14.723 5.848 -26.730 1.00 98.00 223 SER A CA 1
ATOM 1650 C C . SER A 1 223 ? 13.222 5.780 -27.061 1.00 98.00 223 SER A C 1
ATOM 1652 O O . SER A 1 223 ? 12.373 6.157 -26.242 1.00 98.00 223 SER A O 1
ATOM 1654 N N . PRO A 1 224 ? 12.851 5.258 -28.245 1.00 97.94 224 PRO A N 1
ATOM 1655 C CA . PRO A 1 224 ? 11.450 5.131 -28.628 1.00 97.94 224 PRO A CA 1
ATOM 1656 C C . PRO A 1 224 ? 10.679 4.166 -27.715 1.00 97.94 224 PRO A C 1
ATOM 1658 O O . PRO A 1 224 ? 9.492 4.379 -27.483 1.00 97.94 224 PRO A O 1
ATOM 1661 N N . GLU A 1 225 ? 11.329 3.138 -27.163 1.00 97.81 225 GLU A N 1
ATOM 1662 C CA . GLU A 1 225 ? 10.691 2.181 -26.255 1.00 97.81 225 GLU A CA 1
ATOM 1663 C C . GLU A 1 225 ? 10.348 2.804 -24.899 1.00 97.81 225 GLU A C 1
ATOM 1665 O O . GLU A 1 225 ? 9.267 2.549 -24.371 1.00 97.81 225 GLU A O 1
ATOM 1670 N N . PHE A 1 226 ? 11.227 3.646 -24.342 1.00 97.62 226 PHE A N 1
ATOM 1671 C CA . PHE A 1 226 ? 10.911 4.389 -23.122 1.00 97.62 226 PHE A CA 1
ATOM 1672 C C . PHE A 1 226 ? 9.779 5.384 -23.372 1.00 97.62 226 PHE A C 1
ATOM 1674 O O . PHE A 1 226 ? 8.823 5.423 -22.606 1.00 97.62 226 PHE A O 1
ATOM 1681 N N . GLN A 1 227 ? 9.839 6.123 -24.485 1.00 97.50 227 GLN A N 1
ATOM 1682 C CA . GLN A 1 227 ? 8.794 7.069 -24.879 1.00 97.50 227 GLN A CA 1
ATOM 1683 C C . GLN A 1 227 ? 7.433 6.391 -25.086 1.00 97.50 227 GLN A C 1
ATOM 1685 O O . GLN A 1 227 ? 6.403 6.960 -24.733 1.00 97.50 227 GLN A O 1
ATOM 1690 N N . ALA A 1 228 ? 7.405 5.171 -25.627 1.00 97.19 228 ALA A N 1
ATOM 1691 C CA . ALA A 1 228 ? 6.183 4.376 -25.718 1.00 97.19 228 ALA A CA 1
ATOM 1692 C C . ALA A 1 228 ? 5.667 3.965 -24.329 1.00 97.19 228 ALA A C 1
ATOM 1694 O O . ALA A 1 228 ? 4.472 4.078 -24.067 1.00 97.19 228 ALA A O 1
ATOM 1695 N N . LEU A 1 229 ? 6.568 3.550 -23.432 1.00 96.44 229 LEU A N 1
ATOM 1696 C CA . LEU A 1 229 ? 6.232 3.129 -22.073 1.00 96.44 229 LEU A CA 1
ATOM 1697 C C . LEU A 1 229 ? 5.612 4.265 -21.246 1.00 96.44 229 LEU A C 1
ATOM 1699 O O . LEU A 1 229 ? 4.539 4.087 -20.678 1.00 96.44 229 LEU A O 1
ATOM 1703 N N . ILE A 1 230 ? 6.246 5.439 -21.196 1.00 95.94 230 ILE A N 1
ATOM 1704 C CA . ILE A 1 230 ? 5.770 6.567 -20.371 1.00 95.94 230 ILE A CA 1
ATOM 1705 C C . ILE A 1 230 ? 4.471 7.200 -20.887 1.00 95.94 230 ILE A C 1
ATOM 1707 O O . ILE A 1 230 ? 3.818 7.949 -20.167 1.00 95.94 230 ILE A O 1
ATOM 1711 N N . ARG A 1 231 ? 4.089 6.917 -22.138 1.00 96.06 231 ARG A N 1
ATOM 1712 C CA . ARG A 1 231 ? 2.815 7.357 -22.726 1.00 96.06 231 ARG A CA 1
ATOM 1713 C C . ARG A 1 231 ? 1.645 6.456 -22.346 1.00 96.06 231 ARG A C 1
ATOM 1715 O O . ARG A 1 231 ? 0.507 6.796 -22.667 1.00 96.06 231 ARG A O 1
ATOM 1722 N N . LEU A 1 232 ? 1.901 5.317 -21.701 1.00 95.62 232 LEU A N 1
ATOM 1723 C CA . LEU A 1 232 ? 0.829 4.472 -21.196 1.00 95.62 232 LEU A CA 1
ATOM 1724 C C . LEU A 1 232 ? 0.039 5.218 -20.107 1.00 95.62 232 LEU A C 1
ATOM 1726 O O . LEU A 1 232 ? 0.648 5.895 -19.275 1.00 95.62 232 LEU A O 1
ATOM 1730 N N . PRO A 1 233 ? -1.293 5.035 -20.036 1.00 92.19 233 PRO A N 1
ATOM 1731 C CA . PRO A 1 233 ? -2.125 5.652 -19.001 1.00 92.19 233 PRO A CA 1
ATOM 1732 C C . PRO A 1 233 ? -1.626 5.391 -17.572 1.00 92.19 233 PRO A C 1
ATOM 1734 O O . PRO A 1 233 ? -1.677 6.286 -16.737 1.00 92.19 233 PRO A O 1
ATOM 1737 N N . ALA A 1 234 ? -1.049 4.210 -17.319 1.00 90.75 234 ALA A N 1
ATOM 1738 C CA . ALA A 1 234 ? -0.492 3.829 -16.020 1.00 90.75 234 ALA A CA 1
ATOM 1739 C C . ALA A 1 234 ? 0.668 4.727 -15.534 1.00 90.75 234 ALA A C 1
ATOM 1741 O O . ALA A 1 234 ? 0.960 4.748 -14.341 1.00 90.75 234 ALA A O 1
ATOM 1742 N N . PHE A 1 235 ? 1.339 5.460 -16.432 1.00 92.00 235 PHE A N 1
ATOM 1743 C CA . PHE A 1 235 ? 2.406 6.406 -16.082 1.00 92.00 235 PHE A CA 1
ATOM 1744 C C . PHE A 1 235 ? 1.950 7.865 -16.059 1.00 92.00 235 PHE A C 1
ATOM 1746 O O . PHE A 1 235 ? 2.723 8.708 -15.608 1.00 92.00 235 PHE A O 1
ATOM 1753 N N . ALA A 1 236 ? 0.722 8.174 -16.495 1.00 91.12 236 ALA A N 1
ATOM 1754 C CA . ALA A 1 236 ? 0.224 9.548 -16.542 1.00 91.12 236 ALA A CA 1
ATOM 1755 C C . ALA A 1 236 ? 0.297 10.210 -15.158 1.00 91.12 236 ALA A C 1
ATOM 1757 O O . ALA A 1 236 ? 0.900 11.266 -15.010 1.00 91.12 236 ALA A O 1
ATOM 1758 N N . GLU A 1 237 ? -0.188 9.523 -14.122 1.00 88.62 237 GLU A N 1
ATOM 1759 C CA . GLU A 1 237 ? -0.153 10.052 -12.754 1.00 88.62 237 GLU A CA 1
ATOM 1760 C C . GLU A 1 237 ? 1.269 10.197 -12.204 1.00 88.62 237 GLU A C 1
ATOM 1762 O O . GLU A 1 237 ? 1.579 11.167 -11.514 1.00 88.62 237 GLU A O 1
ATOM 1767 N N . MET A 1 238 ? 2.155 9.240 -12.504 1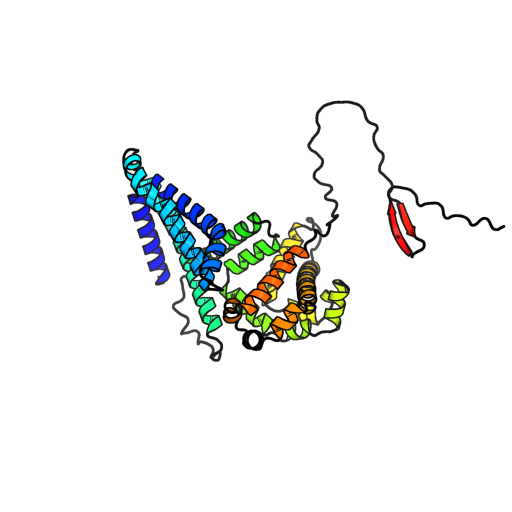.00 89.19 238 MET A N 1
ATOM 1768 C CA . MET A 1 238 ? 3.552 9.310 -12.071 1.00 89.19 238 MET A CA 1
ATOM 1769 C C . MET A 1 238 ? 4.274 10.483 -12.734 1.00 89.19 238 MET A C 1
ATOM 1771 O O . MET A 1 238 ? 5.125 11.111 -12.107 1.00 89.19 238 MET A O 1
ATOM 1775 N N . ARG A 1 239 ? 3.925 10.783 -13.985 1.00 91.19 239 ARG A N 1
ATOM 1776 C CA . ARG A 1 239 ? 4.455 11.923 -14.719 1.00 91.19 239 ARG A CA 1
ATOM 1777 C C . ARG A 1 239 ? 3.925 13.238 -14.168 1.00 91.19 239 ARG A C 1
ATOM 1779 O O . ARG A 1 239 ? 4.744 14.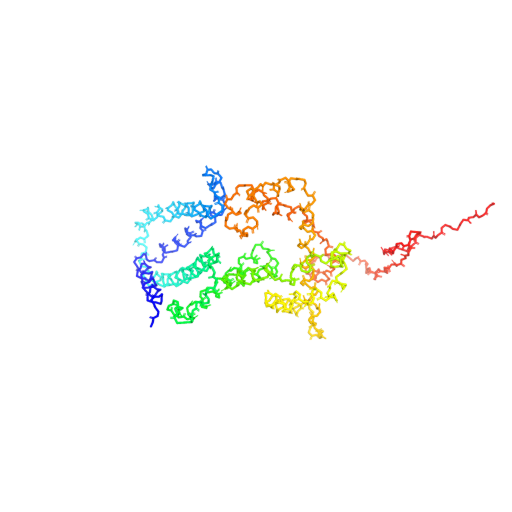097 -13.872 1.00 91.19 239 ARG A O 1
ATOM 1786 N N . ASP A 1 240 ? 2.622 13.361 -13.932 1.00 90.31 240 ASP A N 1
ATOM 1787 C CA . ASP A 1 240 ? 2.034 14.550 -1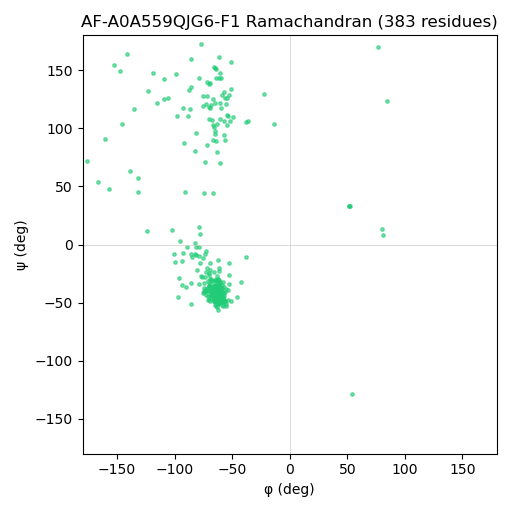3.296 1.00 90.31 240 ASP A CA 1
ATOM 1788 C C . ASP A 1 240 ? 2.689 14.826 -11.932 1.00 90.31 240 ASP A C 1
ATOM 1790 O O . ASP A 1 240 ? 3.023 15.961 -11.582 1.00 90.31 240 ASP A O 1
ATOM 1794 N N . LEU A 1 241 ? 2.940 13.760 -11.169 1.00 87.81 241 LEU A N 1
ATOM 1795 C CA . LEU A 1 241 ? 3.636 13.842 -9.896 1.00 87.81 241 LEU A CA 1
ATOM 1796 C C . LEU A 1 241 ? 5.095 14.282 -10.062 1.00 87.81 241 LEU A C 1
ATOM 1798 O O . LEU A 1 241 ? 5.550 15.182 -9.355 1.00 87.81 241 LEU A O 1
ATOM 1802 N N . ALA A 1 242 ? 5.828 13.680 -10.993 1.00 88.56 242 ALA A N 1
ATOM 1803 C CA . ALA A 1 242 ? 7.211 14.050 -11.263 1.00 88.56 242 ALA A CA 1
ATOM 1804 C C . ALA A 1 242 ? 7.328 15.508 -11.746 1.00 88.56 242 ALA A C 1
ATOM 1806 O O . ALA A 1 242 ? 8.217 16.224 -11.288 1.00 88.56 242 ALA A O 1
ATOM 1807 N N . GLU A 1 243 ? 6.397 15.974 -12.583 1.00 88.50 243 GLU A N 1
ATOM 1808 C CA . GLU A 1 243 ? 6.288 17.374 -13.009 1.00 88.50 243 GLU A CA 1
ATOM 1809 C C . GLU A 1 243 ? 6.058 18.296 -11.796 1.00 88.50 243 GLU A C 1
ATOM 1811 O O . GLU A 1 243 ? 6.756 19.301 -11.644 1.00 88.50 243 GLU A O 1
ATOM 1816 N N . SER A 1 244 ? 5.167 17.922 -10.867 1.00 86.44 244 SER A N 1
ATOM 1817 C CA . SER A 1 244 ? 4.917 18.714 -9.651 1.00 86.44 244 SER A CA 1
ATOM 1818 C C . SER A 1 244 ? 6.130 18.807 -8.710 1.00 86.44 244 SER A C 1
ATOM 1820 O O . SER A 1 244 ? 6.399 19.873 -8.159 1.00 86.44 244 SER A O 1
ATOM 1822 N N . GLN A 1 245 ? 6.904 17.724 -8.562 1.00 82.31 245 GLN A N 1
ATOM 1823 C CA . GLN A 1 245 ? 8.083 17.681 -7.683 1.00 82.31 245 GLN A CA 1
ATOM 1824 C C . GLN A 1 245 ? 9.315 18.349 -8.294 1.00 82.31 245 GLN A C 1
ATOM 1826 O O . GLN A 1 245 ? 10.124 18.948 -7.580 1.00 82.31 245 GLN A O 1
ATOM 1831 N N . ALA A 1 246 ? 9.473 18.254 -9.614 1.00 79.69 246 ALA A N 1
ATOM 1832 C CA . ALA A 1 246 ? 10.493 19.005 -10.330 1.00 79.69 246 ALA A CA 1
ATOM 1833 C C . ALA A 1 246 ? 10.224 20.517 -10.190 1.00 79.69 246 ALA A C 1
ATOM 1835 O O . ALA A 1 246 ? 11.149 21.270 -9.880 1.00 79.69 246 ALA A O 1
ATOM 1836 N N . GLY A 1 247 ? 8.942 20.908 -10.284 1.00 76.44 247 GLY A N 1
ATOM 1837 C CA . GLY A 1 247 ? 8.384 22.242 -10.022 1.00 76.44 247 GLY A CA 1
ATOM 1838 C C . GLY A 1 247 ? 8.861 22.918 -8.738 1.00 76.44 247 GLY A C 1
ATOM 1839 O O . GLY A 1 247 ? 9.183 24.102 -8.729 1.00 76.44 247 GLY A O 1
ATOM 1840 N N . GLU A 1 248 ? 8.894 22.166 -7.642 1.00 75.81 248 GLU A N 1
ATOM 1841 C CA . GLU A 1 248 ? 9.179 22.705 -6.309 1.00 75.81 248 GLU A CA 1
ATOM 1842 C C . GLU A 1 248 ? 10.674 22.997 -6.085 1.00 75.81 248 GLU A C 1
ATOM 1844 O O . GLU A 1 248 ? 11.029 23.887 -5.312 1.00 75.81 248 GLU A O 1
ATOM 1849 N N . ASN A 1 249 ? 11.561 22.281 -6.786 1.00 68.38 249 ASN A N 1
ATOM 1850 C CA . ASN A 1 249 ? 13.012 22.376 -6.597 1.00 68.38 249 ASN A CA 1
ATOM 1851 C C . ASN A 1 249 ? 13.702 23.321 -7.586 1.00 68.38 249 ASN A C 1
ATOM 1853 O O . ASN A 1 249 ? 14.746 23.897 -7.269 1.00 68.38 249 ASN A O 1
ATOM 1857 N N . ALA A 1 250 ? 13.148 23.486 -8.784 1.00 64.25 250 ALA A N 1
ATOM 1858 C CA . ALA A 1 250 ? 13.670 24.436 -9.752 1.00 64.25 250 ALA A CA 1
ATOM 1859 C C . ALA A 1 250 ? 13.002 25.797 -9.515 1.00 64.25 250 ALA A C 1
ATOM 1861 O O . ALA A 1 250 ? 11.804 25.980 -9.698 1.00 64.25 250 ALA A O 1
ATOM 1862 N N . GLY A 1 251 ? 13.791 26.756 -9.021 1.00 66.94 251 GLY A N 1
ATOM 1863 C CA . GLY A 1 251 ? 13.314 28.094 -8.678 1.00 66.94 251 GLY A CA 1
ATOM 1864 C C . GLY A 1 251 ? 12.516 28.767 -9.806 1.00 66.94 251 GLY A C 1
ATOM 1865 O O . GLY A 1 251 ? 12.702 28.465 -10.979 1.00 66.94 251 GLY A O 1
ATOM 1866 N N . VAL A 1 252 ? 11.674 29.728 -9.411 1.00 68.88 252 VAL A N 1
ATOM 1867 C CA . VAL A 1 252 ? 10.568 30.432 -10.114 1.00 68.88 252 VAL A CA 1
ATOM 1868 C C . VAL A 1 252 ? 10.737 30.791 -11.615 1.00 68.88 252 VAL A C 1
ATOM 1870 O O . VAL A 1 252 ? 9.756 31.165 -12.245 1.00 68.88 252 VAL A O 1
ATOM 1873 N N . ASN A 1 253 ? 11.917 30.673 -12.229 1.00 63.94 253 ASN A N 1
ATOM 1874 C CA . ASN A 1 253 ? 12.203 31.163 -13.585 1.00 63.94 253 ASN A CA 1
ATOM 1875 C C . ASN A 1 253 ? 12.726 30.115 -14.588 1.00 63.94 253 ASN A C 1
ATOM 1877 O O . ASN A 1 253 ? 13.204 30.512 -15.651 1.00 63.94 253 ASN A O 1
ATOM 1881 N N . GLN A 1 254 ? 12.678 28.815 -14.290 1.00 63.56 254 GLN A N 1
ATOM 1882 C CA . GLN A 1 254 ? 13.083 27.787 -15.255 1.00 63.56 254 GLN A CA 1
ATOM 1883 C C . GLN A 1 254 ? 11.852 27.028 -15.756 1.00 63.56 254 GLN A C 1
ATOM 1885 O O . GLN A 1 254 ? 11.073 26.528 -14.952 1.00 63.56 254 GLN A O 1
ATOM 1890 N N . ASP A 1 255 ? 11.664 26.975 -17.080 1.00 59.84 255 ASP A N 1
ATOM 1891 C CA . ASP A 1 255 ? 10.679 26.102 -17.726 1.00 59.84 255 ASP A CA 1
ATOM 1892 C C . ASP A 1 255 ? 11.081 24.651 -17.444 1.00 59.84 255 ASP A C 1
ATOM 1894 O O . ASP A 1 255 ? 11.877 24.050 -18.169 1.00 59.84 255 ASP A O 1
ATOM 1898 N N . ILE A 1 256 ? 10.577 24.120 -16.335 1.00 61.69 256 ILE A N 1
ATOM 1899 C CA . ILE A 1 256 ? 10.744 22.727 -15.935 1.00 61.69 256 ILE A CA 1
ATOM 1900 C C . ILE A 1 256 ? 9.959 21.908 -16.942 1.00 61.69 256 ILE A C 1
ATOM 1902 O O . ILE A 1 256 ? 8.730 21.966 -17.019 1.00 61.69 256 ILE A O 1
ATOM 1906 N N . GLY A 1 257 ? 10.707 21.236 -17.806 1.00 76.00 257 GLY A N 1
ATOM 1907 C CA . GLY A 1 257 ? 10.152 20.573 -18.967 1.00 76.00 257 GLY A CA 1
ATOM 1908 C C . GLY A 1 257 ? 9.667 19.174 -18.623 1.00 76.00 257 GLY A C 1
ATOM 1909 O O . GLY A 1 257 ? 10.177 18.520 -17.718 1.00 76.00 257 GLY A O 1
ATOM 1910 N N . VAL A 1 258 ? 8.778 18.654 -19.468 1.00 85.81 258 VAL A N 1
ATOM 1911 C CA . VAL A 1 258 ? 8.433 17.221 -19.567 1.00 85.81 258 VAL A CA 1
ATOM 1912 C C . VAL A 1 258 ? 9.675 16.315 -19.482 1.00 85.81 258 VAL A C 1
ATOM 1914 O O . VAL A 1 258 ? 9.622 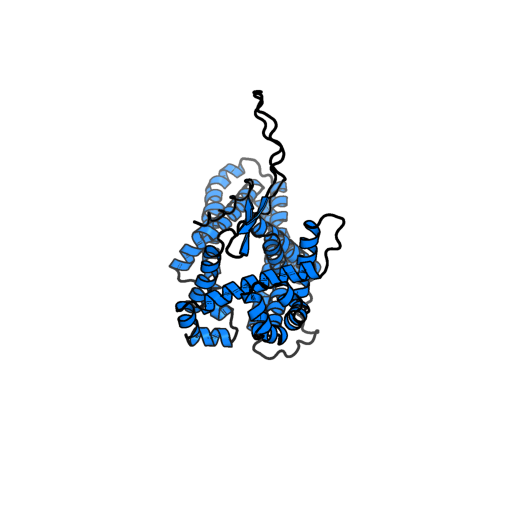15.227 -18.921 1.00 85.81 258 VAL A O 1
ATOM 1917 N N . ARG A 1 259 ? 10.826 16.794 -19.977 1.00 90.44 259 ARG A N 1
ATOM 1918 C CA . ARG A 1 259 ? 12.114 16.092 -19.918 1.00 90.44 259 ARG A CA 1
ATOM 1919 C C . ARG A 1 259 ? 12.601 15.809 -18.490 1.00 90.44 259 ARG A C 1
ATOM 1921 O O . ARG A 1 259 ? 13.194 14.757 -18.279 1.00 90.44 259 ARG A O 1
ATOM 1928 N N . ASP A 1 260 ? 12.367 16.697 -17.526 1.00 89.31 260 ASP A N 1
ATOM 1929 C CA . ASP A 1 260 ? 12.811 16.496 -16.138 1.00 89.31 260 ASP A CA 1
ATOM 1930 C C . ASP A 1 260 ? 11.967 15.422 -15.442 1.00 89.31 260 ASP A C 1
ATOM 1932 O O . ASP A 1 260 ? 12.497 14.565 -14.730 1.00 89.31 260 ASP A O 1
ATOM 1936 N N . ALA A 1 261 ? 10.660 15.408 -15.720 1.00 90.06 261 ALA A N 1
ATOM 1937 C CA . ALA A 1 261 ? 9.757 14.357 -15.263 1.00 90.06 261 ALA A CA 1
ATOM 1938 C C . ALA A 1 261 ? 10.130 12.997 -15.875 1.00 90.06 261 ALA A C 1
ATOM 1940 O O . ALA A 1 261 ? 10.243 11.997 -15.160 1.00 90.06 261 ALA A O 1
ATOM 1941 N N . ASP A 1 262 ? 10.420 12.971 -17.178 1.00 93.44 262 ASP A N 1
ATOM 1942 C CA . ASP A 1 262 ? 10.913 11.782 -17.874 1.00 93.44 262 ASP A CA 1
ATOM 1943 C C . ASP A 1 262 ? 12.244 11.296 -17.280 1.00 93.44 262 ASP A C 1
ATOM 1945 O O . ASP A 1 262 ? 12.422 10.097 -17.058 1.00 93.44 262 ASP A O 1
ATOM 1949 N N . TYR A 1 263 ? 13.168 12.210 -16.962 1.00 93.12 263 TYR A N 1
ATOM 1950 C CA . TYR A 1 263 ? 14.446 11.883 -16.327 1.00 93.12 263 TYR A CA 1
ATOM 1951 C C . TYR A 1 263 ? 14.265 11.268 -14.943 1.00 93.12 263 TYR A C 1
ATOM 1953 O O . TYR A 1 263 ? 14.924 10.282 -14.587 1.00 93.12 263 TYR A O 1
ATOM 1961 N N . PHE A 1 264 ? 13.345 11.823 -14.164 1.00 90.06 264 PHE A N 1
ATOM 1962 C CA . PHE A 1 264 ? 12.995 11.296 -12.861 1.00 90.06 264 PHE A CA 1
ATOM 1963 C C . PHE A 1 264 ? 12.441 9.867 -12.966 1.00 90.06 264 PHE A C 1
ATOM 1965 O O . PHE A 1 264 ? 12.948 8.958 -12.300 1.00 90.06 264 PHE A O 1
ATOM 1972 N N . ILE A 1 265 ? 11.469 9.636 -13.854 1.00 92.50 265 ILE A N 1
ATOM 1973 C CA . ILE A 1 265 ? 10.887 8.306 -14.095 1.00 92.50 265 ILE A CA 1
ATOM 1974 C C . ILE A 1 265 ? 11.960 7.330 -14.594 1.00 92.50 265 ILE A C 1
ATOM 1976 O O . ILE A 1 265 ? 12.077 6.218 -14.072 1.00 92.50 265 ILE A O 1
ATOM 1980 N N . ALA A 1 266 ? 12.798 7.747 -15.547 1.00 94.75 266 ALA A N 1
ATOM 1981 C CA . ALA A 1 266 ? 13.910 6.954 -16.070 1.00 94.75 266 ALA A CA 1
ATOM 1982 C C . ALA A 1 266 ? 14.879 6.528 -14.959 1.00 94.75 266 ALA A C 1
ATOM 1984 O O . ALA A 1 266 ? 15.292 5.366 -14.901 1.00 94.75 266 ALA A O 1
ATOM 1985 N N . THR A 1 267 ? 15.183 7.435 -14.029 1.00 92.38 267 THR A N 1
ATOM 1986 C CA . THR A 1 267 ? 16.031 7.152 -12.866 1.00 92.38 267 THR A CA 1
ATOM 1987 C C . THR A 1 267 ? 15.397 6.095 -11.960 1.00 92.38 267 THR A C 1
ATOM 1989 O O . THR A 1 267 ? 16.073 5.140 -11.565 1.00 92.38 267 THR A O 1
ATOM 1992 N N . GLN A 1 268 ? 14.097 6.203 -11.663 1.00 90.12 268 GLN A N 1
ATOM 1993 C CA . GLN A 1 268 ? 13.387 5.211 -10.844 1.00 90.12 268 GLN A CA 1
ATOM 1994 C C . GLN A 1 268 ? 13.339 3.836 -11.520 1.00 90.12 268 GLN A C 1
ATOM 1996 O O . GLN A 1 268 ? 13.659 2.823 -10.893 1.00 90.12 268 GLN A O 1
ATOM 2001 N N . ILE A 1 269 ? 13.025 3.789 -12.816 1.00 93.06 269 ILE A N 1
ATOM 2002 C CA . ILE A 1 269 ? 12.993 2.541 -13.587 1.00 93.06 269 ILE A CA 1
ATOM 2003 C C . ILE A 1 269 ? 14.389 1.911 -13.656 1.00 93.06 269 ILE A C 1
ATOM 2005 O O . ILE A 1 269 ? 14.529 0.715 -13.400 1.00 93.06 269 ILE A O 1
ATOM 2009 N N . SER A 1 270 ? 15.436 2.699 -13.915 1.00 93.31 270 SER A N 1
ATOM 2010 C CA . SER A 1 270 ? 16.828 2.230 -13.915 1.00 93.31 270 SER A CA 1
ATOM 2011 C C . SER A 1 270 ? 17.236 1.666 -12.549 1.00 93.31 270 SER A C 1
ATOM 2013 O O . SER A 1 270 ? 17.841 0.593 -12.463 1.00 93.31 270 SER A O 1
ATOM 2015 N N . ASN A 1 271 ? 16.838 2.323 -11.453 1.00 90.62 271 ASN A N 1
ATOM 2016 C CA . ASN A 1 271 ? 17.056 1.827 -10.094 1.00 90.62 271 ASN A CA 1
ATOM 2017 C C . ASN A 1 271 ? 16.387 0.466 -9.868 1.00 90.62 271 ASN A C 1
ATOM 2019 O O . ASN A 1 271 ? 17.041 -0.464 -9.391 1.00 90.62 271 ASN A O 1
ATOM 2023 N N . ILE A 1 272 ? 15.111 0.332 -10.234 1.00 89.69 272 ILE A N 1
ATOM 2024 C CA . ILE A 1 272 ? 14.356 -0.923 -10.121 1.00 89.69 272 ILE A CA 1
ATOM 2025 C C . ILE A 1 272 ? 14.978 -2.011 -11.005 1.00 89.69 272 ILE A C 1
ATOM 2027 O O . ILE A 1 272 ? 15.128 -3.156 -10.568 1.00 89.69 272 ILE A O 1
ATOM 2031 N N . TRP A 1 273 ? 15.404 -1.667 -12.220 1.00 92.25 273 TRP A N 1
ATOM 2032 C CA . TRP A 1 273 ? 16.033 -2.600 -13.147 1.00 92.25 273 TRP A CA 1
ATOM 2033 C C . TRP A 1 273 ? 17.366 -3.122 -12.612 1.00 92.25 273 TRP A C 1
ATOM 2035 O O . TRP A 1 273 ? 17.573 -4.333 -12.589 1.00 92.25 273 TRP A O 1
ATOM 2045 N N . ARG A 1 274 ? 18.252 -2.247 -12.111 1.00 90.44 274 ARG A N 1
ATOM 2046 C CA . ARG A 1 274 ? 19.533 -2.661 -11.509 1.00 90.44 274 ARG A CA 1
ATOM 2047 C C . ARG A 1 274 ? 19.315 -3.566 -10.306 1.00 90.44 274 ARG A C 1
ATOM 2049 O O . ARG A 1 274 ? 19.971 -4.601 -10.203 1.00 90.44 274 ARG A O 1
ATOM 2056 N N . LYS A 1 275 ? 18.361 -3.214 -9.437 1.00 87.75 275 LYS A N 1
ATOM 2057 C CA . LYS A 1 275 ? 17.955 -4.059 -8.307 1.00 87.75 275 LYS A CA 1
ATOM 2058 C C . LYS A 1 275 ? 17.534 -5.442 -8.811 1.00 87.75 275 LYS A C 1
ATOM 2060 O O . LYS A 1 275 ? 18.110 -6.444 -8.401 1.00 87.75 275 LYS A O 1
ATOM 2065 N N . THR A 1 276 ? 16.615 -5.496 -9.771 1.00 89.50 276 THR A N 1
ATOM 2066 C CA . THR A 1 276 ? 16.112 -6.750 -10.360 1.00 89.50 276 THR A CA 1
ATOM 2067 C C . THR A 1 276 ? 17.217 -7.562 -11.043 1.00 89.50 276 THR A C 1
ATOM 2069 O O . THR A 1 276 ? 17.244 -8.788 -10.950 1.00 89.50 276 THR A O 1
ATOM 2072 N N . ASN A 1 277 ? 18.164 -6.902 -11.709 1.00 90.25 277 ASN A N 1
ATOM 2073 C CA . ASN A 1 277 ? 19.285 -7.564 -12.365 1.00 90.25 277 ASN A CA 1
ATOM 2074 C C . ASN A 1 277 ? 20.258 -8.180 -11.347 1.00 90.25 277 ASN A C 1
ATOM 2076 O O . ASN A 1 277 ? 20.689 -9.318 -11.526 1.00 90.25 277 ASN A O 1
ATOM 2080 N N . ASN A 1 278 ? 20.539 -7.475 -10.247 1.00 90.19 278 ASN A N 1
ATOM 2081 C CA . ASN A 1 278 ? 21.332 -8.012 -9.139 1.00 90.19 278 ASN A CA 1
ATOM 2082 C C . ASN A 1 278 ? 20.642 -9.233 -8.511 1.00 90.19 278 ASN A C 1
ATOM 2084 O O . ASN A 1 278 ? 21.290 -10.243 -8.244 1.00 90.19 278 ASN A O 1
ATOM 2088 N N . LEU A 1 279 ? 19.317 -9.180 -8.368 1.00 88.06 279 LEU A N 1
ATOM 2089 C CA . LEU A 1 279 ? 18.509 -10.294 -7.870 1.00 88.06 279 LEU A CA 1
ATOM 2090 C C . LEU A 1 279 ? 18.553 -11.506 -8.812 1.00 88.06 279 LEU A C 1
ATOM 2092 O O . LEU A 1 279 ? 18.692 -12.638 -8.364 1.00 88.06 279 LEU A O 1
ATOM 2096 N N . ARG A 1 280 ? 18.515 -11.290 -10.132 1.00 89.81 280 ARG A N 1
ATOM 2097 C CA . ARG A 1 280 ? 18.657 -12.373 -11.122 1.00 89.81 280 ARG A CA 1
ATOM 2098 C C . ARG A 1 280 ? 20.026 -13.064 -11.041 1.00 89.81 280 ARG A C 1
ATOM 2100 O O . ARG A 1 280 ? 20.129 -14.248 -11.354 1.00 89.81 280 ARG A O 1
ATOM 2107 N N . SER A 1 281 ? 21.075 -12.349 -10.634 1.00 92.00 281 SER A N 1
ATOM 2108 C CA . SER A 1 281 ? 22.406 -12.940 -10.446 1.00 92.00 281 SER A CA 1
ATOM 2109 C C . SER A 1 281 ? 22.573 -13.722 -9.136 1.00 92.00 281 SER A C 1
ATOM 2111 O O . SER A 1 281 ? 23.562 -14.439 -8.994 1.00 92.00 281 SER A O 1
ATOM 2113 N N . ASP A 1 282 ? 21.618 -13.644 -8.202 1.00 94.81 282 ASP A N 1
ATOM 2114 C CA . ASP A 1 282 ? 21.674 -14.399 -6.948 1.00 94.81 282 ASP A CA 1
ATOM 2115 C C . ASP A 1 282 ? 21.396 -15.902 -7.208 1.00 94.81 282 ASP A C 1
ATOM 2117 O O . ASP A 1 282 ? 20.330 -16.265 -7.728 1.00 94.81 282 ASP A O 1
ATOM 2121 N N . PRO A 1 283 ? 22.330 -16.815 -6.866 1.00 94.69 283 PRO A N 1
ATOM 2122 C CA . PRO A 1 283 ? 22.146 -18.250 -7.072 1.00 94.69 283 PRO A CA 1
ATOM 2123 C C . PRO A 1 283 ? 20.955 -18.828 -6.292 1.00 94.69 283 PRO A C 1
ATOM 2125 O O . PRO A 1 283 ? 20.332 -19.779 -6.765 1.00 94.69 283 PRO A O 1
ATOM 2128 N N . GLU A 1 284 ? 20.602 -18.272 -5.132 1.00 93.31 284 GLU A N 1
ATOM 2129 C CA . GLU A 1 284 ? 19.456 -18.733 -4.341 1.00 93.31 284 GLU A CA 1
ATOM 2130 C C . GLU A 1 284 ? 18.128 -18.300 -4.968 1.00 93.31 284 GLU A C 1
ATOM 2132 O O . GLU A 1 284 ? 17.179 -19.085 -5.009 1.00 93.31 284 GLU A O 1
ATOM 2137 N N . ILE A 1 285 ? 18.061 -17.091 -5.535 1.00 93.69 285 ILE A N 1
ATOM 2138 C CA . ILE A 1 285 ? 16.881 -16.644 -6.290 1.00 93.69 285 ILE A CA 1
ATOM 2139 C C . ILE A 1 285 ? 16.692 -17.522 -7.523 1.00 93.69 285 ILE A C 1
ATOM 2141 O O . ILE A 1 285 ? 15.575 -17.959 -7.794 1.00 93.69 285 ILE A O 1
ATOM 2145 N N . ASN A 1 286 ? 17.775 -17.874 -8.220 1.00 93.88 286 ASN A N 1
ATOM 2146 C CA . ASN A 1 286 ? 17.706 -18.803 -9.347 1.00 93.88 286 ASN A CA 1
ATOM 2147 C C . ASN A 1 286 ? 17.179 -20.188 -8.940 1.00 93.88 286 ASN A C 1
ATOM 2149 O O . ASN A 1 286 ? 16.380 -20.765 -9.676 1.00 93.88 286 ASN A O 1
ATOM 2153 N N . ARG A 1 287 ? 17.549 -20.707 -7.760 1.00 95.56 287 ARG A N 1
ATOM 2154 C CA . ARG A 1 287 ? 16.973 -21.956 -7.226 1.00 95.56 287 ARG A CA 1
ATOM 2155 C C . ARG A 1 287 ? 15.479 -21.827 -6.933 1.00 95.56 287 ARG A C 1
ATOM 2157 O O . ARG A 1 287 ? 14.719 -22.719 -7.293 1.00 95.56 287 ARG A O 1
ATOM 2164 N N . LEU A 1 288 ? 15.054 -20.725 -6.314 1.00 93.81 288 LEU A N 1
ATOM 2165 C CA . LEU A 1 288 ? 13.640 -20.473 -6.008 1.00 93.81 288 LEU A CA 1
ATOM 2166 C C . LEU A 1 288 ? 12.797 -20.286 -7.281 1.00 93.81 288 LEU A C 1
ATOM 2168 O O . LEU A 1 288 ? 11.678 -20.784 -7.343 1.00 93.81 288 LEU A O 1
ATOM 2172 N N . MET A 1 289 ? 13.342 -19.638 -8.313 1.00 93.31 289 MET A N 1
ATOM 2173 C CA . MET A 1 289 ? 12.693 -19.453 -9.621 1.00 93.31 289 MET A CA 1
ATOM 2174 C C . MET A 1 289 ? 12.573 -20.752 -10.432 1.00 93.31 289 MET A C 1
ATOM 2176 O O . MET A 1 289 ? 11.711 -20.858 -11.303 1.00 93.31 289 MET A O 1
ATOM 2180 N N . GLN A 1 290 ? 13.434 -21.740 -10.168 1.00 95.88 290 GLN A N 1
ATOM 2181 C CA . GLN A 1 290 ? 13.354 -23.074 -10.775 1.00 95.88 290 GLN A CA 1
ATOM 2182 C C . GLN A 1 290 ? 12.330 -23.984 -10.083 1.00 95.88 290 GLN A C 1
ATOM 2184 O O . GLN A 1 290 ? 12.035 -25.063 -10.598 1.00 95.88 290 GLN A O 1
ATOM 2189 N N . ASP A 1 291 ? 11.774 -23.569 -8.941 1.00 97.25 291 ASP A N 1
ATOM 2190 C CA . ASP A 1 291 ? 10.740 -24.333 -8.258 1.00 97.25 291 ASP A CA 1
ATOM 2191 C C . ASP A 1 291 ? 9.448 -24.363 -9.099 1.00 97.25 291 ASP A C 1
ATOM 2193 O O . ASP A 1 291 ? 8.929 -23.301 -9.460 1.00 97.25 291 ASP A O 1
ATOM 2197 N N . PRO A 1 292 ? 8.894 -25.552 -9.409 1.00 96.19 292 PRO A N 1
ATOM 2198 C CA . PRO A 1 292 ? 7.722 -25.662 -10.271 1.00 96.19 292 PRO A CA 1
ATOM 2199 C C . PRO A 1 292 ? 6.496 -24.944 -9.696 1.00 96.19 292 PRO A C 1
ATOM 2201 O O . PRO A 1 292 ? 5.715 -24.399 -10.468 1.00 96.19 292 PRO A O 1
ATOM 2204 N N . GLN A 1 293 ? 6.345 -24.877 -8.367 1.00 94.25 293 GLN A N 1
ATOM 2205 C CA . GLN A 1 293 ? 5.212 -24.192 -7.737 1.00 94.25 293 GLN A CA 1
ATOM 2206 C C . GLN A 1 293 ? 5.343 -22.674 -7.857 1.00 94.25 293 GLN A C 1
ATOM 2208 O O . GLN A 1 293 ? 4.374 -21.992 -8.171 1.00 94.25 293 GLN A O 1
ATOM 2213 N N . VAL A 1 294 ? 6.542 -22.130 -7.623 1.00 94.81 294 VAL A N 1
ATOM 2214 C CA . VAL A 1 294 ? 6.790 -20.685 -7.766 1.00 94.81 294 VAL A CA 1
ATOM 2215 C C . VAL A 1 294 ? 6.620 -20.272 -9.226 1.00 94.81 294 VAL A C 1
ATOM 2217 O O . VAL A 1 294 ? 5.991 -19.255 -9.505 1.00 94.81 294 VAL A O 1
ATOM 2220 N N . ARG A 1 295 ? 7.117 -21.090 -10.160 1.00 94.44 295 ARG A N 1
ATOM 2221 C CA . ARG A 1 295 ? 6.956 -20.860 -11.596 1.00 94.44 295 ARG A CA 1
ATOM 2222 C C . ARG A 1 295 ? 5.493 -20.893 -12.026 1.00 94.44 295 ARG A C 1
ATOM 2224 O O . ARG A 1 295 ? 5.081 -19.991 -12.740 1.00 94.44 295 ARG A O 1
ATOM 2231 N N . GLU A 1 296 ? 4.717 -21.871 -11.564 1.00 94.56 296 GLU A N 1
ATOM 2232 C CA . GLU A 1 296 ? 3.282 -21.956 -11.852 1.00 94.56 296 GLU A CA 1
ATOM 2233 C C . GLU A 1 296 ? 2.531 -20.721 -11.332 1.00 94.56 296 GLU A C 1
ATOM 2235 O O . GLU A 1 296 ? 1.703 -20.158 -12.044 1.00 94.56 296 GLU A O 1
ATOM 2240 N N . LEU A 1 297 ? 2.849 -20.258 -10.119 1.00 90.25 297 LEU A N 1
ATOM 2241 C CA . LEU A 1 297 ? 2.249 -19.051 -9.544 1.00 90.25 297 LEU A CA 1
ATOM 2242 C C . LEU A 1 297 ? 2.631 -17.779 -10.318 1.00 90.25 297 LEU A C 1
ATOM 2244 O O . LEU A 1 297 ? 1.774 -16.931 -10.559 1.00 90.25 297 LEU A O 1
ATOM 2248 N N . LEU A 1 298 ? 3.894 -17.653 -10.741 1.00 90.50 298 LEU A N 1
ATOM 2249 C CA . LEU A 1 298 ? 4.362 -16.539 -11.575 1.00 90.50 298 LEU A CA 1
ATOM 2250 C C . LEU A 1 298 ? 3.730 -16.562 -12.972 1.00 90.50 298 LEU A C 1
ATOM 2252 O O . LEU A 1 298 ? 3.321 -15.520 -13.474 1.00 90.50 298 LEU A O 1
ATOM 2256 N N . GLU A 1 299 ? 3.622 -17.741 -13.585 1.00 90.56 299 GLU A N 1
ATOM 2257 C CA . GLU A 1 299 ? 3.026 -17.936 -14.910 1.00 90.56 299 GLU A CA 1
ATOM 2258 C C . GLU A 1 299 ? 1.527 -17.621 -14.901 1.00 90.56 299 GLU A C 1
ATOM 2260 O O . GLU A 1 299 ? 1.036 -16.924 -15.787 1.00 90.56 299 GLU A O 1
ATOM 2265 N N . LYS A 1 300 ? 0.817 -18.036 -13.845 1.00 87.56 300 LYS A N 1
ATOM 2266 C CA . LYS A 1 300 ? -0.588 -17.672 -13.610 1.00 87.56 300 LYS A CA 1
ATOM 2267 C C . LYS A 1 300 ? -0.781 -16.221 -13.166 1.00 87.56 300 LYS A C 1
ATOM 2269 O O . LYS A 1 300 ? -1.925 -15.798 -13.018 1.00 87.56 300 LYS A O 1
ATOM 2274 N N . LYS A 1 301 ? 0.306 -15.476 -12.920 1.00 85.31 301 LYS A N 1
ATOM 2275 C CA . LYS A 1 301 ? 0.287 -14.130 -12.321 1.00 85.31 301 LYS A CA 1
ATOM 2276 C C . LYS A 1 301 ? -0.530 -14.090 -11.017 1.00 85.31 301 LYS A C 1
ATOM 2278 O O . LYS A 1 301 ? -1.154 -13.083 -10.690 1.00 85.31 301 LYS A O 1
ATOM 2283 N N . ASP A 1 302 ? -0.525 -15.190 -10.261 1.00 81.88 302 ASP A N 1
ATOM 2284 C CA . ASP A 1 302 ? -1.282 -15.336 -9.019 1.00 81.88 302 ASP A CA 1
ATOM 2285 C C . ASP A 1 302 ? -0.516 -14.691 -7.856 1.00 81.88 302 ASP A C 1
ATOM 2287 O O . ASP A 1 302 ? 0.183 -15.348 -7.079 1.00 81.88 302 ASP A O 1
ATOM 2291 N N . LEU A 1 303 ? -0.627 -13.363 -7.751 1.00 80.06 303 LEU A N 1
ATOM 2292 C CA . LEU A 1 303 ? 0.014 -12.571 -6.697 1.00 80.06 303 LEU A CA 1
ATOM 2293 C C . LEU A 1 303 ? -0.419 -13.015 -5.292 1.00 80.06 303 LEU A C 1
ATOM 2295 O O . LEU A 1 303 ? 0.401 -13.051 -4.372 1.00 80.06 303 LEU A O 1
ATOM 2299 N N . ALA A 1 304 ? -1.690 -13.385 -5.115 1.00 77.31 304 ALA A N 1
ATOM 2300 C CA . ALA A 1 304 ? -2.197 -13.870 -3.835 1.00 77.31 304 ALA A CA 1
ATOM 2301 C C . ALA A 1 304 ? -1.557 -15.219 -3.470 1.00 77.31 304 ALA A C 1
ATOM 2303 O O . ALA A 1 304 ? -1.083 -15.408 -2.343 1.00 77.31 304 ALA A O 1
ATOM 2304 N N . GLY A 1 305 ? -1.458 -16.122 -4.446 1.00 82.94 305 GLY A N 1
ATOM 2305 C CA . GLY A 1 305 ? -0.737 -17.381 -4.335 1.00 82.94 305 GLY A CA 1
ATOM 2306 C C . GLY A 1 305 ? 0.741 -17.178 -3.998 1.00 82.94 305 GLY A C 1
ATOM 2307 O O . GLY A 1 305 ? 1.235 -17.810 -3.060 1.00 82.94 305 GLY A O 1
ATOM 2308 N N . LEU A 1 306 ? 1.426 -16.230 -4.648 1.00 86.38 306 LEU A N 1
ATOM 2309 C CA . LEU A 1 306 ? 2.817 -15.865 -4.335 1.00 86.38 306 LEU A CA 1
ATOM 2310 C C . LEU A 1 306 ? 2.979 -15.361 -2.894 1.00 86.38 306 LEU A C 1
ATOM 2312 O O . LEU A 1 306 ? 3.922 -15.751 -2.208 1.00 86.38 306 LEU A O 1
ATOM 2316 N N . MET A 1 307 ? 2.048 -14.547 -2.391 1.00 81.81 307 MET A N 1
ATOM 2317 C CA . MET A 1 307 ? 2.093 -14.076 -1.002 1.00 81.81 307 MET A CA 1
ATOM 2318 C C . MET A 1 307 ? 1.794 -15.181 0.021 1.00 81.81 307 MET A C 1
ATOM 2320 O O . MET A 1 307 ? 2.235 -15.090 1.168 1.00 81.81 307 MET A O 1
ATOM 2324 N N . SER A 1 308 ? 1.044 -16.218 -0.355 1.00 80.31 308 SER A N 1
ATOM 2325 C CA . SER A 1 308 ? 0.718 -17.341 0.536 1.00 80.31 308 SER A CA 1
ATOM 2326 C C . SER A 1 308 ? 1.797 -18.435 0.547 1.00 80.31 308 SER A C 1
ATOM 2328 O O . SER A 1 308 ? 2.062 -19.041 1.590 1.00 80.31 308 SER A O 1
ATOM 2330 N N . ASN A 1 309 ? 2.479 -18.655 -0.579 1.00 91.19 309 ASN A N 1
ATOM 2331 C CA . ASN A 1 309 ? 3.502 -19.685 -0.718 1.00 91.19 309 ASN A CA 1
ATOM 2332 C C . ASN A 1 309 ? 4.781 -19.301 0.055 1.00 91.19 309 ASN A C 1
ATOM 2334 O O . ASN A 1 309 ? 5.323 -18.208 -0.094 1.00 91.19 309 ASN A O 1
ATOM 2338 N N . SER A 1 310 ? 5.289 -20.196 0.910 1.00 90.56 310 SER A N 1
ATOM 2339 C CA . SER A 1 310 ? 6.469 -19.919 1.748 1.00 90.56 310 SER A CA 1
ATOM 2340 C C . SER A 1 310 ? 7.748 -19.665 0.943 1.00 90.56 310 SER A C 1
ATOM 2342 O O . SER A 1 310 ? 8.550 -18.828 1.350 1.00 90.56 310 SER A O 1
ATOM 2344 N N . LYS A 1 311 ? 7.930 -20.327 -0.206 1.00 92.44 311 LYS A N 1
ATOM 2345 C CA . LYS A 1 311 ? 9.106 -20.155 -1.076 1.00 92.44 311 LYS A CA 1
ATOM 2346 C C . LYS A 1 311 ? 9.047 -18.845 -1.853 1.00 92.44 311 LYS A C 1
ATOM 2348 O O . LYS A 1 311 ? 10.045 -18.135 -1.928 1.00 92.44 311 LYS A O 1
ATOM 2353 N N . ALA A 1 312 ? 7.873 -18.490 -2.370 1.00 90.81 312 ALA A N 1
ATOM 2354 C CA . ALA A 1 312 ? 7.665 -17.194 -3.009 1.00 90.81 312 ALA A CA 1
ATOM 2355 C C . ALA A 1 312 ? 7.823 -16.037 -2.005 1.00 90.81 312 ALA A C 1
ATOM 2357 O O . ALA A 1 312 ? 8.457 -15.034 -2.322 1.00 90.81 312 ALA A O 1
ATOM 2358 N N . ARG A 1 313 ? 7.364 -16.201 -0.756 1.00 87.25 313 ARG A N 1
ATOM 2359 C CA . ARG A 1 313 ? 7.657 -15.246 0.324 1.00 87.25 313 ARG A CA 1
ATOM 2360 C C . ARG A 1 313 ? 9.139 -15.138 0.645 1.00 87.25 313 ARG A C 1
ATOM 2362 O O . ARG A 1 313 ? 9.600 -14.035 0.900 1.00 87.25 313 ARG A O 1
ATOM 2369 N N . GLU A 1 314 ? 9.885 -16.240 0.644 1.00 90.06 314 GLU A N 1
ATOM 2370 C CA . GLU A 1 314 ? 11.338 -16.184 0.838 1.00 90.06 314 GLU A CA 1
ATOM 2371 C C . GLU A 1 314 ? 12.019 -15.409 -0.298 1.00 90.06 314 GLU A C 1
ATOM 2373 O O . GLU A 1 314 ? 12.897 -14.589 -0.033 1.00 90.06 314 GLU A O 1
ATOM 2378 N N . LEU A 1 315 ? 11.559 -15.590 -1.542 1.00 89.75 315 LEU A N 1
ATOM 2379 C CA . LEU A 1 315 ? 12.007 -14.798 -2.688 1.00 89.75 315 LEU A CA 1
ATOM 2380 C C . LEU A 1 315 ? 11.699 -13.306 -2.488 1.00 89.75 315 LEU A C 1
ATOM 2382 O O . LEU A 1 315 ? 12.601 -12.483 -2.621 1.00 89.75 315 LEU A O 1
ATOM 2386 N N . LEU A 1 316 ? 10.470 -12.956 -2.093 1.00 87.25 316 LEU A N 1
ATOM 2387 C CA . LEU A 1 316 ? 10.066 -11.572 -1.806 1.00 87.25 316 LEU A CA 1
ATOM 2388 C C . LEU A 1 316 ? 10.825 -10.970 -0.615 1.00 87.25 316 LEU A C 1
ATOM 2390 O O . LEU A 1 316 ? 11.227 -9.812 -0.655 1.00 87.25 316 LEU A O 1
ATOM 2394 N N . ARG A 1 317 ? 11.071 -11.748 0.442 1.00 86.75 317 ARG A N 1
ATOM 2395 C CA . ARG A 1 317 ? 11.830 -11.306 1.617 1.00 86.75 317 ARG A CA 1
ATOM 2396 C C . ARG A 1 317 ? 13.271 -10.994 1.243 1.00 86.75 317 ARG A C 1
ATOM 2398 O O . ARG A 1 317 ? 13.795 -9.977 1.680 1.00 86.75 317 ARG A O 1
ATOM 2405 N N . ARG A 1 318 ? 13.897 -11.831 0.413 1.00 87.06 318 ARG A N 1
ATOM 2406 C CA . ARG A 1 318 ? 15.246 -11.578 -0.111 1.00 87.06 318 ARG A CA 1
ATOM 2407 C C . ARG A 1 318 ? 15.274 -10.333 -0.988 1.00 87.06 318 ARG A C 1
ATOM 2409 O O . ARG A 1 318 ? 16.120 -9.472 -0.755 1.00 87.06 318 ARG A O 1
ATOM 2416 N N . LEU A 1 319 ? 14.290 -10.203 -1.883 1.00 83.38 319 LEU A N 1
ATOM 2417 C CA . LEU A 1 319 ? 14.063 -9.026 -2.726 1.00 83.38 319 LEU A CA 1
ATOM 2418 C C . LEU A 1 319 ? 14.034 -7.732 -1.897 1.00 83.38 319 LEU A C 1
ATOM 2420 O O . LEU A 1 319 ? 14.733 -6.776 -2.221 1.00 83.38 319 LEU A O 1
ATOM 2424 N N . MET A 1 320 ? 13.273 -7.732 -0.799 1.00 80.50 320 MET A N 1
ATOM 2425 C CA . MET A 1 320 ? 13.145 -6.587 0.106 1.00 80.50 320 MET A CA 1
ATOM 2426 C C . MET A 1 320 ? 14.390 -6.383 0.980 1.00 80.50 320 MET A C 1
ATOM 2428 O O . MET A 1 320 ? 14.844 -5.259 1.135 1.00 80.50 320 MET A O 1
ATOM 2432 N N . SER A 1 321 ? 15.009 -7.440 1.512 1.00 83.06 321 SER A N 1
ATOM 2433 C CA . SER A 1 321 ? 16.196 -7.300 2.375 1.00 83.06 321 SER A CA 1
ATOM 2434 C C . SER A 1 321 ? 17.423 -6.762 1.632 1.00 83.06 321 SER A C 1
ATOM 2436 O O . SER A 1 321 ? 18.236 -6.034 2.198 1.00 83.06 321 SER A O 1
ATOM 2438 N N . GLN A 1 322 ? 17.553 -7.069 0.338 1.00 78.31 322 GLN A N 1
ATOM 2439 C CA . GLN A 1 322 ? 18.653 -6.556 -0.474 1.00 78.31 322 GLN A CA 1
ATOM 2440 C C . GLN A 1 322 ? 18.495 -5.052 -0.768 1.00 78.31 322 GLN A C 1
ATOM 2442 O O . GLN A 1 322 ? 19.484 -4.375 -1.057 1.00 78.31 322 GLN A O 1
ATOM 2447 N N . GLN A 1 323 ? 17.275 -4.512 -0.639 1.00 69.00 323 GLN A N 1
ATOM 2448 C CA . GLN A 1 323 ? 17.000 -3.078 -0.752 1.00 69.00 323 GLN A CA 1
ATOM 2449 C C . GLN A 1 323 ? 17.657 -2.275 0.379 1.00 69.00 323 GLN A C 1
ATOM 2451 O O . GLN A 1 323 ? 18.153 -1.176 0.132 1.00 69.00 323 GLN A O 1
ATOM 2456 N N . GLU A 1 324 ? 17.725 -2.835 1.587 1.00 71.94 324 GLU A N 1
ATOM 2457 C CA . GLU A 1 324 ? 18.344 -2.178 2.744 1.00 71.94 324 GLU A CA 1
ATOM 2458 C C . GLU A 1 324 ? 19.876 -2.191 2.649 1.00 71.94 324 GLU A C 1
ATOM 2460 O O . GLU A 1 324 ? 20.526 -1.183 2.915 1.00 71.94 324 GLU A O 1
ATOM 2465 N N . ALA A 1 325 ? 20.467 -3.296 2.182 1.00 67.38 325 ALA A N 1
ATOM 2466 C CA . ALA A 1 325 ? 21.923 -3.445 2.095 1.00 67.38 325 ALA A CA 1
ATOM 2467 C C . ALA A 1 325 ? 22.571 -2.621 0.963 1.00 67.38 325 ALA A C 1
ATOM 2469 O O . ALA A 1 325 ? 23.739 -2.249 1.060 1.00 67.38 325 ALA A O 1
ATOM 2470 N N . GLY A 1 326 ? 21.832 -2.345 -0.118 1.00 58.53 326 GLY A N 1
ATOM 2471 C CA . GLY A 1 326 ? 22.318 -1.564 -1.263 1.00 58.53 326 GLY A CA 1
ATOM 2472 C C . GLY A 1 326 ? 22.183 -0.048 -1.102 1.00 58.53 326 GLY A C 1
ATOM 2473 O O . GLY A 1 326 ? 22.743 0.698 -1.901 1.00 58.53 326 GLY A O 1
ATOM 2474 N N . SER A 1 327 ? 21.467 0.406 -0.074 1.00 53.81 327 SER A N 1
ATOM 2475 C CA . SER A 1 327 ? 21.255 1.824 0.225 1.00 53.81 327 SER A CA 1
ATOM 2476 C C . SER A 1 327 ? 22.338 2.347 1.169 1.00 53.81 327 SER A C 1
ATOM 2478 O O . SER A 1 327 ? 22.048 3.043 2.139 1.00 53.81 327 SER A O 1
ATOM 2480 N N . ALA A 1 328 ? 23.608 2.017 0.901 1.00 49.06 328 ALA A N 1
ATOM 2481 C CA . ALA A 1 328 ? 24.677 2.867 1.409 1.00 49.06 328 ALA A CA 1
ATOM 2482 C C . ALA A 1 328 ? 24.372 4.272 0.873 1.00 49.06 328 ALA A C 1
ATOM 2484 O O . ALA A 1 328 ? 24.125 4.380 -0.334 1.00 49.06 328 ALA A O 1
ATOM 2485 N N . PRO A 1 329 ? 24.297 5.308 1.729 1.00 47.16 329 PRO A N 1
ATOM 2486 C CA . PRO A 1 329 ? 23.947 6.644 1.288 1.00 47.16 329 PRO A CA 1
ATOM 2487 C C . PRO A 1 329 ? 24.901 6.988 0.155 1.00 47.16 329 PRO A C 1
ATOM 2489 O O . PRO A 1 329 ? 26.111 7.116 0.352 1.00 47.16 329 PRO A O 1
ATOM 2492 N N . ILE A 1 330 ? 24.359 7.055 -1.062 1.00 46.00 330 ILE A N 1
ATOM 2493 C CA . ILE A 1 330 ? 25.019 7.754 -2.146 1.00 46.00 330 ILE A CA 1
ATOM 2494 C C . ILE A 1 330 ? 25.161 9.134 -1.546 1.00 46.00 330 ILE A C 1
ATOM 2496 O O . ILE A 1 330 ? 24.148 9.790 -1.318 1.00 46.00 330 ILE A O 1
ATOM 2500 N N . ASN A 1 331 ? 26.383 9.492 -1.151 1.00 39.19 331 ASN A N 1
ATOM 2501 C CA . ASN A 1 331 ? 26.711 10.822 -0.692 1.00 39.19 331 ASN A CA 1
ATOM 2502 C C . ASN A 1 331 ? 26.308 11.747 -1.832 1.00 39.19 331 ASN A C 1
ATOM 2504 O O . ASN A 1 331 ? 27.073 12.003 -2.759 1.00 39.19 331 ASN A O 1
ATOM 2508 N N . SER A 1 332 ? 25.064 12.204 -1.782 1.00 43.25 332 SER A N 1
ATOM 2509 C CA . SER A 1 332 ? 24.586 13.399 -2.417 1.00 43.25 332 SER A CA 1
ATOM 2510 C C . SER A 1 332 ? 25.375 14.507 -1.747 1.00 43.25 332 SER A C 1
ATOM 2512 O O . SER A 1 332 ? 24.897 15.197 -0.855 1.00 43.25 332 SER A O 1
ATOM 2514 N N . SER A 1 333 ? 26.618 14.665 -2.196 1.00 39.16 333 SER A N 1
ATOM 2515 C CA . SER A 1 333 ? 27.411 15.880 -2.097 1.00 39.16 333 SER A CA 1
ATOM 2516 C C . SER A 1 333 ? 26.768 16.972 -2.962 1.00 39.16 333 SER A C 1
ATOM 2518 O O . SER A 1 333 ? 27.445 17.681 -3.698 1.00 39.16 333 SER A O 1
ATOM 2520 N N . GLY A 1 334 ? 25.442 17.107 -2.875 1.00 40.25 334 GLY A N 1
ATOM 2521 C CA . GLY A 1 334 ? 24.794 18.385 -3.038 1.00 40.25 334 GLY A CA 1
ATOM 2522 C C . GLY A 1 334 ? 25.243 19.194 -1.838 1.00 40.25 334 GLY A C 1
ATOM 2523 O O . GLY A 1 334 ? 24.822 18.944 -0.712 1.00 40.25 334 GLY A O 1
ATOM 2524 N N . ALA A 1 335 ? 26.191 20.090 -2.072 1.00 41.59 335 ALA A N 1
ATOM 2525 C CA . ALA A 1 335 ? 26.540 21.134 -1.137 1.00 41.59 335 ALA A CA 1
ATOM 2526 C C . ALA A 1 335 ? 25.272 21.949 -0.843 1.00 41.59 335 ALA A C 1
ATOM 2528 O O . ALA A 1 335 ? 24.918 22.864 -1.582 1.00 41.59 335 ALA A O 1
ATOM 2529 N N . THR A 1 336 ? 24.563 21.594 0.226 1.00 41.00 336 THR A N 1
ATOM 2530 C CA . THR A 1 336 ? 23.526 22.438 0.809 1.00 41.00 336 THR A CA 1
ATOM 2531 C C . THR A 1 336 ? 24.237 23.601 1.497 1.00 41.00 336 THR A C 1
ATOM 2533 O O . THR A 1 336 ? 24.558 23.560 2.682 1.00 41.00 336 THR A O 1
ATOM 2536 N N . THR A 1 337 ? 24.540 24.649 0.732 1.00 50.44 337 THR A N 1
ATOM 2537 C CA . THR A 1 337 ? 25.111 25.926 1.199 1.00 50.44 337 THR A CA 1
ATOM 2538 C C . THR A 1 337 ? 24.055 26.766 1.923 1.00 50.44 337 THR A C 1
ATOM 2540 O O . THR A 1 337 ? 23.893 27.953 1.652 1.00 50.44 337 THR A O 1
ATOM 2543 N N . GLN A 1 338 ? 23.261 26.160 2.807 1.00 49.34 338 GLN A N 1
ATOM 2544 C CA . GLN A 1 338 ? 22.118 26.856 3.387 1.00 49.34 338 GLN A CA 1
ATOM 2545 C C . GLN A 1 338 ? 21.674 26.275 4.731 1.00 49.34 338 GLN A C 1
ATOM 2547 O O . GLN A 1 338 ? 20.495 26.034 4.911 1.00 49.34 338 GLN A O 1
ATOM 2552 N N . ASP A 1 339 ? 22.601 26.035 5.668 1.00 42.47 339 ASP A N 1
ATOM 2553 C CA . ASP A 1 339 ? 22.248 26.032 7.105 1.00 42.47 339 ASP A CA 1
ATOM 2554 C C . ASP A 1 339 ? 23.465 26.076 8.049 1.00 42.47 339 ASP A C 1
ATOM 2556 O O . ASP A 1 339 ? 23.658 25.260 8.949 1.00 42.47 339 ASP A O 1
ATOM 2560 N N . ARG A 1 340 ? 24.339 27.073 7.860 1.00 43.03 340 ARG A N 1
ATOM 2561 C CA . ARG A 1 340 ? 25.375 27.413 8.855 1.00 43.03 340 ARG A CA 1
ATOM 2562 C C . ARG A 1 340 ? 25.420 28.909 9.145 1.00 43.03 340 ARG A C 1
ATOM 2564 O O . ARG A 1 340 ? 26.483 29.515 9.209 1.00 43.03 340 ARG A O 1
ATOM 2571 N N . ALA A 1 341 ? 24.247 29.503 9.329 1.00 50.72 341 ALA A N 1
ATOM 2572 C CA . ALA A 1 341 ? 24.112 30.888 9.759 1.00 50.72 341 ALA A CA 1
ATOM 2573 C C . ALA A 1 341 ? 23.113 31.000 10.915 1.00 50.72 341 ALA A C 1
ATOM 2575 O O . ALA A 1 341 ? 22.129 31.712 10.785 1.00 50.72 341 ALA A O 1
ATOM 2576 N N . GLN A 1 342 ? 23.347 30.286 12.024 1.00 50.28 342 GLN A N 1
ATOM 2577 C CA . GLN A 1 342 ? 22.799 30.618 13.352 1.00 50.28 342 GLN A CA 1
ATOM 2578 C C . GLN A 1 342 ? 23.337 29.667 14.433 1.00 50.28 342 GLN A C 1
ATOM 2580 O O . GLN A 1 342 ? 22.630 28.819 14.960 1.00 50.28 342 GLN A O 1
ATOM 2585 N N . GLN A 1 343 ? 24.614 29.813 14.783 1.00 44.06 343 GLN A N 1
ATOM 2586 C CA . GLN A 1 343 ? 25.091 29.527 16.140 1.00 44.06 343 GLN A CA 1
ATOM 2587 C C . GLN A 1 343 ? 26.428 30.242 16.332 1.00 44.06 343 GLN A C 1
ATOM 2589 O O . GLN A 1 343 ? 27.494 29.731 16.000 1.00 44.06 343 GLN A O 1
ATOM 2594 N N . ILE A 1 344 ? 26.333 31.477 16.822 1.00 49.41 344 ILE A N 1
ATOM 2595 C CA . ILE A 1 344 ? 27.450 32.243 17.366 1.00 49.41 344 ILE A CA 1
ATOM 2596 C C . ILE A 1 344 ? 27.367 32.068 18.888 1.00 49.41 344 ILE A C 1
ATOM 2598 O O . ILE A 1 344 ? 26.434 32.596 19.493 1.00 49.41 344 ILE A O 1
ATOM 2602 N N . PRO A 1 345 ? 28.293 31.346 19.538 1.00 47.66 345 PRO A N 1
ATOM 2603 C CA . PRO A 1 345 ? 28.660 31.645 20.909 1.00 47.66 345 PRO A CA 1
ATOM 2604 C C . PRO A 1 345 ? 29.435 32.961 20.883 1.00 47.66 345 PRO A C 1
ATOM 2606 O O . PRO A 1 345 ? 30.467 33.093 20.226 1.00 47.66 345 PRO A O 1
ATOM 2609 N N . GLU A 1 346 ? 28.889 33.955 21.563 1.00 53.59 346 GLU A N 1
ATOM 2610 C CA . GLU A 1 346 ? 29.480 35.266 21.763 1.00 53.59 346 GLU A CA 1
ATOM 2611 C C . GLU A 1 346 ? 30.741 35.116 22.634 1.00 53.59 346 GLU A C 1
ATOM 2613 O O . GLU A 1 346 ? 30.692 35.114 23.860 1.00 53.59 346 GLU A O 1
ATOM 2618 N N . THR A 1 347 ? 31.900 34.906 22.013 1.00 47.91 347 THR A N 1
ATOM 2619 C CA . THR A 1 347 ? 33.204 35.149 22.642 1.00 47.91 347 THR A CA 1
ATOM 2620 C C . THR A 1 347 ? 34.160 35.631 21.562 1.00 47.91 347 THR A C 1
ATOM 2622 O O . THR A 1 347 ? 34.606 34.874 20.703 1.00 47.91 347 THR A O 1
ATOM 2625 N N . ALA A 1 348 ? 34.399 36.938 21.577 1.00 53.22 348 ALA A N 1
ATOM 2626 C CA . ALA A 1 348 ? 35.295 37.624 20.670 1.00 53.22 348 ALA A CA 1
ATOM 2627 C C . ALA A 1 348 ? 36.753 37.257 20.977 1.00 53.22 348 ALA A C 1
ATOM 2629 O O . ALA A 1 348 ? 37.321 37.734 21.957 1.00 53.22 348 ALA A O 1
ATOM 2630 N N . GLU A 1 349 ? 37.367 36.468 20.100 1.00 52.78 349 GLU A N 1
ATOM 2631 C CA . GLU A 1 349 ? 38.812 36.477 19.898 1.00 52.78 349 GLU A CA 1
ATOM 2632 C C . GLU A 1 349 ? 39.078 36.465 18.389 1.00 52.78 349 GLU A C 1
ATOM 2634 O O . GLU A 1 349 ? 38.636 35.583 17.653 1.00 52.78 349 GLU A O 1
ATOM 2639 N N . SER A 1 350 ? 39.699 37.543 17.920 1.00 53.16 350 SER A N 1
ATOM 2640 C CA . SER A 1 350 ? 39.912 37.874 16.517 1.00 53.16 350 SER A CA 1
ATOM 2641 C C . SER A 1 350 ? 40.737 36.803 15.797 1.00 53.16 350 SER A C 1
ATOM 2643 O O . SER A 1 350 ? 41.951 36.730 15.980 1.00 53.16 350 SER A O 1
ATOM 2645 N N . ALA A 1 351 ? 40.093 36.017 14.932 1.00 49.59 351 ALA A N 1
ATOM 2646 C CA . ALA A 1 351 ? 40.764 35.170 13.948 1.00 49.59 351 ALA A CA 1
ATOM 2647 C C . ALA A 1 351 ? 40.770 35.854 12.562 1.00 49.59 351 ALA A C 1
ATOM 2649 O O . ALA A 1 351 ? 39.829 36.587 12.245 1.00 49.59 351 ALA A O 1
ATOM 2650 N N . PRO A 1 352 ? 41.812 35.651 11.733 1.00 56.38 352 PRO A N 1
ATOM 2651 C CA . PRO A 1 352 ? 41.973 36.354 10.466 1.00 56.38 352 PRO A CA 1
ATOM 2652 C C . PRO A 1 352 ? 40.939 35.882 9.441 1.00 56.38 352 PRO A C 1
ATOM 2654 O O . PRO A 1 352 ? 40.697 34.685 9.294 1.00 56.38 352 PRO A O 1
ATOM 2657 N N . THR A 1 353 ? 40.371 36.835 8.707 1.00 53.81 353 THR A N 1
ATOM 2658 C CA . THR A 1 353 ? 39.545 36.630 7.513 1.00 53.81 353 THR A CA 1
ATOM 2659 C C . THR A 1 353 ? 40.242 35.673 6.542 1.00 53.81 353 THR A C 1
ATOM 2661 O O . THR A 1 353 ? 41.257 36.028 5.947 1.00 53.81 353 THR A O 1
ATOM 2664 N N . ALA A 1 354 ? 39.715 34.456 6.392 1.00 58.84 354 ALA A N 1
ATOM 2665 C CA . ALA A 1 354 ? 40.181 33.513 5.382 1.00 58.84 354 ALA A CA 1
ATOM 2666 C C . ALA A 1 354 ? 39.658 33.953 4.006 1.00 58.84 354 ALA A C 1
ATOM 2668 O O . ALA A 1 354 ? 38.449 34.063 3.796 1.00 58.84 354 ALA A O 1
ATOM 2669 N N . GLU A 1 355 ? 40.582 34.248 3.096 1.00 68.81 355 GLU A N 1
ATOM 2670 C CA . GLU A 1 355 ? 40.291 34.579 1.703 1.00 68.81 355 GLU A CA 1
ATOM 2671 C C . GLU A 1 355 ? 39.693 33.375 0.946 1.00 68.81 355 GLU A C 1
ATOM 2673 O O . GLU A 1 355 ? 39.948 32.226 1.316 1.00 68.81 355 GLU A O 1
ATOM 2678 N N . PRO A 1 356 ? 38.881 33.615 -0.104 1.00 59.72 356 PRO A N 1
ATOM 2679 C CA . PRO A 1 356 ? 38.253 32.557 -0.894 1.00 59.72 356 PRO A CA 1
ATOM 2680 C C . PRO A 1 356 ? 39.294 31.576 -1.451 1.00 59.72 356 PRO A C 1
ATOM 2682 O O . PRO A 1 356 ? 40.194 31.964 -2.197 1.00 59.72 356 PRO A O 1
ATOM 2685 N N . SER A 1 357 ? 39.162 30.293 -1.103 1.00 72.31 357 SER A N 1
ATOM 2686 C CA . SER A 1 357 ? 40.067 29.238 -1.558 1.00 72.31 357 SER A CA 1
ATOM 2687 C C . SER A 1 357 ? 39.876 28.979 -3.055 1.00 72.31 357 SER A C 1
ATOM 2689 O O . SER A 1 357 ? 38.798 28.585 -3.502 1.00 72.31 357 SER A O 1
ATOM 2691 N N . GLN A 1 358 ? 40.927 29.210 -3.843 1.00 84.00 358 GLN A N 1
ATOM 2692 C CA . GLN A 1 358 ? 40.969 28.832 -5.254 1.00 84.00 358 GLN A CA 1
ATOM 2693 C C . GLN A 1 358 ? 41.000 27.303 -5.371 1.00 84.00 358 GLN A C 1
ATOM 2695 O O . GLN A 1 358 ? 41.9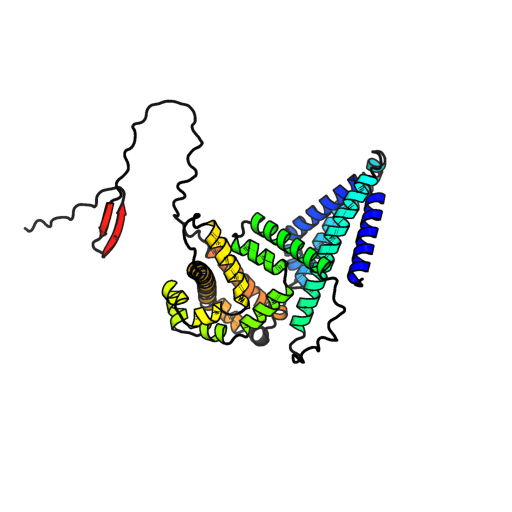24 26.663 -4.876 1.00 84.00 358 GLN A O 1
ATOM 2700 N N . ILE A 1 359 ? 39.997 26.728 -6.040 1.00 81.62 359 ILE A N 1
ATOM 2701 C CA . ILE A 1 359 ? 39.963 25.300 -6.369 1.00 81.62 359 ILE A CA 1
ATOM 2702 C C . ILE A 1 359 ? 40.702 25.104 -7.694 1.00 81.62 359 ILE A C 1
ATOM 2704 O O . ILE A 1 359 ? 40.278 25.612 -8.734 1.00 81.62 359 ILE A O 1
ATOM 2708 N N . TYR A 1 360 ? 41.801 24.358 -7.659 1.00 85.56 360 TYR A N 1
ATOM 2709 C CA . TYR A 1 360 ? 42.597 24.022 -8.832 1.00 85.56 360 TYR A CA 1
ATOM 2710 C C . TYR A 1 360 ? 42.031 22.776 -9.510 1.00 85.56 360 TYR A C 1
ATOM 2712 O O . TYR A 1 360 ? 41.713 21.779 -8.860 1.00 85.56 360 TYR A O 1
ATOM 2720 N N . GLN A 1 361 ? 41.933 22.830 -10.838 1.00 91.56 361 GLN A N 1
ATOM 2721 C CA . GLN A 1 361 ? 41.496 21.724 -11.680 1.00 91.56 361 GLN A CA 1
ATOM 2722 C C . GLN A 1 361 ? 42.663 21.292 -12.577 1.00 91.56 361 GLN A C 1
ATOM 2724 O O . GLN A 1 361 ? 43.172 22.096 -13.357 1.00 91.56 361 GLN A O 1
ATOM 2729 N N . TRP A 1 362 ? 43.077 20.026 -12.494 1.00 90.75 362 TRP A N 1
ATOM 2730 C CA . TRP A 1 362 ? 44.118 19.469 -13.367 1.00 90.75 362 TRP A CA 1
ATOM 2731 C C . TRP A 1 362 ? 43.807 18.030 -13.779 1.00 90.75 362 TRP A C 1
ATOM 2733 O O . TRP A 1 362 ? 42.947 17.364 -13.200 1.00 90.75 362 TRP A O 1
ATOM 2743 N N . ARG A 1 363 ? 44.495 17.559 -14.818 1.00 89.44 363 ARG A N 1
ATOM 2744 C CA . ARG A 1 363 ? 44.395 16.190 -15.328 1.00 89.44 363 ARG A CA 1
ATOM 2745 C C . ARG A 1 363 ? 45.655 15.434 -14.917 1.00 89.44 363 ARG A C 1
ATOM 2747 O O . ARG A 1 363 ? 46.748 15.933 -15.162 1.00 89.44 363 ARG A O 1
ATOM 2754 N N . ASP A 1 364 ? 45.498 14.288 -14.260 1.00 90.12 364 ASP A N 1
ATOM 2755 C CA . ASP A 1 364 ? 46.629 13.446 -13.859 1.00 90.12 364 ASP A CA 1
ATOM 2756 C C . ASP A 1 364 ? 47.199 12.636 -15.040 1.00 90.12 364 ASP A C 1
ATOM 2758 O O . ASP A 1 364 ? 46.632 12.618 -16.138 1.00 90.12 364 ASP A O 1
ATOM 2762 N N . ASP A 1 365 ? 48.324 11.953 -14.814 1.00 85.25 365 ASP A N 1
ATOM 2763 C CA . ASP A 1 365 ? 49.031 11.155 -15.830 1.00 85.25 365 ASP A CA 1
ATOM 2764 C C . ASP A 1 365 ? 48.190 9.986 -16.381 1.00 85.25 365 ASP A C 1
ATOM 2766 O O . ASP A 1 365 ? 48.527 9.399 -17.409 1.00 85.25 365 ASP A O 1
ATOM 2770 N N . GLN A 1 366 ? 47.078 9.646 -15.718 1.00 81.94 366 GLN A N 1
ATOM 2771 C CA . GLN A 1 366 ? 46.118 8.635 -16.167 1.00 81.94 366 GLN A CA 1
ATOM 2772 C C . GLN A 1 366 ? 44.931 9.235 -16.936 1.00 81.94 366 GLN A C 1
ATOM 2774 O O . GLN A 1 366 ? 44.022 8.510 -17.339 1.00 81.94 366 GLN A O 1
ATOM 2779 N N . GLY A 1 367 ? 44.926 10.550 -17.169 1.00 84.81 367 GLY A N 1
ATOM 2780 C CA . GLY A 1 367 ? 43.866 11.250 -17.887 1.00 84.81 367 GLY A CA 1
ATOM 2781 C C . GLY A 1 367 ? 42.630 11.564 -17.038 1.00 84.81 367 GLY A C 1
ATOM 2782 O O . GLY A 1 367 ? 41.633 12.044 -17.585 1.00 84.81 367 GLY A O 1
ATOM 2783 N N . VAL A 1 368 ? 42.675 11.334 -15.722 1.00 80.62 368 VAL A N 1
ATOM 2784 C CA . VAL A 1 368 ? 41.555 11.576 -14.806 1.00 80.62 368 VAL A CA 1
ATOM 2785 C C . VAL A 1 368 ? 41.598 13.025 -14.316 1.00 80.62 368 VAL A C 1
ATOM 2787 O O . VAL A 1 368 ? 42.643 13.545 -13.928 1.00 80.62 368 VAL A O 1
ATOM 2790 N N . MET A 1 369 ? 40.450 13.706 -14.346 1.00 86.50 369 MET A N 1
ATOM 2791 C CA . MET A 1 369 ? 40.320 15.066 -13.810 1.00 86.50 369 MET A CA 1
ATOM 2792 C C . MET A 1 369 ? 40.282 15.035 -12.279 1.00 86.50 369 MET A C 1
ATOM 2794 O O . MET A 1 369 ? 39.473 14.316 -11.692 1.00 86.50 369 MET A O 1
ATOM 2798 N N . ARG A 1 370 ? 41.135 15.834 -11.634 1.00 86.69 370 ARG A N 1
ATOM 2799 C CA . ARG A 1 370 ? 41.214 16.002 -10.178 1.00 86.69 370 ARG A CA 1
ATOM 2800 C C . ARG A 1 370 ? 40.934 17.461 -9.802 1.00 86.69 370 ARG A C 1
ATOM 2802 O O . ARG A 1 370 ? 41.264 18.374 -10.560 1.00 86.69 370 ARG A O 1
ATOM 2809 N N . TYR A 1 371 ? 40.327 17.651 -8.631 1.00 90.12 371 TYR A N 1
ATOM 2810 C CA . TYR A 1 371 ? 40.051 18.955 -8.026 1.00 90.12 371 TYR A CA 1
ATOM 2811 C C . TYR A 1 371 ? 40.694 18.992 -6.641 1.00 90.12 371 TYR A C 1
ATOM 2813 O O . TYR A 1 371 ? 40.539 18.038 -5.874 1.00 90.12 371 TYR A O 1
ATOM 2821 N N . SER A 1 372 ? 41.419 20.058 -6.318 1.00 87.81 372 SER A N 1
ATOM 2822 C CA . SER A 1 372 ? 41.988 20.254 -4.982 1.00 87.81 372 SER A CA 1
ATOM 2823 C C . SER A 1 372 ? 42.155 21.729 -4.662 1.00 87.81 372 SER A C 1
ATOM 2825 O O . SER A 1 372 ? 42.359 22.551 -5.552 1.00 87.81 372 SER A O 1
ATOM 2827 N N . ASP A 1 373 ? 42.139 22.036 -3.371 1.00 88.94 373 ASP A N 1
ATOM 2828 C CA . ASP A 1 373 ? 42.417 23.369 -2.833 1.00 88.94 373 ASP A CA 1
ATOM 2829 C C . ASP A 1 373 ? 43.929 23.665 -2.778 1.00 88.94 373 ASP A C 1
ATOM 2831 O O . ASP A 1 373 ? 44.348 24.748 -2.373 1.00 88.94 373 ASP A O 1
ATOM 2835 N N . GLN A 1 374 ? 44.766 22.697 -3.172 1.00 87.75 374 GLN A N 1
ATOM 2836 C CA . GLN A 1 374 ? 46.213 22.841 -3.293 1.00 87.75 374 GLN A CA 1
ATOM 2837 C C . GLN A 1 374 ? 46.630 22.849 -4.772 1.00 87.75 374 GLN A C 1
ATOM 2839 O O . GLN A 1 374 ? 46.045 22.112 -5.573 1.00 87.75 374 GLN A O 1
ATOM 2844 N N . PRO A 1 375 ? 47.634 23.664 -5.152 1.00 87.19 375 PRO A N 1
ATOM 2845 C CA . PRO A 1 375 ? 48.144 23.684 -6.515 1.00 87.19 375 PRO A CA 1
ATOM 2846 C C . PRO A 1 375 ? 48.694 22.301 -6.909 1.00 87.19 375 PRO A C 1
ATOM 2848 O O . PRO A 1 375 ? 49.208 21.576 -6.050 1.00 87.19 375 PRO A O 1
ATOM 2851 N N . PRO A 1 376 ? 48.585 21.918 -8.194 1.00 86.38 376 PRO A N 1
ATOM 2852 C CA . PRO A 1 376 ? 49.032 20.612 -8.659 1.00 86.38 376 PRO A CA 1
ATOM 2853 C C . PRO A 1 376 ? 50.534 20.414 -8.395 1.00 86.38 376 PRO A C 1
ATOM 2855 O O . PRO A 1 376 ? 51.304 21.368 -8.537 1.00 86.38 376 PRO A O 1
ATOM 2858 N N . PRO A 1 377 ? 50.971 19.192 -8.032 1.00 82.19 377 PRO A N 1
ATOM 2859 C CA . PRO A 1 377 ? 52.388 18.890 -7.869 1.00 82.19 377 PRO A CA 1
ATOM 2860 C C . PRO A 1 377 ? 53.120 19.158 -9.188 1.00 82.19 377 PRO A C 1
ATOM 2862 O O . PRO A 1 377 ? 52.678 18.696 -10.243 1.00 82.19 377 PRO A O 1
ATOM 2865 N N . GLU A 1 378 ? 54.207 19.937 -9.138 1.00 83.19 378 GLU A N 1
ATOM 2866 C CA . GLU A 1 378 ? 54.969 20.279 -10.340 1.00 83.19 378 GLU A CA 1
ATOM 2867 C C . GLU A 1 378 ? 55.443 18.995 -11.037 1.00 83.19 378 GLU A C 1
ATOM 2869 O O . GLU A 1 378 ? 55.983 18.102 -10.373 1.00 83.19 378 GLU A O 1
ATOM 2874 N N . PRO A 1 379 ? 55.236 18.866 -12.361 1.00 74.75 379 PRO A N 1
ATOM 2875 C CA . PRO A 1 379 ? 55.684 17.692 -13.087 1.00 74.75 379 PRO A CA 1
ATOM 2876 C C . PRO A 1 379 ? 57.200 17.599 -12.944 1.00 74.75 379 PRO A C 1
ATOM 2878 O O . PRO A 1 379 ? 57.915 18.536 -13.301 1.00 74.75 379 PRO A O 1
ATOM 2881 N N . HIS A 1 380 ? 57.681 16.477 -12.403 1.00 65.25 380 HIS A N 1
ATOM 2882 C CA . HIS A 1 380 ? 59.105 16.190 -12.299 1.00 65.25 380 HIS A CA 1
ATOM 2883 C C . HIS A 1 380 ? 59.727 16.313 -13.691 1.00 65.25 380 HIS A C 1
ATOM 2885 O O . HIS A 1 380 ? 59.578 15.436 -14.543 1.00 65.25 380 HIS A O 1
ATOM 2891 N N . SER A 1 381 ? 60.409 17.429 -13.933 1.00 57.19 381 SER A N 1
ATOM 2892 C CA . SER A 1 381 ? 61.275 17.591 -15.082 1.00 57.19 381 SER A CA 1
ATOM 2893 C C . SER A 1 381 ? 62.383 16.563 -14.917 1.00 57.19 381 SER A C 1
ATOM 2895 O O . SER A 1 381 ? 63.252 16.689 -14.056 1.00 57.19 381 SER A O 1
ATOM 2897 N N . ASN A 1 382 ? 62.289 15.482 -15.691 1.00 55.50 382 ASN A N 1
ATOM 2898 C CA . ASN A 1 382 ? 63.353 14.502 -15.808 1.00 55.50 382 ASN A CA 1
ATOM 2899 C C . ASN A 1 382 ? 64.636 15.268 -16.142 1.00 55.50 382 ASN A C 1
ATOM 2901 O O . ASN A 1 382 ? 64.783 15.780 -17.251 1.00 55.50 382 ASN A O 1
ATOM 2905 N N . GLN A 1 383 ? 65.535 15.390 -15.164 1.00 47.31 383 GLN A N 1
ATOM 2906 C CA . GLN A 1 383 ? 66.909 15.787 -15.417 1.00 47.31 383 GLN A CA 1
ATOM 2907 C C . GLN A 1 383 ? 67.522 14.671 -16.259 1.00 47.31 383 GLN A C 1
ATOM 2909 O O . GLN A 1 383 ? 67.885 13.616 -15.741 1.00 47.31 383 GLN A O 1
ATOM 2914 N N . GLU A 1 384 ? 67.546 14.892 -17.573 1.00 50.28 384 GLU A N 1
ATOM 2915 C CA . GLU A 1 384 ? 68.378 14.133 -18.496 1.00 50.28 384 GLU A CA 1
ATOM 2916 C C . GLU A 1 384 ? 69.826 14.216 -18.008 1.00 50.28 384 GLU A C 1
ATOM 2918 O O . GLU A 1 384 ? 70.352 15.304 -17.755 1.00 50.28 384 GLU A O 1
ATOM 2923 N N . ASN A 1 385 ? 70.432 13.046 -17.846 1.00 49.31 385 ASN A N 1
ATOM 2924 C CA . ASN A 1 385 ? 71.835 12.851 -17.520 1.00 49.31 385 ASN A CA 1
ATOM 2925 C C . ASN A 1 385 ? 72.461 12.008 -18.628 1.00 49.31 385 ASN A C 1
ATOM 2927 O O . ASN A 1 385 ? 71.791 11.028 -19.040 1.00 49.31 385 ASN A O 1
#

Nearest PDB structures (foldseek):
  3syv-assembly2_D  TM=1.439E-01  e=5.544E+00  Mus musculus

Mean predicted aligned error: 11.18 Å

Radius of gyration: 28.87 Å; Cα contacts (8 Å, |Δi|>4): 335; chains: 1; bounding box: 102×64×69 Å

Foldseek 3Di:
DDPLVVVLVVLLVVLLVVLLVQAQPLLVQLVVLQVQLQVQLVVCLVVQCVVVVQFFPRSVVSSVVSSVVSSCVRNVVVCVVCVVVVVVVDGNSVNSSVSSNVCSLLVSLLVLLVVVLVVLVVVVQPPVPDCPPDDPVPPPPPDPVVSLQVSLQVQLVVQLVVCVVVVHDNLVSNVSSNCSSCVSVLVVLVVCLVVDPLNVCCVPDPQNVVCLVVVPLVSNLPDPSLVSSCPRPSNPVQLVVQQVVLVVPPPDPDPSDSVSSSSVVSVVVSVVVVLVVVLVPDVLSVVLCPPPQCVVCVVVVVVSSLRGDPSSVVSVVVSVVVVVVPPPPPPPPPPPPPPDPDDDPPDDDDDDDDDDQDWDWDADPVRDIDIDSDDDDPPPPPPDD

pLDDT: mean 84.38, std 15.11, range [39.16, 98.0]

Sequence (385 aa):
MSLITVIFLAWVGYSLVRGYQKGLWLGLLDILAFLCAYVGSYIWGPMVNASLNWAGLTALGGYLLVYVLIYVCVGMIPKLFVGRVLQSLGRQAFAGAGLGLVTGVVSGLVGIWAYQFFSATASVSNTNTELTASTPDDAPAVLDTTLENTANKLMGEASRMGASLSGAGGLEAELAGKFAEQPAQMMTDLKALGDSAELQTFLTSPHIQQAMRSNNMDALIESPEFQALIRLPAFAEMRDLAESQAGENAGVNQDIGVRDADYFIATQISNIWRKTNNLRSDPEINRLMQDPQVRELLEKKDLAGLMSNSKARELLRRLMSQQEAGSAPINSSGATTQDRAQQIPETAESAPTAEPSQIYQWRDDQGVMRYSDQPPPEPHSNQEN

Secondary structure (DSSP, 8-state):
--HHHHHHHHHHHHHHHHHHHH-HHHHHHHHHHHHHHHHHHHHHHHHHHHHHT--THHHHHHHHHHHHHHIIIIIIHHHHHHHHHHGGG---HHHHHHHHHHHHHHHHHHHHHHHHHHHHHHHHHHTTS------GGGS-S---HHHHHHHHHHHHHHHHHHHHHTT--HHHHHHHHHHHH-HHHHHHHHHHHHH-HHHHHHHH-HHHHHHHHTT-HHHHHTSHHHHHHHTSHHHHHHHHHHHHHHHHHS-TTS---HHHHHHHHHHHHHHHHHHHHHHHT-HHHHHHHT-HHHHHHHHTT-HHHHHHSHHHHHHHHHHHHHHHHT------------S-SS-----------PPPPPPEEEE-TTS-EEEESSPPPPP------

Solvent-accessible surface area (backbone atoms only — not comparable to full-atom values): 21424 Å² total; per-residue (Å²): 130,36,71,65,58,53,52,41,53,52,46,24,52,51,26,22,54,51,16,32,72,60,9,37,68,59,48,50,45,43,52,50,14,49,51,52,9,52,57,45,13,66,71,48,13,62,59,47,12,62,74,70,68,41,41,43,79,53,27,56,52,28,27,49,50,41,21,51,52,40,26,43,60,58,35,48,52,50,45,70,64,47,45,68,60,54,64,71,73,58,79,47,29,68,59,5,22,53,53,14,35,54,53,17,48,54,52,42,31,52,50,53,42,50,51,52,47,51,53,39,53,51,53,66,70,58,55,87,53,75,87,69,74,75,57,81,86,72,58,74,76,75,62,58,61,67,63,53,53,47,21,16,48,52,40,10,52,52,32,25,52,53,29,45,75,71,68,42,51,76,65,56,9,47,52,44,12,50,40,46,39,37,48,53,57,50,52,50,34,52,49,51,48,75,69,33,67,45,49,54,49,36,76,66,32,68,66,49,52,49,21,52,73,69,68,35,60,67,64,35,58,72,29,69,46,48,50,52,39,58,68,35,76,69,32,47,64,59,40,56,49,33,44,55,56,50,52,74,72,50,64,101,84,60,88,79,44,74,65,58,19,46,51,52,52,50,50,52,51,39,53,53,49,52,52,51,53,56,48,66,68,34,70,67,48,49,54,51,59,67,33,67,67,46,39,50,30,58,74,68,63,34,62,68,54,34,42,50,35,69,65,41,37,50,49,51,49,50,60,54,54,54,56,64,73,68,58,63,78,74,78,70,78,66,80,76,90,77,82,88,86,85,82,80,80,94,70,96,71,95,72,82,86,79,72,88,79,65,72,39,77,50,67,48,100,85,70,49,81,46,76,36,79,56,78,78,81,78,78,81,74,77,79,84,126